Protein AF-0000000073274814 (afdb_homodimer)

Solvent-accessible surfac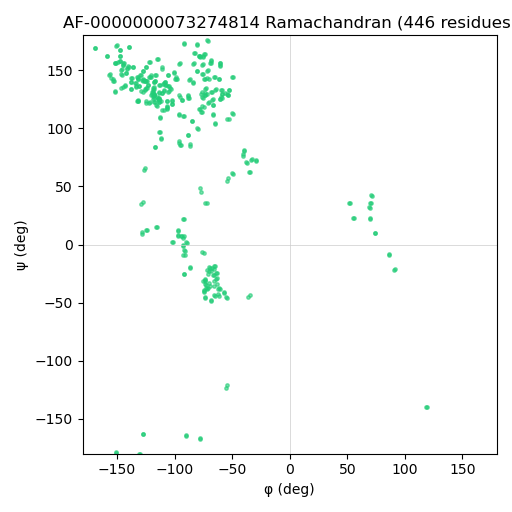e area (backbone atoms only — not comparable to full-atom values): 24687 Å² total; per-residue (Å²): 123,71,70,67,53,58,59,55,59,61,61,62,67,66,73,76,69,76,73,71,64,56,54,59,53,51,43,80,58,58,77,41,72,41,47,37,75,44,76,62,44,77,48,67,40,43,34,85,49,94,52,34,28,38,33,39,56,49,63,31,32,32,78,48,72,36,77,83,55,52,76,41,75,66,58,91,60,21,65,40,64,42,61,54,59,49,79,34,49,54,70,33,69,52,64,40,36,40,31,60,63,55,84,64,41,71,55,56,45,42,30,39,37,37,42,33,44,27,67,43,44,73,58,73,75,91,71,62,70,50,51,55,49,85,60,39,33,41,32,41,36,27,44,36,36,38,32,10,53,67,64,41,86,42,70,47,75,38,48,91,76,9,34,44,33,25,70,21,38,40,62,37,36,36,40,40,39,86,38,64,57,87,83,60,81,70,81,52,49,72,52,74,39,43,52,76,31,71,48,76,39,71,70,58,46,44,65,8,40,28,33,40,38,51,97,92,37,80,42,78,70,45,55,61,119,122,70,68,65,54,59,58,56,58,59,62,62,67,64,75,76,70,74,74,71,66,56,53,60,53,49,42,81,58,59,77,40,71,41,47,37,76,45,73,63,46,75,46,67,40,41,35,84,49,92,52,35,28,39,34,38,53,49,64,33,33,32,78,49,75,35,75,83,54,51,77,41,74,66,57,91,60,21,64,41,62,42,62,54,58,49,77,33,49,55,69,35,69,50,65,39,35,38,32,60,63,52,85,65,42,70,55,58,45,40,30,39,36,37,41,33,43,28,67,42,43,75,57,73,74,92,72,60,70,48,51,55,48,84,61,38,35,40,32,42,36,26,45,36,36,36,34,11,54,67,64,40,87,42,69,48,77,38,49,89,76,8,33,45,30,25,71,22,37,40,62,38,35,36,39,40,40,86,38,64,57,86,80,60,80,69,83,52,50,72,51,72,38,44,51,76,32,71,48,78,39,73,70,58,47,43,66,9,41,28,32,40,39,49,95,92,38,80,43,79,71,44,55,62,119

Organism: Proteus mirabilis (strain HI4320) (NCBI:txid529507)

Radius of gyration: 27.34 Å; Cα contacts (8 Å, |Δi|>4): 1037; chains: 2; bounding box: 62×84×82 Å

InterPro domains:
  IPR013783 Immunoglobulin-like fold [G3DSA:2.60.40.10] (42-146)

Secondary structure (DSSP, 8-state):
--HHHHHHHHHT----------EEEBS--SPEEEETTSS-EEEEEE--SSSEEEEEEEEEEESSSSTTPPEEE--TT-EEEE-SEEEE-TT-EEEEEEEE-S--SS--EEEEEEEEEEEE----SSS-----TT--EEEEEEEEEEE-SS----EEEETTTTEEEE-SSS-EEEEE-SSS-TT--SPPEEEEE-TT-EEE-HHHHSSS-EEEEETTEEEE-----/-HHHHHHHHHHT----------EEEBS--SPEEEETTSS-EEEEEE--SSSEEEEEEEEEEESSSSTTPPEEE--TT-EEEE-SEEEE-TT-EEEEEEEE-S--SS--EEEEEEEEEEEE----SSS-----TT--EEEEEEEEEEE-SS----EEEETTTTEEEE-SSS-EEEEE-SSS-TT--SPPEEEEE-TT-EEE-HHHHSSS-EEEEETTEEEE-----

Sequence (450 aa):
MKLISWFKILCGMLLVFFYHHAYALYISADISSMESGEPFFSKPYINDTKKTNLYTFSAYQIDRPGYQEQGTPIQNGEILFTPLKKILLPGEQEFFKIFYRGEADEKERYYKIIISETPLDIRNDEGQKKQPLFYPTVSLETYFVVRPKDPDFKYDLNINQGILKNTGNTYFRVLLHQNCDGDDDSEPYVFYLLPNQQIKDLRISQKSRKYIVIFDKYYSIGNCEMKLISWFKILCGMLLVFFYHHAYALYISADISSMESGEPFFSKPYINDTKKTNLYTFSAYQIDRPGYQEQGTPIQNGEILFTPLKKILLPGEQEFFKIFYRGEADEKERYYKIIISETPLDIRNDEGQKKQPLFYPTVSLETYFVVRPKDPDFKYDLNINQGILKNTGNTYFRVLLHQNCDGDDDSEPYVFYLLPNQQIKDLRISQKSRKYIVIFDKYYSIGNCE

Structure (mmCIF, N/CA/C/O backbone):
data_AF-0000000073274814-model_v1
#
loop_
_entity.id
_entity.type
_entity.pdbx_description
1 polymer 'Fimbrial protein'
#
loop_
_atom_site.group_PDB
_atom_site.id
_atom_site.type_symbol
_atom_site.label_atom_id
_atom_site.label_alt_id
_atom_site.label_comp_id
_atom_site.label_asym_id
_atom_site.label_entity_id
_atom_site.label_seq_id
_atom_site.pdbx_PDB_ins_code
_atom_site.Cartn_x
_atom_site.Cartn_y
_atom_site.Cartn_z
_atom_site.occupancy
_atom_site.B_iso_or_equiv
_atom_site.auth_seq_id
_atom_site.auth_comp_id
_atom_site.auth_asym_id
_atom_site.auth_atom_id
_atom_site.pdbx_PDB_model_num
ATOM 1 N N . MET A 1 1 ? -39.188 27.656 -29.047 1 32.53 1 MET A N 1
ATOM 2 C CA . MET A 1 1 ? -38.656 28.188 -27.797 1 32.53 1 MET A CA 1
ATOM 3 C C . MET A 1 1 ? -38.5 27.062 -26.766 1 32.53 1 MET A C 1
ATOM 5 O O . MET A 1 1 ? -37.719 27.203 -25.812 1 32.53 1 MET A O 1
ATOM 9 N N . LYS A 1 2 ? -39.469 26.047 -26.734 1 43.75 2 LYS A N 1
ATOM 10 C CA . LYS A 1 2 ? -39.594 25.031 -25.688 1 43.75 2 LYS A CA 1
ATOM 11 C C . LYS A 1 2 ? -38.5 23.984 -25.812 1 43.75 2 LYS A C 1
ATOM 13 O O . LYS A 1 2 ? -38.125 23.344 -24.812 1 43.75 2 LYS A O 1
ATOM 18 N N . LEU A 1 3 ? -38.188 23.609 -27.078 1 47.16 3 LEU A N 1
ATOM 19 C CA . LEU A 1 3 ? -37.312 22.453 -27.266 1 47.16 3 LEU A CA 1
ATOM 20 C C . LEU A 1 3 ? -35.875 22.812 -26.906 1 47.16 3 LEU A C 1
ATOM 22 O O . LEU A 1 3 ? -35.094 21.922 -26.578 1 47.16 3 LEU A O 1
ATOM 26 N N . ILE A 1 4 ? -35.5 24.156 -27.109 1 53.72 4 ILE A N 1
ATOM 27 C CA . ILE A 1 4 ? -34.125 24.547 -26.797 1 53.72 4 ILE A CA 1
ATOM 28 C C . ILE A 1 4 ? -33.906 24.562 -25.297 1 53.72 4 ILE A C 1
ATOM 30 O O . ILE A 1 4 ? -32.781 24.406 -24.812 1 53.72 4 ILE A O 1
ATOM 34 N N . SER A 1 5 ? -35.062 24.688 -24.5 1 52.94 5 SER A N 1
ATOM 35 C CA . SER A 1 5 ? -34.906 24.781 -23.047 1 52.94 5 SER A CA 1
ATOM 36 C C . SER A 1 5 ? -34.5 23.438 -22.453 1 52.94 5 SER A C 1
ATOM 38 O O . SER A 1 5 ? -33.719 23.375 -21.5 1 52.94 5 SER A O 1
ATOM 40 N N . TRP A 1 6 ? -35.125 22.328 -23.062 1 50.91 6 TRP A N 1
ATOM 41 C CA . TRP A 1 6 ? -34.906 21.031 -22.422 1 50.91 6 TRP A CA 1
ATOM 42 C C . TRP A 1 6 ? -33.5 20.516 -22.672 1 50.91 6 TRP A C 1
ATOM 44 O O . TRP A 1 6 ? -32.938 19.766 -21.875 1 50.91 6 TRP A O 1
ATOM 54 N N . PHE A 1 7 ? -32.906 20.828 -23.922 1 51.31 7 PHE A N 1
ATOM 55 C CA . PHE A 1 7 ? -31.547 20.391 -24.219 1 51.31 7 PHE A CA 1
ATOM 56 C C . PHE A 1 7 ? -30.531 21.078 -23.312 1 51.31 7 PHE A C 1
ATOM 58 O O . PHE A 1 7 ? -29.484 20.516 -23 1 51.31 7 PHE A O 1
ATOM 65 N N . LYS A 1 8 ? -30.797 22.406 -22.859 1 45.53 8 LYS A N 1
ATOM 66 C CA . LYS A 1 8 ? -29.859 23.094 -21.969 1 45.53 8 LYS A CA 1
ATOM 67 C C . LYS A 1 8 ? -29.844 22.453 -20.578 1 45.53 8 LYS A C 1
ATOM 69 O O . LYS A 1 8 ? -28.891 22.609 -19.812 1 45.53 8 LYS A O 1
ATOM 74 N N . ILE A 1 9 ? -31.062 21.984 -20.125 1 47.75 9 ILE A N 1
ATOM 75 C CA . ILE A 1 9 ? -31.062 21.375 -18.797 1 47.75 9 ILE A CA 1
ATOM 76 C C . ILE A 1 9 ? -30.188 20.109 -18.828 1 47.75 9 ILE A C 1
ATOM 78 O O . ILE A 1 9 ? -29.672 19.688 -17.781 1 47.75 9 ILE A O 1
ATOM 82 N N . LEU A 1 10 ? -30.109 19.438 -19.984 1 47.25 10 LEU A N 1
ATOM 83 C CA . LEU A 1 10 ? -29.266 18.25 -19.984 1 47.25 10 LEU A CA 1
ATOM 84 C C . LEU A 1 10 ? -27.812 18.609 -19.719 1 47.25 10 LEU A C 1
ATOM 86 O O . LEU A 1 10 ? -27.047 17.797 -19.188 1 47.25 10 LEU A O 1
ATOM 90 N N . CYS A 1 11 ? -27.344 19.797 -20.203 1 46.56 11 CYS A N 1
ATOM 91 C CA . CYS A 1 11 ? -25.922 20.047 -20.031 1 46.56 11 CYS A CA 1
ATOM 92 C C . CYS A 1 11 ? -25.547 20.078 -18.562 1 46.56 11 CYS A C 1
ATOM 94 O O . CYS A 1 11 ? -24.406 19.781 -18.203 1 46.56 11 CYS A O 1
ATOM 96 N N . GLY A 1 12 ? -26.422 20.812 -17.734 1 46.12 12 GLY A N 1
ATOM 97 C CA . GLY A 1 12 ? -25.859 21.172 -16.453 1 46.12 12 GLY A CA 1
ATOM 98 C C . GLY A 1 12 ? -25.672 19.984 -15.523 1 46.12 12 GLY A C 1
ATOM 99 O O . GLY A 1 12 ? -25.297 20.156 -14.367 1 46.12 12 GLY A O 1
ATOM 100 N N . MET A 1 13 ? -26.328 18.875 -15.734 1 46.44 13 MET A N 1
ATOM 101 C CA . MET A 1 13 ? -25.844 17.938 -14.734 1 46.44 13 MET A CA 1
ATOM 102 C C . MET A 1 13 ? -24.328 17.828 -14.781 1 46.44 13 MET A C 1
ATOM 104 O O . MET A 1 13 ? -23.781 17.172 -15.672 1 46.44 13 MET A O 1
ATOM 108 N N . LEU A 1 14 ? -23.547 18.859 -14.633 1 45.66 14 LEU A N 1
ATOM 109 C CA . LEU A 1 14 ? -22.156 18.812 -14.203 1 45.66 14 LEU A CA 1
ATOM 110 C C . LEU A 1 14 ? -21.938 17.672 -13.203 1 45.66 14 LEU A C 1
ATOM 112 O O . LEU A 1 14 ? -22.438 17.734 -12.078 1 45.66 14 LEU A O 1
ATOM 116 N N . LEU A 1 15 ? -21.922 16.375 -13.555 1 45.94 15 LEU A N 1
ATOM 117 C CA . LEU A 1 15 ? -21.297 15.312 -12.773 1 45.94 15 LEU A CA 1
ATOM 118 C C . LEU A 1 15 ? -20.109 15.844 -11.969 1 45.94 15 LEU A C 1
ATOM 120 O O . LEU A 1 15 ? -19.078 16.203 -12.539 1 45.94 15 LEU A O 1
ATOM 124 N N . VAL A 1 16 ? -20.281 16.609 -10.922 1 46.97 16 VAL A N 1
ATOM 125 C CA . VAL A 1 16 ? -19.234 16.75 -9.922 1 46.97 16 VAL A CA 1
ATOM 126 C C . VAL A 1 16 ? -18.5 15.422 -9.758 1 46.97 16 VAL A C 1
ATOM 128 O O . VAL A 1 16 ? -18.984 14.508 -9.086 1 46.97 16 VAL A O 1
ATOM 131 N N . PHE A 1 17 ? -17.844 14.875 -10.734 1 46.12 17 PHE A N 1
ATOM 132 C CA . PHE A 1 17 ? -16.812 13.859 -10.531 1 46.12 17 PHE A CA 1
ATOM 133 C C . PHE A 1 17 ? -15.992 14.164 -9.289 1 46.12 17 PHE A C 1
ATOM 135 O O . PHE A 1 17 ? -15.109 15.023 -9.32 1 46.12 17 PHE A O 1
ATOM 142 N N . PHE A 1 18 ? -16.609 13.992 -8.102 1 47.47 18 PHE A N 1
ATOM 143 C CA . PHE A 1 18 ? -15.719 13.883 -6.949 1 47.47 18 PHE A CA 1
ATOM 144 C C . PHE A 1 18 ? -14.5 13.031 -7.285 1 47.47 18 PHE A C 1
ATOM 146 O O . PHE A 1 18 ? -14.578 11.805 -7.309 1 47.47 18 PHE A O 1
ATOM 153 N N . TYR A 1 19 ? -13.594 13.641 -7.977 1 45.81 19 TYR A N 1
ATOM 154 C CA . TYR A 1 19 ? -12.289 13.039 -8.219 1 45.81 19 TYR A CA 1
ATOM 155 C C . TYR A 1 19 ? -11.664 12.547 -6.926 1 45.81 19 TYR A C 1
ATOM 157 O O . TYR A 1 19 ? -10.984 13.297 -6.227 1 45.81 19 TYR A O 1
ATOM 165 N N . HIS A 1 20 ? -12.391 11.562 -6.27 1 54.06 20 HIS A N 1
ATOM 166 C CA . HIS A 1 20 ? -11.594 10.906 -5.238 1 54.06 20 HIS A CA 1
ATOM 167 C C . HIS A 1 20 ? -10.273 10.391 -5.801 1 54.06 20 HIS A C 1
ATOM 169 O O . HIS A 1 20 ? -10.25 9.727 -6.836 1 54.06 20 HIS A O 1
ATOM 175 N N . HIS A 1 21 ? -9.18 11.094 -5.406 1 59 21 HIS A N 1
ATOM 176 C CA . HIS A 1 21 ? -7.852 10.703 -5.855 1 59 21 HIS A CA 1
ATOM 177 C C . HIS A 1 21 ? -7.473 9.328 -5.316 1 59 21 HIS A C 1
ATOM 179 O O . HIS A 1 21 ? -7.562 9.078 -4.113 1 59 21 HIS A O 1
ATOM 185 N N . ALA A 1 22 ? -7.523 8.344 -6.141 1 64.75 22 ALA A N 1
ATOM 186 C CA . ALA A 1 22 ? -6.977 7.031 -5.805 1 64.75 22 ALA A CA 1
ATOM 187 C C . ALA A 1 22 ? -5.449 7.07 -5.77 1 64.75 22 ALA A C 1
ATOM 189 O O . ALA A 1 22 ? -4.82 7.762 -6.57 1 64.75 22 ALA A O 1
ATOM 190 N N . TYR A 1 23 ? -4.953 6.723 -4.629 1 70.25 23 TYR A N 1
ATOM 191 C CA . TYR A 1 23 ? -3.508 6.52 -4.562 1 70.25 23 TYR A CA 1
ATOM 192 C C . TYR A 1 23 ? -3.109 5.207 -5.227 1 70.25 23 TYR A C 1
ATOM 194 O O . TYR A 1 23 ? -3.719 4.164 -4.965 1 70.25 23 TYR A O 1
ATOM 202 N N . ALA A 1 24 ? -2.264 5.348 -6.328 1 71.25 24 ALA A N 1
ATOM 203 C CA . ALA A 1 24 ? -1.956 4.152 -7.105 1 71.25 24 ALA A CA 1
ATOM 204 C C . ALA A 1 24 ? -0.449 3.977 -7.27 1 71.25 24 ALA A C 1
ATOM 206 O O . ALA A 1 24 ? 0.287 4.961 -7.387 1 71.25 24 ALA A O 1
ATOM 207 N N . LEU A 1 25 ? 0.044 2.881 -7.031 1 77.5 25 LEU A N 1
ATOM 208 C CA . LEU A 1 25 ? 1.389 2.443 -7.391 1 77.5 25 LEU A CA 1
ATOM 209 C C . LEU A 1 25 ? 1.381 1.698 -8.727 1 77.5 25 LEU A C 1
ATOM 211 O O . LEU A 1 25 ? 0.575 0.787 -8.922 1 77.5 25 LEU A O 1
ATOM 215 N N . TYR A 1 26 ? 2.211 2.195 -9.656 1 76.81 26 TYR A N 1
ATOM 216 C CA . TYR A 1 26 ? 2.225 1.602 -10.992 1 76.81 26 TYR A CA 1
ATOM 217 C C . TYR A 1 26 ? 3.342 0.571 -11.117 1 76.81 26 TYR A C 1
ATOM 219 O O . TYR A 1 26 ? 4.445 0.894 -11.555 1 76.81 26 TYR A O 1
ATOM 227 N N . ILE A 1 27 ? 3.086 -0.524 -10.82 1 79.31 27 ILE A N 1
ATOM 228 C CA . ILE A 1 27 ? 3.936 -1.706 -10.898 1 79.31 27 ILE A CA 1
ATOM 229 C C . ILE A 1 27 ? 3.07 -2.959 -11 1 79.31 27 ILE A C 1
ATOM 231 O O . ILE A 1 27 ? 2.002 -3.035 -10.383 1 79.31 27 ILE A O 1
ATOM 235 N N . SER A 1 28 ? 3.559 -3.918 -11.797 1 78.94 28 SER A N 1
ATOM 236 C CA . SER A 1 28 ? 2.809 -5.164 -11.922 1 78.94 28 SER A CA 1
ATOM 237 C C . SER A 1 28 ? 2.76 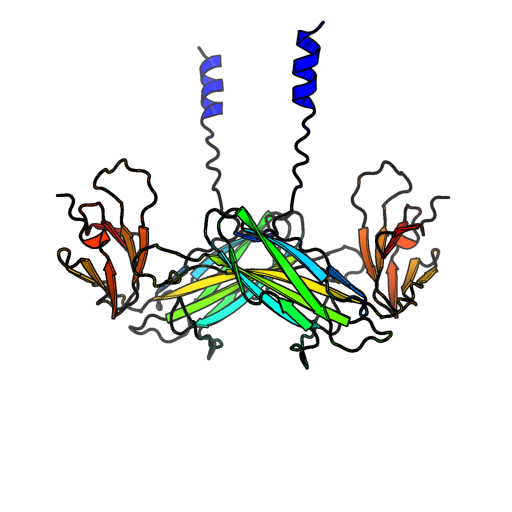-5.91 -10.586 1 78.94 28 SER A C 1
ATOM 239 O O . SER A 1 28 ? 3.783 -6.059 -9.914 1 78.94 28 SER A O 1
ATOM 241 N N . ALA A 1 29 ? 1.575 -6.363 -10.227 1 81.62 29 ALA A N 1
ATOM 242 C CA . ALA A 1 29 ? 1.382 -7.086 -8.977 1 81.62 29 ALA A CA 1
ATOM 243 C C . ALA A 1 29 ? 1.402 -8.594 -9.195 1 81.62 29 ALA A C 1
ATOM 245 O O . ALA A 1 29 ? 1.133 -9.367 -8.281 1 81.62 29 ALA A O 1
ATOM 246 N N . ASP A 1 30 ? 1.82 -8.992 -10.359 1 81.88 30 ASP A N 1
ATOM 247 C CA . ASP A 1 30 ? 1.845 -10.414 -10.695 1 81.88 30 ASP A CA 1
ATOM 248 C C . ASP A 1 30 ? 2.895 -11.156 -9.867 1 81.88 30 ASP A C 1
ATOM 250 O O . ASP A 1 30 ? 3.871 -10.562 -9.414 1 81.88 30 ASP A O 1
ATOM 254 N N . ILE A 1 31 ? 2.605 -12.414 -9.766 1 87.94 31 ILE A N 1
ATOM 255 C CA . ILE A 1 31 ? 3.611 -13.266 -9.148 1 87.94 31 ILE A CA 1
ATOM 256 C C . ILE A 1 31 ? 4.902 -13.227 -9.969 1 87.94 31 ILE A C 1
ATOM 258 O O . ILE A 1 31 ? 4.871 -13.367 -11.188 1 87.94 31 ILE A O 1
ATOM 262 N N . SER A 1 32 ? 5.941 -12.898 -9.32 1 90.81 32 SER A N 1
ATOM 263 C CA . SER A 1 32 ? 7.262 -13 -9.938 1 90.81 32 SER A CA 1
ATOM 264 C C . SER A 1 32 ? 7.969 -14.281 -9.516 1 90.81 32 SER A C 1
ATOM 266 O O . SER A 1 32 ? 7.809 -14.742 -8.383 1 90.81 32 SER A O 1
ATOM 268 N N . SER A 1 33 ? 8.711 -14.844 -10.469 1 92.44 33 SER A N 1
ATOM 269 C CA . SER A 1 33 ? 9.438 -16.062 -10.141 1 92.44 33 SER A CA 1
ATOM 270 C C . SER A 1 33 ? 10.781 -16.125 -10.867 1 92.44 33 SER A C 1
ATOM 272 O O . SER A 1 33 ? 10.953 -15.477 -11.898 1 92.44 33 SER A O 1
ATOM 274 N N . MET A 1 34 ? 11.648 -16.844 -10.273 1 92.19 34 MET A N 1
ATOM 275 C CA . MET A 1 34 ? 12.938 -17.172 -10.883 1 92.19 34 MET A CA 1
ATOM 276 C C . MET A 1 34 ? 13.375 -18.578 -10.508 1 92.19 34 MET A C 1
ATOM 278 O O . MET A 1 34 ? 12.914 -19.125 -9.508 1 92.19 34 MET A O 1
ATOM 282 N N . GLU A 1 35 ? 14.25 -19.094 -11.422 1 88.88 35 GLU A N 1
ATOM 283 C CA . GLU A 1 35 ? 14.906 -20.328 -11 1 88.88 35 GLU A CA 1
ATOM 284 C C . GLU A 1 35 ? 16.078 -20.047 -10.062 1 88.88 35 GLU A C 1
ATOM 286 O O . GLU A 1 35 ? 16.766 -19.031 -10.203 1 88.88 35 GLU A O 1
ATOM 291 N N . SER A 1 36 ? 16.281 -20.969 -9.219 1 86.31 36 SER A N 1
ATOM 292 C CA . SER A 1 36 ? 17.297 -20.734 -8.203 1 86.31 36 SER A CA 1
ATOM 293 C C . SER A 1 36 ? 18.688 -20.625 -8.828 1 86.31 36 SER A C 1
ATOM 295 O O . SER A 1 36 ? 19.594 -20.047 -8.234 1 86.31 36 SER A O 1
ATOM 297 N N . GLY A 1 37 ? 18.844 -21.094 -10.016 1 84.69 37 GLY A N 1
ATOM 298 C CA . GLY A 1 37 ? 20.141 -21 -10.664 1 84.69 37 GLY A CA 1
ATOM 299 C C . GLY A 1 37 ? 20.312 -19.734 -11.492 1 84.69 37 GLY A C 1
ATOM 300 O O . GLY A 1 37 ? 21.406 -19.469 -12 1 84.69 37 GLY A O 1
ATOM 301 N N . GLU A 1 38 ? 19.266 -19 -11.594 1 88.06 38 GLU A N 1
ATOM 302 C CA . GLU A 1 38 ? 19.312 -17.766 -12.367 1 88.06 38 GLU A CA 1
ATOM 303 C C . GLU A 1 38 ? 20.062 -16.656 -11.609 1 88.06 38 GLU A C 1
ATOM 305 O O . GLU A 1 38 ? 19.969 -16.578 -10.383 1 88.06 38 GLU A O 1
ATOM 310 N N . PRO A 1 39 ? 20.719 -15.852 -12.281 1 86.62 39 PRO A N 1
ATOM 311 C CA . PRO A 1 39 ? 21.516 -14.836 -11.594 1 86.62 39 PRO A CA 1
ATOM 312 C C . PRO A 1 39 ? 20.672 -13.797 -10.875 1 86.62 39 PRO A C 1
ATOM 314 O O . PRO A 1 39 ? 20.984 -13.414 -9.742 1 86.62 39 PRO A O 1
ATOM 317 N N . PHE A 1 40 ? 19.672 -13.281 -11.586 1 92.38 40 PHE A N 1
ATOM 318 C CA . PHE A 1 40 ? 18.812 -12.305 -10.93 1 92.38 40 PHE A CA 1
ATOM 319 C C . PHE A 1 40 ? 17.469 -12.203 -11.641 1 92.38 40 PHE A C 1
ATOM 321 O O . PHE A 1 40 ? 17.312 -12.719 -12.75 1 92.38 40 PHE A O 1
ATOM 328 N N . PHE A 1 41 ? 16.516 -11.672 -11.016 1 93.56 41 PHE A N 1
ATOM 329 C CA . PHE A 1 41 ? 15.227 -11.273 -11.562 1 93.56 41 PHE A CA 1
ATOM 330 C C . PHE A 1 41 ? 15.109 -9.758 -11.617 1 93.56 41 PHE A C 1
ATOM 332 O O . PHE A 1 41 ? 15.531 -9.062 -10.688 1 93.56 41 PHE A O 1
ATOM 339 N N . SER A 1 42 ? 14.539 -9.25 -12.703 1 92.56 42 SER A N 1
ATOM 340 C CA . SER A 1 42 ? 14.398 -7.812 -12.867 1 92.56 42 SER A CA 1
ATOM 341 C C . SER A 1 42 ? 12.953 -7.43 -13.18 1 92.56 42 SER A C 1
ATOM 343 O O . SER A 1 42 ? 12.273 -8.117 -13.953 1 92.56 42 SER A O 1
ATOM 345 N N . LYS A 1 43 ? 12.508 -6.352 -12.656 1 90.62 43 LYS A N 1
ATOM 346 C CA . LYS A 1 43 ? 11.156 -5.84 -12.867 1 90.62 43 LYS A CA 1
ATOM 347 C C . LYS A 1 43 ? 11.148 -4.316 -12.953 1 90.62 43 LYS A C 1
ATOM 349 O O . LYS A 1 43 ? 11.812 -3.643 -12.164 1 90.62 43 LYS A O 1
ATOM 354 N N . PRO A 1 44 ? 10.414 -3.83 -13.906 1 91.62 44 PRO A N 1
ATOM 355 C CA . PRO A 1 44 ? 10.352 -2.371 -14.023 1 91.62 44 PRO A CA 1
ATOM 356 C C . PRO A 1 44 ? 9.32 -1.745 -13.086 1 91.62 44 PRO A C 1
ATOM 358 O O . PRO A 1 44 ? 8.367 -2.412 -12.672 1 91.62 44 PRO A O 1
ATOM 361 N N . TYR A 1 45 ? 9.469 -0.499 -12.727 1 91.62 45 TYR A N 1
ATOM 362 C CA . TYR A 1 45 ? 8.5 0.347 -12.039 1 91.62 45 TYR A CA 1
ATOM 363 C C . TYR A 1 45 ? 8.625 1.796 -12.492 1 91.62 45 TYR A C 1
ATOM 365 O O . TYR A 1 45 ? 9.688 2.225 -12.945 1 91.62 45 TYR A O 1
ATOM 373 N N . ILE A 1 46 ? 7.516 2.533 -12.461 1 92.69 46 ILE A N 1
ATOM 374 C CA . ILE A 1 46 ? 7.469 3.885 -13 1 92.69 46 ILE A CA 1
ATOM 375 C C . ILE A 1 46 ? 6.785 4.82 -12.008 1 92.69 46 ILE A C 1
ATOM 377 O O . ILE A 1 46 ? 5.82 4.43 -11.344 1 92.69 46 ILE A O 1
ATOM 381 N N . ASN A 1 47 ? 7.297 5.98 -11.859 1 92.88 47 ASN A N 1
ATOM 382 C CA . ASN A 1 47 ? 6.551 7.043 -11.188 1 92.88 47 ASN A CA 1
ATOM 383 C C . ASN A 1 47 ? 5.531 7.684 -12.125 1 92.88 47 ASN A C 1
ATOM 385 O O . ASN A 1 47 ? 5.875 8.578 -12.898 1 92.88 47 ASN A O 1
ATOM 389 N N . ASP A 1 48 ? 4.355 7.289 -11.992 1 90.5 48 ASP A N 1
ATOM 390 C CA . ASP A 1 48 ? 3.311 7.789 -12.883 1 90.5 48 ASP A CA 1
ATOM 391 C C . ASP A 1 48 ? 2.592 8.984 -12.266 1 90.5 48 ASP A C 1
ATOM 393 O O . ASP A 1 48 ? 1.522 9.383 -12.734 1 90.5 48 ASP A O 1
ATOM 397 N N . THR A 1 49 ? 3.102 9.461 -11.141 1 87.12 49 THR A N 1
ATOM 398 C CA . THR A 1 49 ? 2.498 10.609 -10.484 1 87.12 49 THR A CA 1
ATOM 399 C C . THR A 1 49 ? 3.145 11.906 -10.961 1 87.12 49 THR A C 1
ATOM 401 O O . THR A 1 49 ? 4.09 11.883 -11.75 1 87.12 49 THR A O 1
ATOM 404 N N . LYS A 1 50 ? 2.604 13.07 -10.562 1 85.06 50 LYS A N 1
ATOM 405 C CA . LYS A 1 50 ? 3.133 14.383 -10.938 1 85.06 50 LYS A CA 1
ATOM 406 C C . LYS A 1 50 ? 4.176 14.859 -9.93 1 85.06 50 LYS A C 1
ATOM 408 O O . LYS A 1 50 ? 4.766 15.922 -10.094 1 85.06 50 LYS A O 1
ATOM 413 N N . LYS A 1 51 ? 4.473 14.039 -8.914 1 84.69 51 LYS A N 1
ATOM 414 C CA . LYS A 1 51 ? 5.414 14.414 -7.863 1 84.69 51 LYS A CA 1
ATOM 415 C C . LYS A 1 51 ? 6.656 13.523 -7.898 1 84.69 51 LYS A C 1
ATOM 417 O O . LYS A 1 51 ? 6.633 12.445 -8.492 1 84.69 51 LYS A O 1
ATOM 422 N N . THR A 1 52 ? 7.758 14.078 -7.254 1 89.62 52 THR A N 1
ATOM 423 C CA . THR A 1 52 ? 8.914 13.227 -6.992 1 89.62 52 THR A CA 1
ATOM 424 C C . THR A 1 52 ? 8.625 12.242 -5.871 1 89.62 52 THR A C 1
ATOM 426 O O . THR A 1 52 ? 8.078 12.617 -4.832 1 89.62 52 THR A O 1
ATOM 429 N N . ASN A 1 53 ? 9 11.016 -6.113 1 91.62 53 ASN A N 1
ATOM 430 C CA . ASN A 1 53 ? 8.672 9.992 -5.129 1 91.62 53 ASN A CA 1
ATOM 431 C C . ASN A 1 53 ? 9.898 9.188 -4.723 1 91.62 53 ASN A C 1
ATOM 433 O O . ASN A 1 53 ? 10.773 8.922 -5.551 1 91.62 53 ASN A O 1
ATOM 437 N N . LEU A 1 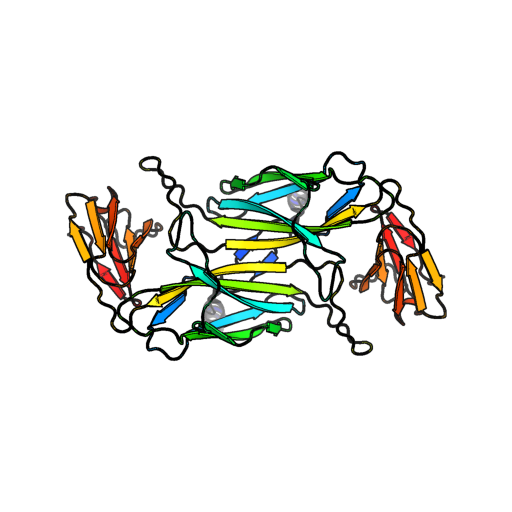54 ? 9.914 8.906 -3.482 1 92.06 54 LEU A N 1
ATOM 438 C CA . LEU A 1 54 ? 10.859 7.914 -2.969 1 92.06 54 LEU A CA 1
ATOM 439 C C . LEU A 1 54 ? 10.266 6.512 -3.041 1 92.06 54 LEU A C 1
ATOM 441 O O . LEU A 1 54 ? 9.164 6.27 -2.537 1 92.06 54 LEU A O 1
ATOM 445 N N . TYR A 1 55 ? 10.984 5.621 -3.664 1 93.56 55 TYR A N 1
ATOM 446 C CA . TYR A 1 55 ? 10.625 4.211 -3.693 1 93.56 55 TYR A CA 1
ATOM 447 C C . TYR A 1 55 ? 11.531 3.396 -2.775 1 93.56 55 TYR A C 1
ATOM 449 O O . TYR A 1 55 ? 12.75 3.545 -2.805 1 93.56 55 TYR A O 1
ATOM 457 N N . THR A 1 56 ? 10.898 2.586 -1.981 1 93.88 56 THR A N 1
ATOM 458 C CA . THR A 1 56 ? 11.656 1.687 -1.12 1 93.88 56 THR A CA 1
ATOM 459 C C . THR A 1 56 ? 11.234 0.237 -1.346 1 93.88 56 THR A C 1
ATOM 461 O O . THR A 1 56 ? 10.094 -0.033 -1.705 1 93.88 56 THR A O 1
ATOM 464 N N . PHE A 1 57 ? 12.195 -0.71 -1.069 1 94.06 57 PHE A N 1
ATOM 465 C CA . PHE A 1 57 ? 11.984 -2.129 -1.332 1 94.06 57 PHE A CA 1
ATOM 466 C C . PHE A 1 57 ? 12.359 -2.967 -0.119 1 94.06 57 PHE A C 1
ATOM 468 O O . PHE A 1 57 ? 13.359 -2.689 0.545 1 94.06 57 PHE A O 1
ATOM 475 N N . SER A 1 58 ? 11.547 -3.881 0.15 1 93.75 58 SER A N 1
ATOM 476 C CA . SER A 1 58 ? 11.852 -4.859 1.188 1 93.75 58 SER A CA 1
ATOM 477 C C . SER A 1 58 ? 11.25 -6.223 0.859 1 93.75 58 SER A C 1
ATOM 479 O O . SER A 1 58 ? 10.492 -6.355 -0.105 1 93.75 58 SER A O 1
ATOM 481 N N . ALA A 1 59 ? 11.719 -7.25 1.64 1 95 59 ALA A N 1
ATOM 482 C CA . ALA A 1 59 ? 11.219 -8.602 1.419 1 95 59 ALA A CA 1
ATOM 483 C C . ALA A 1 59 ? 11.281 -9.422 2.703 1 95 59 ALA A C 1
ATOM 485 O O . ALA A 1 59 ? 12.016 -9.086 3.633 1 95 59 ALA A O 1
ATOM 486 N N . TYR A 1 60 ? 10.469 -10.375 2.73 1 96.12 60 TYR A N 1
ATOM 487 C CA . TYR A 1 60 ? 10.562 -11.383 3.779 1 96.12 60 TYR A CA 1
ATOM 488 C C . TYR A 1 60 ? 10.125 -12.75 3.266 1 96.12 60 TYR A C 1
ATOM 490 O O . TYR A 1 60 ? 9.477 -12.852 2.221 1 96.12 60 TYR A O 1
ATOM 498 N N . GLN A 1 61 ? 10.594 -13.75 3.955 1 96.56 61 GLN A N 1
ATOM 499 C CA . GLN A 1 61 ? 10.258 -15.117 3.557 1 96.56 61 GLN A CA 1
ATOM 500 C C . GLN A 1 61 ? 8.938 -15.562 4.18 1 96.56 61 GLN A C 1
ATOM 502 O O . GLN A 1 61 ? 8.633 -15.195 5.32 1 96.56 61 GLN A O 1
ATOM 507 N N . ILE A 1 62 ? 8.172 -16.312 3.406 1 95.38 62 ILE A N 1
ATOM 508 C CA . ILE A 1 62 ? 6.977 -16.922 3.965 1 95.38 62 ILE A CA 1
ATOM 509 C C . ILE A 1 62 ? 7.043 -18.438 3.793 1 95.38 62 ILE A C 1
ATOM 511 O O . ILE A 1 62 ? 7.777 -18.938 2.939 1 95.38 62 ILE A O 1
ATOM 515 N N . ASP A 1 63 ? 6.328 -19.172 4.598 1 93.38 63 ASP A N 1
ATOM 516 C CA . ASP A 1 63 ? 6.312 -20.625 4.508 1 93.38 63 ASP A CA 1
ATOM 517 C C . ASP A 1 63 ? 5.516 -21.094 3.293 1 93.38 63 ASP A C 1
ATOM 519 O O . ASP A 1 63 ? 5.961 -21.969 2.553 1 93.38 63 ASP A O 1
ATOM 523 N N . ARG A 1 64 ? 4.363 -20.547 3.055 1 89.88 64 ARG A N 1
ATOM 524 C CA . ARG A 1 64 ? 3.5 -20.828 1.911 1 89.88 64 ARG A CA 1
ATOM 525 C C . ARG A 1 64 ? 2.561 -19.656 1.639 1 89.88 64 ARG A C 1
ATOM 527 O O . ARG A 1 64 ? 2.1 -18.984 2.57 1 89.88 64 ARG A O 1
ATOM 534 N N . PRO A 1 65 ? 2.293 -19.484 0.355 1 89.31 65 PRO A N 1
ATOM 535 C CA . PRO A 1 65 ? 1.342 -18.406 0.05 1 89.31 65 PRO A CA 1
ATOM 536 C C . PRO A 1 65 ? -0.088 -18.75 0.458 1 89.31 65 PRO A C 1
ATOM 538 O O . PRO A 1 65 ? -0.478 -19.922 0.424 1 89.31 65 PRO A O 1
ATOM 541 N N . GLY A 1 66 ? -0.911 -17.672 0.834 1 77.38 66 GLY A N 1
ATOM 542 C CA . GLY A 1 66 ? -2.326 -17.891 1.097 1 77.38 66 GLY A CA 1
ATOM 543 C C . GLY A 1 66 ? -2.729 -17.531 2.516 1 77.38 66 GLY A C 1
ATOM 544 O O . GLY A 1 66 ? -2.244 -16.531 3.072 1 77.38 66 GLY A O 1
ATOM 545 N N . TYR A 1 67 ? -3.652 -18.516 2.986 1 69.44 67 TYR A N 1
ATOM 546 C CA . TYR A 1 67 ? -4.273 -18.188 4.266 1 69.44 67 TYR A CA 1
ATOM 547 C C . TYR A 1 67 ? -3.314 -18.438 5.418 1 69.44 67 TYR A C 1
ATOM 549 O O . TYR A 1 67 ? -2.619 -19.453 5.441 1 69.44 67 TYR A O 1
ATOM 557 N N . GLN A 1 68 ? -3.086 -17.609 6.293 1 77.81 68 GLN A N 1
ATOM 558 C CA . GLN A 1 68 ? -2.314 -17.688 7.527 1 77.81 68 GLN A CA 1
ATOM 559 C C . GLN A 1 68 ? -0.818 -17.75 7.234 1 77.81 68 GLN A C 1
ATOM 561 O O . GLN A 1 68 ? -0.122 -18.641 7.734 1 77.81 68 GLN A O 1
ATOM 566 N N . GLU A 1 69 ? -0.353 -17.016 6.336 1 86.06 69 GLU A N 1
ATOM 567 C CA . GLU A 1 69 ? 1.066 -16.922 6.008 1 86.06 69 GLU A CA 1
ATOM 568 C C . GLU A 1 69 ? 1.899 -16.578 7.238 1 86.06 69 GLU A C 1
ATOM 570 O O . GLU A 1 69 ? 1.488 -15.773 8.07 1 86.06 69 GLU A O 1
ATOM 575 N N . GLN A 1 70 ? 2.963 -17.422 7.414 1 90.81 70 GLN A N 1
ATOM 576 C CA . GLN A 1 70 ? 3.932 -17.094 8.453 1 90.81 70 GLN A CA 1
ATOM 577 C C . GLN A 1 70 ? 5.195 -16.484 7.844 1 90.81 70 GLN A C 1
ATOM 579 O O . GLN A 1 70 ? 5.883 -17.141 7.055 1 90.81 70 GLN A O 1
ATOM 584 N N . GLY A 1 71 ? 5.484 -15.289 8.273 1 93.31 71 GLY A N 1
ATOM 585 C CA . GLY A 1 71 ? 6.621 -14.57 7.715 1 93.31 71 GLY A CA 1
ATOM 586 C C . GLY A 1 71 ? 7.859 -14.656 8.586 1 93.31 71 GLY A C 1
ATOM 587 O O . GLY A 1 71 ? 7.758 -14.695 9.812 1 93.31 71 GLY A O 1
ATOM 588 N N . THR A 1 72 ? 8.992 -14.75 7.953 1 95.31 72 THR A N 1
ATOM 589 C CA . THR A 1 72 ? 10.297 -14.672 8.609 1 95.31 72 THR A CA 1
ATOM 590 C C . THR A 1 72 ? 11.219 -13.711 7.867 1 95.31 72 THR A C 1
ATOM 592 O O . THR A 1 72 ? 11.234 -13.68 6.637 1 95.31 72 THR A O 1
ATOM 595 N N . PRO A 1 73 ? 11.992 -13 8.68 1 94.38 73 PRO A N 1
ATOM 596 C CA . PRO A 1 73 ? 12.945 -12.117 8.008 1 94.38 73 PRO A CA 1
ATOM 597 C C . PRO A 1 73 ? 13.922 -12.875 7.113 1 94.38 73 PRO A C 1
ATOM 599 O O . PRO A 1 73 ? 14.195 -14.055 7.352 1 94.38 73 PRO A O 1
ATOM 602 N N . ILE A 1 74 ? 14.406 -12.172 6.121 1 95.25 74 ILE A N 1
ATOM 603 C CA . ILE A 1 74 ? 15.422 -12.742 5.242 1 95.25 74 ILE A CA 1
ATOM 604 C C . ILE A 1 74 ? 16.656 -13.133 6.062 1 95.25 74 ILE A C 1
ATOM 606 O O . ILE A 1 74 ? 17.141 -12.344 6.871 1 95.25 74 ILE A O 1
ATOM 610 N N . GLN A 1 75 ? 17.094 -14.312 5.777 1 91.69 75 GLN A N 1
ATOM 611 C CA . GLN A 1 75 ? 18.25 -14.812 6.516 1 91.69 75 GLN A CA 1
ATOM 612 C C . GLN A 1 75 ? 19.5 -14.859 5.625 1 91.69 75 GLN A C 1
ATOM 614 O O . GLN A 1 75 ? 19.406 -15.195 4.445 1 91.69 75 GLN A O 1
ATOM 619 N N . ASN A 1 76 ? 20.609 -14.5 6.164 1 91.56 76 ASN A N 1
ATOM 620 C CA . ASN A 1 76 ? 21.922 -14.648 5.539 1 91.56 76 ASN A CA 1
ATOM 621 C C . ASN A 1 76 ? 21.969 -13.984 4.168 1 91.56 76 ASN A C 1
ATOM 623 O O . ASN A 1 76 ? 22.609 -14.5 3.246 1 91.56 76 ASN A O 1
ATOM 627 N N . GLY A 1 77 ? 21.188 -13.156 3.998 1 90.75 77 GLY A N 1
ATOM 628 C CA . GLY A 1 77 ? 21.234 -12.422 2.746 1 90.75 77 GLY A CA 1
ATOM 629 C C . GLY A 1 77 ? 20.828 -13.258 1.547 1 90.75 77 GLY A C 1
ATOM 630 O O . GLY A 1 77 ? 21.344 -13.055 0.445 1 90.75 77 GLY A O 1
ATOM 631 N N . GLU A 1 78 ? 19.969 -14.156 1.758 1 94.06 78 GLU A N 1
ATOM 632 C CA . GLU A 1 78 ? 19.594 -15.055 0.669 1 94.06 78 GLU A CA 1
ATOM 633 C C . GLU A 1 78 ? 18.875 -14.305 -0.448 1 94.06 78 GLU A C 1
ATOM 635 O O . GLU A 1 78 ? 18.844 -14.758 -1.593 1 94.06 78 GLU A O 1
ATOM 640 N N . ILE A 1 79 ? 18.266 -13.258 -0.09 1 93.81 79 ILE A N 1
ATOM 641 C CA . ILE A 1 79 ? 17.656 -12.367 -1.069 1 93.81 79 ILE A CA 1
ATOM 642 C C . ILE A 1 79 ? 18.297 -10.984 -0.98 1 93.81 79 ILE A C 1
ATOM 644 O O . ILE A 1 79 ? 18.391 -10.398 0.102 1 93.81 79 ILE A O 1
ATOM 648 N N . LEU A 1 80 ? 18.75 -10.594 -2.117 1 91.62 80 LEU A N 1
ATOM 649 C CA . LEU A 1 80 ? 19.266 -9.234 -2.225 1 91.62 80 LEU A CA 1
ATOM 650 C C . LEU A 1 80 ? 18.5 -8.438 -3.275 1 91.62 80 LEU A C 1
ATOM 652 O O . LEU A 1 80 ? 18.016 -9.008 -4.262 1 91.62 80 LEU A O 1
ATOM 656 N N . PHE A 1 81 ? 18.328 -7.215 -2.986 1 90.12 81 PHE A N 1
ATOM 657 C CA . PHE A 1 81 ? 17.672 -6.34 -3.939 1 90.12 81 PHE A CA 1
ATOM 658 C C . PHE A 1 81 ? 18.484 -5.078 -4.188 1 90.12 81 PHE A C 1
ATOM 660 O O . PHE A 1 81 ? 19.203 -4.613 -3.299 1 90.12 81 PHE A O 1
ATOM 667 N N . THR A 1 82 ? 18.438 -4.594 -5.375 1 92.12 82 THR A N 1
ATOM 668 C CA . THR A 1 82 ? 18.984 -3.289 -5.734 1 92.12 82 THR A CA 1
ATOM 669 C C . THR A 1 82 ? 18.031 -2.543 -6.668 1 92.12 82 THR A C 1
ATOM 671 O O . THR A 1 82 ? 17.469 -3.133 -7.598 1 92.12 82 THR A O 1
ATOM 674 N N . PRO A 1 83 ? 17.766 -1.248 -6.391 1 94.31 83 PRO A N 1
ATOM 675 C CA . PRO A 1 83 ? 18.203 -0.481 -5.223 1 94.31 83 PRO A CA 1
ATOM 676 C C . PRO A 1 83 ? 17.359 -0.767 -3.979 1 94.31 83 PRO A C 1
ATOM 678 O O . PRO A 1 83 ? 16.297 -1.388 -4.078 1 94.31 83 PRO A O 1
ATOM 681 N N . LEU A 1 84 ? 17.891 -0.416 -2.832 1 93.5 84 LEU A N 1
ATOM 682 C CA . LEU A 1 84 ? 17.094 -0.465 -1.614 1 93.5 84 LEU A CA 1
ATOM 683 C C . LEU A 1 84 ? 16.094 0.688 -1.573 1 93.5 84 LEU A C 1
ATOM 685 O O . LEU A 1 84 ? 14.984 0.539 -1.052 1 93.5 84 LEU A O 1
ATOM 689 N N . LYS A 1 85 ? 16.531 1.789 -1.973 1 94.75 85 LYS A N 1
ATOM 690 C CA . LYS A 1 85 ? 15.695 2.98 -2.123 1 94.75 85 LYS A CA 1
ATOM 691 C C . LYS A 1 85 ? 16.094 3.775 -3.363 1 94.75 85 LYS A C 1
ATOM 693 O O . LYS A 1 85 ? 17.266 3.781 -3.754 1 94.75 85 LYS A O 1
ATOM 698 N N . LYS A 1 86 ? 15.18 4.422 -4.012 1 95.62 86 LYS A N 1
ATOM 699 C CA . LYS A 1 86 ? 15.445 5.211 -5.211 1 95.62 86 LYS A CA 1
ATOM 700 C C . LYS A 1 86 ? 14.445 6.352 -5.352 1 95.62 86 LYS A C 1
ATOM 702 O O . LYS A 1 86 ? 13.234 6.148 -5.18 1 95.62 86 LYS A O 1
ATOM 707 N N . ILE A 1 87 ? 14.938 7.516 -5.602 1 94.12 87 ILE A N 1
ATOM 708 C CA . ILE A 1 87 ? 14.086 8.664 -5.887 1 94.12 87 ILE A CA 1
ATOM 709 C C . ILE A 1 87 ? 13.797 8.734 -7.383 1 94.12 87 ILE A C 1
ATOM 711 O O . ILE A 1 87 ? 14.711 8.672 -8.203 1 94.12 87 ILE A O 1
ATOM 715 N N . LEU A 1 88 ? 12.539 8.82 -7.719 1 94.81 88 LEU A N 1
ATOM 716 C CA . LEU A 1 88 ? 12.148 8.961 -9.117 1 94.81 88 LEU A CA 1
ATOM 717 C C . LEU A 1 88 ? 11.398 10.266 -9.344 1 94.81 88 LEU A C 1
ATOM 719 O O . LEU A 1 88 ? 10.484 10.609 -8.586 1 94.81 88 LEU A O 1
ATOM 723 N N . LEU A 1 89 ? 11.852 10.969 -10.391 1 94.38 89 LEU A N 1
ATOM 724 C CA . LEU A 1 89 ? 11.086 12.125 -10.852 1 94.38 89 LEU A CA 1
ATOM 725 C C . LEU A 1 89 ? 9.836 11.68 -11.602 1 94.38 89 LEU A C 1
ATOM 727 O O . LEU A 1 89 ? 9.703 10.508 -11.961 1 94.38 89 LEU A O 1
ATOM 731 N N . PRO A 1 90 ? 8.914 12.656 -11.758 1 91.06 90 PRO A N 1
ATOM 732 C CA . PRO A 1 90 ? 7.723 12.297 -12.531 1 91.06 90 PRO A CA 1
ATOM 733 C C . PRO A 1 90 ? 8.062 11.711 -13.898 1 91.06 90 PRO A C 1
ATOM 735 O O . PRO A 1 90 ? 8.883 12.266 -14.625 1 91.06 90 PRO A O 1
ATOM 738 N N . GLY A 1 91 ? 7.438 10.484 -14.18 1 93.69 91 GLY A N 1
ATOM 739 C CA . GLY A 1 91 ? 7.598 9.867 -15.484 1 93.69 91 GLY A CA 1
ATOM 740 C C . GLY A 1 91 ? 8.836 9 -15.586 1 93.69 91 GLY A C 1
ATOM 741 O O . GLY A 1 91 ? 9.016 8.273 -16.562 1 93.69 91 GLY A O 1
ATOM 742 N N . GLU A 1 92 ? 9.633 9.055 -14.609 1 95.62 92 GLU A N 1
ATOM 743 C CA . GLU A 1 92 ? 10.852 8.258 -14.648 1 95.62 92 GLU A CA 1
ATOM 744 C C . GLU A 1 92 ? 10.562 6.785 -14.406 1 95.62 92 GLU A C 1
ATOM 746 O O . GLU A 1 92 ? 9.711 6.441 -13.586 1 95.62 92 GLU A O 1
ATOM 751 N N . GLN A 1 93 ? 11.289 6 -15.125 1 94.31 93 GLN A N 1
ATOM 752 C CA . GLN A 1 93 ? 11.203 4.547 -15 1 94.31 93 GLN A CA 1
ATOM 753 C C . GLN A 1 93 ? 12.531 3.953 -14.547 1 94.31 93 GLN A C 1
ATOM 755 O O . GLN A 1 93 ? 13.594 4.418 -14.961 1 94.31 93 GLN A O 1
ATOM 760 N N . GLU A 1 94 ? 12.5 3.039 -13.727 1 94.56 94 GLU A N 1
ATOM 761 C CA . GLU A 1 94 ? 13.664 2.311 -13.234 1 94.56 94 GLU A CA 1
ATOM 762 C C . GLU A 1 94 ? 13.375 0.818 -13.109 1 94.56 94 GLU A C 1
ATOM 764 O O . GLU A 1 94 ? 12.227 0.388 -13.289 1 94.56 94 GLU A O 1
ATOM 769 N N . PHE A 1 95 ? 14.422 0.037 -12.875 1 93.5 95 PHE A N 1
ATOM 770 C CA . PHE A 1 95 ? 14.289 -1.396 -12.641 1 93.5 95 PHE A CA 1
ATOM 771 C C . PHE A 1 95 ? 14.766 -1.764 -11.242 1 93.5 95 PHE A C 1
ATOM 773 O O . PHE A 1 95 ? 15.719 -1.167 -10.727 1 93.5 95 PHE A O 1
ATOM 780 N N . PHE A 1 96 ? 14.07 -2.609 -10.719 1 92.94 96 PHE A N 1
ATOM 781 C CA . PHE A 1 96 ? 14.656 -3.219 -9.531 1 92.94 96 PHE A CA 1
ATOM 782 C C . PHE A 1 96 ? 15.031 -4.672 -9.797 1 92.94 96 PHE A C 1
ATOM 784 O O . PHE A 1 96 ? 14.391 -5.348 -10.602 1 92.94 96 PHE A O 1
ATOM 791 N N . LYS A 1 97 ? 16.062 -5.121 -9.062 1 94.5 97 LYS A N 1
ATOM 792 C CA . LYS A 1 97 ? 16.625 -6.453 -9.273 1 94.5 97 LYS A CA 1
ATOM 793 C C . LYS A 1 97 ? 16.656 -7.254 -7.977 1 94.5 97 LYS A C 1
ATOM 795 O O . LYS A 1 97 ? 16.938 -6.711 -6.91 1 94.5 97 LYS A O 1
ATOM 800 N N . ILE A 1 98 ? 16.344 -8.484 -8.188 1 95.06 98 ILE A N 1
ATOM 801 C CA . ILE A 1 98 ? 16.391 -9.414 -7.062 1 95.06 98 ILE A CA 1
ATOM 802 C C . ILE A 1 98 ? 17.438 -10.5 -7.348 1 95.06 98 ILE A C 1
ATOM 804 O O . ILE A 1 98 ? 17.422 -11.109 -8.414 1 95.06 98 ILE A O 1
ATOM 808 N N . PHE A 1 99 ? 18.328 -10.688 -6.367 1 95.19 99 PHE A N 1
ATOM 809 C CA . PHE A 1 99 ? 19.344 -11.742 -6.418 1 95.19 99 PHE A CA 1
ATOM 810 C C . PHE A 1 99 ? 19.047 -12.82 -5.387 1 95.19 99 PHE A C 1
ATOM 812 O O . PHE A 1 99 ? 18.797 -12.523 -4.219 1 95.19 99 PHE A O 1
ATOM 819 N N . TYR A 1 100 ? 19.078 -14.008 -5.84 1 95.75 100 TYR A N 1
ATOM 820 C CA . TYR A 1 100 ? 18.938 -15.125 -4.914 1 95.75 100 TYR A CA 1
ATOM 821 C C . TYR A 1 100 ? 20.281 -15.773 -4.633 1 95.75 100 TYR A C 1
ATOM 823 O O . TYR A 1 100 ? 20.969 -16.219 -5.555 1 95.75 100 TYR A O 1
ATOM 831 N N . ARG A 1 101 ? 20.594 -15.82 -3.338 1 94.06 101 ARG A N 1
ATOM 832 C CA . ARG A 1 101 ? 21.875 -16.375 -2.916 1 94.06 101 ARG A CA 1
ATOM 833 C C . ARG A 1 101 ? 21.672 -17.516 -1.917 1 94.06 101 ARG A C 1
ATOM 835 O O . ARG A 1 101 ? 22.578 -17.844 -1.148 1 94.06 101 ARG A O 1
ATOM 842 N N . GLY A 1 102 ? 20.531 -17.906 -1.849 1 93.69 102 GLY A N 1
ATOM 843 C CA . GLY A 1 102 ? 20.25 -19.047 -0.99 1 93.69 102 GLY A CA 1
ATOM 844 C C . GLY A 1 102 ? 20.641 -20.375 -1.618 1 93.69 102 GLY A C 1
ATOM 845 O O . GLY A 1 102 ? 21.359 -20.406 -2.617 1 93.69 102 GLY A O 1
ATOM 846 N N . GLU A 1 103 ? 20.172 -21.406 -1.022 1 93 103 GLU A N 1
ATOM 847 C CA . GLU A 1 103 ? 20.484 -22.75 -1.506 1 93 103 GLU A CA 1
ATOM 848 C C . GLU A 1 103 ? 19.828 -23.016 -2.855 1 93 103 GLU A C 1
ATOM 850 O O . GLU A 1 103 ? 18.656 -22.703 -3.055 1 93 103 GLU A O 1
ATOM 855 N N . ALA A 1 104 ? 20.594 -23.5 -3.729 1 92.81 104 ALA A N 1
ATOM 856 C CA . ALA A 1 104 ? 20.062 -23.953 -5.012 1 92.81 104 ALA A CA 1
ATOM 857 C C . ALA A 1 104 ? 19.781 -25.453 -4.992 1 92.81 104 ALA A C 1
ATOM 859 O O . ALA A 1 104 ? 20.594 -26.25 -5.441 1 92.81 104 ALA A O 1
ATOM 860 N N . ASP A 1 105 ? 18.625 -25.812 -4.523 1 95.06 105 ASP A N 1
ATOM 861 C CA . ASP A 1 105 ? 18.25 -27.219 -4.383 1 95.06 105 ASP A CA 1
ATOM 862 C C . ASP A 1 105 ? 16.906 -27.5 -5.066 1 95.06 105 ASP A C 1
ATOM 864 O O . ASP A 1 105 ? 16.531 -26.812 -6.004 1 95.06 105 ASP A O 1
ATOM 868 N N . GLU A 1 106 ? 16.312 -28.672 -4.688 1 96 106 GLU A N 1
ATOM 869 C CA . GLU A 1 106 ? 15.109 -29.125 -5.363 1 96 106 GLU A CA 1
ATOM 870 C C . GLU A 1 106 ? 13.852 -28.625 -4.652 1 96 106 GLU A C 1
ATOM 872 O O . GLU A 1 106 ? 12.766 -29.172 -4.844 1 96 106 GLU A O 1
ATOM 877 N N . LYS A 1 107 ? 14.039 -27.547 -3.885 1 95.81 107 LYS A N 1
ATOM 878 C CA . LYS A 1 107 ? 12.922 -27.031 -3.105 1 95.81 107 LYS A CA 1
ATOM 879 C C . LYS A 1 107 ? 12.477 -25.656 -3.615 1 95.81 107 LYS A C 1
ATOM 881 O O . LYS A 1 107 ? 13.312 -24.812 -3.945 1 95.81 107 LYS A O 1
ATOM 886 N N . GLU A 1 108 ? 11.195 -25.531 -3.676 1 96.88 108 GLU A N 1
ATOM 887 C CA . GLU A 1 108 ? 10.609 -24.234 -4.008 1 96.88 108 GLU A CA 1
ATOM 888 C C . GLU A 1 108 ? 10.477 -23.344 -2.768 1 96.88 108 GLU A C 1
ATOM 890 O O . GLU A 1 108 ? 10.125 -23.828 -1.692 1 96.88 108 GLU A O 1
ATOM 895 N N . ARG A 1 109 ? 10.781 -22.016 -2.904 1 96.12 109 ARG A N 1
ATOM 896 C CA . ARG A 1 109 ? 10.742 -21.094 -1.78 1 96.12 109 ARG A CA 1
ATOM 897 C C . ARG A 1 109 ? 9.883 -19.875 -2.111 1 96.12 109 ARG A C 1
ATOM 899 O O . ARG A 1 109 ? 9.797 -19.469 -3.271 1 96.12 109 ARG A O 1
ATOM 906 N N . TYR A 1 110 ? 9.258 -19.344 -1.044 1 95.62 110 TYR A N 1
ATOM 907 C CA . TYR A 1 110 ? 8.281 -18.281 -1.24 1 95.62 110 TYR A CA 1
ATOM 908 C C . TYR A 1 110 ? 8.664 -17.031 -0.446 1 95.62 110 TYR A C 1
ATOM 910 O O . TYR A 1 110 ? 9.078 -17.125 0.713 1 95.62 110 TYR A O 1
ATOM 918 N N . TYR A 1 111 ? 8.516 -15.906 -1.082 1 95.62 111 TYR A N 1
ATOM 919 C CA . TYR A 1 111 ? 8.828 -14.609 -0.481 1 95.62 111 TYR A CA 1
ATOM 920 C C . TYR A 1 111 ? 7.738 -13.594 -0.783 1 95.62 111 TYR A C 1
ATOM 922 O O . TYR A 1 111 ? 7.004 -13.727 -1.764 1 95.62 111 TYR A O 1
ATOM 930 N N . LYS A 1 112 ? 7.633 -12.656 0.108 1 95.25 112 LYS A N 1
ATOM 931 C CA . LYS A 1 112 ? 6.879 -11.438 -0.163 1 95.25 112 LYS A CA 1
ATOM 932 C C . LYS A 1 112 ? 7.816 -10.266 -0.448 1 95.25 112 LYS A C 1
ATOM 934 O O . LYS A 1 112 ? 8.836 -10.102 0.221 1 95.25 112 LYS A O 1
ATOM 939 N N . ILE A 1 113 ? 7.473 -9.547 -1.485 1 94.25 113 ILE A N 1
ATOM 940 C CA . ILE A 1 113 ? 8.18 -8.312 -1.815 1 94.25 113 ILE A CA 1
ATOM 941 C C . ILE A 1 113 ? 7.285 -7.113 -1.53 1 94.25 113 ILE A C 1
ATOM 943 O O . ILE A 1 113 ? 6.109 -7.105 -1.896 1 94.25 113 ILE A O 1
ATOM 947 N N . ILE A 1 114 ? 7.824 -6.141 -0.866 1 94.81 114 ILE A N 1
ATOM 948 C CA . ILE A 1 114 ? 7.082 -4.922 -0.568 1 94.81 114 ILE A CA 1
ATOM 949 C C . ILE A 1 114 ? 7.719 -3.738 -1.297 1 94.81 114 ILE A C 1
ATOM 951 O O . ILE A 1 114 ? 8.914 -3.479 -1.145 1 94.81 114 ILE A O 1
ATOM 955 N N . ILE A 1 115 ? 6.984 -3.066 -2.037 1 94.44 115 ILE A N 1
ATOM 956 C CA . ILE A 1 115 ? 7.398 -1.85 -2.727 1 94.44 115 ILE A CA 1
ATOM 957 C C . ILE A 1 115 ? 6.562 -0.67 -2.238 1 94.44 115 ILE A C 1
ATOM 959 O O . ILE A 1 115 ? 5.328 -0.719 -2.273 1 94.44 115 ILE A O 1
ATOM 963 N N . SER A 1 116 ? 7.242 0.397 -1.835 1 94.25 116 SER A N 1
ATOM 964 C CA . SER A 1 116 ? 6.539 1.54 -1.265 1 94.25 116 SER A CA 1
ATOM 965 C C . SER A 1 116 ? 6.867 2.824 -2.018 1 94.25 116 SER A C 1
ATOM 967 O O . SER A 1 116 ? 8.016 3.041 -2.418 1 94.25 116 SER A O 1
ATOM 969 N N . GLU A 1 117 ? 5.891 3.621 -2.191 1 93.38 117 GLU A N 1
ATOM 970 C CA . GLU A 1 117 ? 5.988 4.926 -2.838 1 93.38 117 GLU A CA 1
ATOM 971 C C . GLU A 1 117 ? 5.605 6.047 -1.876 1 93.38 117 GLU A C 1
ATOM 973 O O . GLU A 1 117 ? 4.5 6.059 -1.331 1 93.38 117 GLU A O 1
ATOM 978 N N . THR A 1 118 ? 6.52 6.969 -1.689 1 90.44 118 THR A N 1
ATOM 979 C CA . THR A 1 118 ? 6.285 8.109 -0.808 1 90.44 118 THR A CA 1
ATOM 980 C C . THR A 1 118 ? 6.672 9.414 -1.498 1 90.44 118 THR A C 1
ATOM 982 O O . THR A 1 118 ? 7.812 9.578 -1.932 1 90.44 118 THR A O 1
ATOM 985 N N . PRO A 1 119 ? 5.777 10.328 -1.594 1 87.5 119 PRO A N 1
ATOM 986 C CA . PRO A 1 119 ? 6.137 11.617 -2.186 1 87.5 119 PRO A CA 1
ATOM 987 C C . PRO A 1 119 ? 7.219 12.344 -1.394 1 87.5 119 PRO A C 1
ATOM 989 O O . PRO A 1 119 ? 7.246 12.273 -0.162 1 87.5 119 PRO A O 1
ATOM 992 N N . LEU A 1 120 ? 8.117 13.008 -2.24 1 82.81 120 LEU A N 1
ATOM 993 C CA . LEU A 1 120 ? 9.18 13.812 -1.646 1 82.81 120 LEU A CA 1
ATOM 994 C C . LEU A 1 120 ? 9.047 15.273 -2.061 1 82.81 120 LEU A C 1
ATOM 996 O O . LEU A 1 120 ? 8.641 15.57 -3.186 1 82.81 120 LEU A O 1
ATOM 1000 N N . ASP A 1 121 ? 9.148 16.219 -1.141 1 69.75 121 ASP A N 1
ATOM 1001 C CA . ASP A 1 121 ? 9.234 17.641 -1.492 1 69.75 121 ASP A CA 1
ATOM 1002 C C . ASP A 1 121 ? 10.688 18.047 -1.757 1 69.75 121 ASP A C 1
ATOM 1004 O O . ASP A 1 121 ? 11.523 18 -0.852 1 69.75 121 ASP A O 1
ATOM 1008 N N . ILE A 1 122 ? 11.164 17.812 -3.02 1 57.09 122 ILE A N 1
ATOM 1009 C CA . ILE A 1 122 ? 12.539 18.188 -3.332 1 57.09 122 ILE A CA 1
ATOM 1010 C C . ILE A 1 122 ? 12.633 19.688 -3.549 1 57.09 122 ILE A C 1
ATOM 1012 O O . ILE A 1 122 ? 12.172 20.219 -4.57 1 57.09 122 ILE A O 1
ATOM 1016 N N . ARG A 1 123 ? 12.07 20.516 -2.768 1 52.66 123 ARG A N 1
ATOM 1017 C CA . ARG A 1 123 ? 12.18 21.938 -3.039 1 52.66 123 ARG A CA 1
ATOM 1018 C C . ARG A 1 123 ? 13.641 22.391 -3.043 1 52.66 123 ARG A C 1
ATOM 1020 O O . ARG A 1 123 ? 14.492 21.75 -2.41 1 52.66 123 ARG A O 1
ATOM 1027 N N . ASN A 1 124 ? 13.969 23.016 -4.082 1 45.03 124 ASN A N 1
ATOM 1028 C CA . ASN A 1 124 ? 15.203 23.656 -4.535 1 45.03 124 ASN A CA 1
ATOM 1029 C C . ASN A 1 124 ? 15.961 24.281 -3.377 1 45.03 124 ASN A C 1
ATOM 1031 O O . ASN A 1 124 ? 17.094 24.75 -3.551 1 45.03 124 ASN A O 1
ATOM 1035 N N . ASP A 1 125 ? 15.258 25 -2.426 1 43.53 125 ASP A N 1
ATOM 1036 C CA . ASP A 1 125 ? 16.172 26.016 -1.917 1 43.53 125 ASP A CA 1
ATOM 1037 C C . ASP A 1 125 ? 17.469 25.406 -1.403 1 43.53 125 ASP A C 1
ATOM 1039 O O . ASP A 1 125 ? 18.5 25.484 -2.061 1 43.53 125 ASP A O 1
ATOM 1043 N N . GLU A 1 126 ? 17.828 25.641 0.007 1 44.03 126 GLU A N 1
ATOM 1044 C CA . GLU A 1 126 ? 19.188 25.547 0.525 1 44.03 126 GLU A CA 1
ATOM 1045 C C . GLU A 1 126 ? 19.641 24.094 0.631 1 44.03 126 GLU A C 1
ATOM 1047 O O . GLU A 1 126 ? 20.594 23.797 1.366 1 44.03 126 GLU A O 1
ATOM 1052 N N . GLY A 1 127 ? 19.297 23.234 -0.198 1 42.34 127 GLY A N 1
ATOM 1053 C CA . GLY A 1 127 ? 19.953 21.938 -0.223 1 42.34 127 GLY A CA 1
ATOM 1054 C C . GLY A 1 127 ? 19.281 20.906 0.663 1 42.34 127 GLY A C 1
ATOM 1055 O O . GLY A 1 127 ? 19.734 19.75 0.735 1 42.34 127 GLY A O 1
ATOM 1056 N N . GLN A 1 128 ? 18.531 21.438 1.642 1 45.94 128 GLN A N 1
ATOM 1057 C CA . GLN A 1 128 ? 18.125 20.359 2.545 1 45.94 128 GLN A CA 1
ATOM 1058 C C . GLN A 1 128 ? 16.828 19.703 2.084 1 45.94 128 GLN A C 1
ATOM 1060 O O . GLN A 1 128 ? 15.844 20.391 1.816 1 45.94 128 GLN A O 1
ATOM 1065 N N . LYS A 1 129 ? 16.938 18.656 1.354 1 47.66 129 LYS A N 1
ATOM 1066 C CA . LYS A 1 129 ? 15.836 17.75 1.04 1 47.66 129 LYS A CA 1
ATOM 1067 C C . LYS A 1 129 ? 14.945 17.531 2.256 1 47.66 129 LYS A C 1
ATOM 1069 O O . LYS A 1 129 ? 15.398 17.031 3.283 1 47.66 129 LYS A O 1
ATOM 1074 N N . LYS A 1 130 ? 13.992 18.516 2.543 1 52.78 130 LYS A N 1
ATOM 1075 C CA . LYS A 1 130 ? 13.188 18.234 3.727 1 52.78 130 LYS A CA 1
ATOM 1076 C C . LYS A 1 130 ? 11.906 17.484 3.354 1 52.78 130 LYS A C 1
ATOM 1078 O O . LYS A 1 130 ? 11.258 17.828 2.363 1 52.78 130 LYS A O 1
ATOM 1083 N N . GLN A 1 131 ? 11.75 16.203 3.699 1 53.66 131 GLN A N 1
ATOM 1084 C CA . GLN A 1 131 ? 10.484 15.492 3.586 1 53.66 131 GLN A CA 1
ATOM 1085 C C . GLN A 1 131 ? 9.352 16.281 4.238 1 53.66 131 GLN A C 1
ATOM 1087 O O . GLN A 1 131 ? 9.484 16.75 5.371 1 53.66 131 GLN A O 1
ATOM 1092 N N . PRO A 1 132 ? 8.422 16.719 3.229 1 56.94 132 PRO A N 1
ATOM 1093 C CA . PRO A 1 132 ? 7.285 17.297 3.939 1 56.94 132 PRO A CA 1
ATOM 1094 C C . PRO 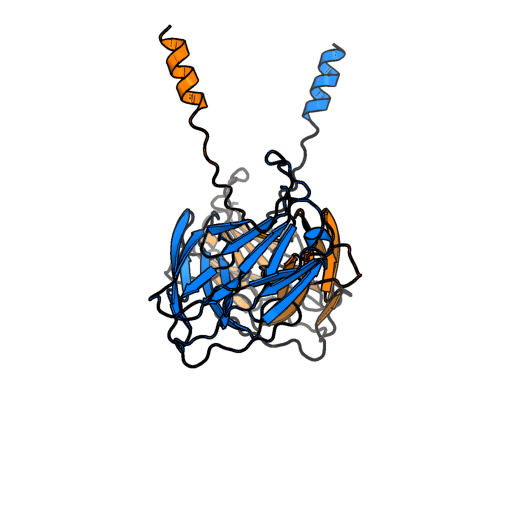A 1 132 ? 6.746 16.391 5.039 1 56.94 132 PRO A C 1
ATOM 1096 O O . PRO A 1 132 ? 6.871 15.164 4.949 1 56.94 132 PRO A O 1
ATOM 1099 N N . LEU A 1 133 ? 6.281 16.969 6.176 1 66.88 133 LEU A N 1
ATOM 1100 C CA . LEU A 1 133 ? 5.902 16.344 7.445 1 66.88 133 LEU A CA 1
ATOM 1101 C C . LEU A 1 133 ? 4.82 15.297 7.238 1 66.88 133 LEU A C 1
ATOM 1103 O O . LEU A 1 133 ? 4.926 14.188 7.754 1 66.88 133 LEU A O 1
ATOM 1107 N N . PHE A 1 134 ? 3.75 15.5 6.371 1 81.19 134 PHE A N 1
ATOM 1108 C CA . PHE A 1 134 ? 2.566 14.648 6.414 1 81.19 134 PHE A CA 1
ATOM 1109 C C . PHE A 1 134 ? 2.275 14.062 5.039 1 81.19 134 PHE A C 1
ATOM 1111 O O . PHE A 1 134 ? 1.23 14.336 4.445 1 81.19 134 PHE A O 1
ATOM 1118 N N . TYR A 1 135 ? 3.244 13.172 4.547 1 83.44 135 TYR A N 1
ATOM 1119 C CA . TYR A 1 135 ? 2.928 12.531 3.275 1 83.44 135 TYR A CA 1
ATOM 1120 C C . TYR A 1 135 ? 2.596 11.062 3.471 1 83.44 135 TYR A C 1
ATOM 1122 O O . TYR A 1 135 ? 3.264 10.367 4.242 1 83.44 135 TYR A O 1
ATOM 1130 N N . PRO A 1 136 ? 1.554 10.656 2.76 1 90 136 PRO A N 1
ATOM 1131 C CA . PRO A 1 136 ? 1.178 9.25 2.855 1 90 136 PRO A CA 1
ATOM 1132 C C . PRO A 1 136 ? 2.113 8.336 2.064 1 90 136 PRO A C 1
ATOM 1134 O O . PRO A 1 136 ? 2.812 8.797 1.159 1 90 136 PRO A O 1
ATOM 1137 N N . THR A 1 137 ? 2.191 7.117 2.461 1 91.75 137 THR A N 1
ATOM 1138 C CA . THR A 1 137 ? 2.932 6.078 1.75 1 91.75 137 THR A CA 1
ATOM 1139 C C . THR A 1 137 ? 1.983 5.02 1.198 1 91.75 137 THR A C 1
ATOM 1141 O O . THR A 1 137 ? 1.111 4.527 1.916 1 91.75 137 THR A O 1
ATOM 1144 N N . VAL A 1 138 ? 2.145 4.691 -0.075 1 93.12 138 VAL A N 1
ATOM 1145 C CA . VAL A 1 138 ? 1.429 3.578 -0.687 1 93.12 138 VAL A CA 1
ATOM 1146 C C . VAL A 1 138 ? 2.379 2.398 -0.886 1 93.12 138 VAL A C 1
ATOM 1148 O O . VAL A 1 138 ? 3.49 2.568 -1.395 1 93.12 138 VAL A O 1
ATOM 1151 N N . SER A 1 139 ? 1.877 1.212 -0.559 1 94.56 139 SER A N 1
ATOM 1152 C CA . SER A 1 139 ? 2.734 0.038 -0.691 1 94.56 139 SER A CA 1
ATOM 1153 C C . SER A 1 139 ? 2.016 -1.094 -1.415 1 94.56 139 SER A C 1
ATOM 1155 O O . SER A 1 139 ? 0.814 -1.297 -1.223 1 94.56 139 SER A O 1
ATOM 1157 N N . LEU A 1 140 ? 2.748 -1.774 -2.168 1 93.88 140 LEU A N 1
ATOM 1158 C CA . LEU A 1 140 ? 2.32 -3.016 -2.803 1 93.88 140 LEU A CA 1
ATOM 1159 C C . LEU A 1 140 ? 3.102 -4.203 -2.256 1 93.88 140 LEU A C 1
ATOM 1161 O O . LEU A 1 140 ? 4.336 -4.195 -2.254 1 93.88 140 LEU A O 1
ATOM 1165 N N . GLU A 1 141 ? 2.4 -5.117 -1.748 1 93.62 141 GLU A N 1
ATOM 1166 C CA . GLU A 1 141 ? 2.982 -6.383 -1.311 1 93.62 141 GLU A CA 1
ATOM 1167 C C . GLU A 1 141 ? 2.623 -7.516 -2.268 1 93.62 141 GLU A C 1
ATOM 1169 O O . GLU A 1 141 ? 1.448 -7.859 -2.418 1 93.62 141 GLU A O 1
ATOM 1174 N N . THR A 1 142 ? 3.656 -8.078 -2.877 1 93.12 142 THR A N 1
ATOM 1175 C CA . THR A 1 142 ? 3.432 -9.125 -3.873 1 93.12 142 THR A CA 1
ATOM 1176 C C . THR A 1 142 ? 4.312 -10.336 -3.594 1 93.12 142 THR A C 1
ATOM 1178 O O . THR A 1 142 ? 5.078 -10.344 -2.627 1 93.12 142 THR A O 1
ATOM 1181 N N . TYR A 1 143 ? 4.18 -11.352 -4.457 1 94.06 143 TYR A N 1
ATOM 1182 C CA . TYR A 1 143 ? 4.844 -12.625 -4.215 1 94.06 143 TYR A CA 1
ATOM 1183 C C . TYR A 1 143 ? 6.047 -12.797 -5.141 1 94.06 143 TYR A C 1
ATOM 1185 O O . TYR A 1 143 ? 6.023 -12.344 -6.285 1 94.06 143 TYR A O 1
ATOM 1193 N N . PHE A 1 144 ? 7.008 -13.422 -4.609 1 95 144 PHE A N 1
ATOM 1194 C CA . PHE A 1 144 ? 8.195 -13.852 -5.344 1 95 144 PHE A CA 1
ATOM 1195 C C . PHE A 1 144 ? 8.516 -15.305 -5.043 1 95 144 PHE A C 1
ATOM 1197 O O . PHE A 1 144 ? 8.703 -15.68 -3.881 1 95 144 PHE A O 1
ATOM 1204 N N . VAL A 1 145 ? 8.594 -16.078 -6.082 1 96 145 VAL A N 1
ATOM 1205 C CA . VAL A 1 145 ? 8.828 -17.5 -5.914 1 96 145 VAL A CA 1
ATOM 1206 C C . VAL A 1 145 ? 10.195 -17.875 -6.484 1 96 145 VAL A C 1
ATOM 1208 O O . VAL A 1 145 ? 10.516 -17.531 -7.629 1 96 145 VAL A O 1
ATOM 1211 N N . VAL A 1 146 ? 10.992 -18.5 -5.656 1 96.62 146 VAL A N 1
ATOM 1212 C CA . VAL A 1 146 ? 12.227 -19.109 -6.152 1 96.62 146 VAL A CA 1
ATOM 1213 C C . VAL A 1 146 ? 11.984 -20.594 -6.434 1 96.62 146 VAL A C 1
ATOM 1215 O O . VAL A 1 146 ? 11.812 -21.391 -5.508 1 96.62 146 VAL A O 1
ATOM 1218 N N . ARG A 1 147 ? 12.031 -20.891 -7.684 1 97.12 147 ARG A N 1
ATOM 1219 C CA . ARG A 1 147 ? 11.789 -22.266 -8.102 1 97.12 147 ARG A CA 1
ATOM 1220 C C . ARG A 1 147 ? 13.023 -23.125 -7.863 1 97.12 147 ARG A C 1
ATOM 1222 O O . ARG A 1 147 ? 14.133 -22.609 -7.719 1 97.12 147 ARG A O 1
ATOM 1229 N N . PRO A 1 148 ? 12.781 -24.484 -7.844 1 97.44 148 PRO A N 1
ATOM 1230 C CA . PRO A 1 148 ? 13.922 -25.391 -7.688 1 97.44 148 PRO A CA 1
ATOM 1231 C C . PRO A 1 148 ? 14.945 -25.25 -8.812 1 97.44 148 PRO A C 1
ATOM 1233 O O . PRO A 1 148 ? 14.609 -24.766 -9.898 1 97.44 148 PRO A O 1
ATOM 1236 N N . LYS A 1 149 ? 16.125 -25.641 -8.492 1 95.31 149 LYS A N 1
ATOM 1237 C CA . LYS A 1 149 ? 17.188 -25.609 -9.492 1 95.31 149 LYS A CA 1
ATOM 1238 C C . LYS A 1 149 ? 16.797 -26.406 -10.742 1 95.31 149 LYS A C 1
ATOM 1240 O O . LYS A 1 149 ? 17.016 -25.953 -11.867 1 95.31 149 LYS A O 1
ATOM 1245 N N . ASP A 1 150 ? 16.234 -27.641 -10.445 1 95.5 150 ASP A N 1
ATOM 1246 C CA . ASP A 1 150 ? 15.695 -28.484 -11.508 1 95.5 150 ASP A CA 1
ATOM 1247 C C . ASP A 1 150 ? 14.195 -28.703 -11.344 1 95.5 150 ASP A C 1
ATOM 1249 O O . ASP A 1 150 ? 13.766 -29.719 -10.797 1 95.5 150 ASP A O 1
ATOM 1253 N N . PRO A 1 151 ? 13.453 -27.75 -11.844 1 96.5 151 PRO A N 1
ATOM 1254 C CA . PRO A 1 151 ? 12.008 -27.906 -11.68 1 96.5 151 PRO A CA 1
ATOM 1255 C C . PRO A 1 151 ? 11.477 -29.188 -12.312 1 96.5 151 PRO A C 1
ATOM 1257 O O . PRO A 1 151 ? 11.82 -29.516 -13.453 1 96.5 151 PRO A O 1
ATOM 1260 N N . ASP A 1 152 ? 10.742 -29.938 -11.594 1 97.44 152 ASP A N 1
ATOM 1261 C CA . ASP A 1 152 ? 10.109 -31.188 -12.031 1 97.44 152 ASP A CA 1
ATOM 1262 C C . ASP A 1 152 ? 8.594 -31.031 -12.102 1 97.44 152 ASP A C 1
ATOM 1264 O O . ASP A 1 152 ? 7.887 -31.328 -11.141 1 97.44 152 ASP A O 1
ATOM 1268 N N . PHE A 1 153 ? 8.18 -30.641 -13.305 1 97.38 153 PHE A N 1
ATOM 1269 C CA . PHE A 1 153 ? 6.75 -30.469 -13.523 1 97.38 153 PHE A CA 1
ATOM 1270 C C . PHE A 1 153 ? 6.055 -31.812 -13.68 1 97.38 153 PHE A C 1
ATOM 1272 O O . PHE A 1 153 ? 6.312 -32.531 -14.641 1 97.38 153 PHE A O 1
ATOM 1279 N N . LYS A 1 154 ? 5.211 -32.125 -12.75 1 97.88 154 LYS A N 1
ATOM 1280 C CA . LYS A 1 154 ? 4.438 -33.375 -12.75 1 97.88 154 LYS A CA 1
ATOM 1281 C C . LYS A 1 154 ? 3.061 -33.156 -12.117 1 97.88 154 LYS A C 1
ATOM 1283 O O . LYS A 1 154 ? 2.904 -32.344 -11.219 1 97.88 154 LYS A O 1
ATOM 1288 N N . TYR A 1 155 ? 2.123 -33.875 -12.617 1 98.06 155 TYR A N 1
ATOM 1289 C CA . TYR A 1 155 ? 0.79 -33.812 -12.031 1 98.06 155 TYR A CA 1
ATOM 1290 C C . TYR A 1 155 ? 0.049 -35.125 -12.203 1 98.06 155 TYR A C 1
ATOM 1292 O O . TYR A 1 155 ? 0.41 -35.938 -13.055 1 98.06 155 TYR A O 1
ATOM 1300 N N . ASP A 1 156 ? -0.902 -35.344 -11.328 1 98.19 156 ASP A N 1
ATOM 1301 C CA . ASP A 1 156 ? -1.856 -36.438 -11.445 1 98.19 156 ASP A CA 1
ATOM 1302 C C . ASP A 1 156 ? -3.285 -35.906 -11.57 1 98.19 156 ASP A C 1
ATOM 1304 O O . ASP A 1 156 ? -3.711 -35.062 -10.789 1 98.19 156 ASP A O 1
ATOM 1308 N N . LEU A 1 157 ? -4.008 -36.375 -12.555 1 97.62 157 LEU A N 1
ATOM 1309 C CA . LEU A 1 157 ? -5.359 -35.906 -12.828 1 97.62 157 LEU A CA 1
ATOM 1310 C C . LEU A 1 157 ? -6.348 -37.062 -12.859 1 97.62 157 LEU A C 1
ATOM 1312 O O . LEU A 1 157 ? -6.133 -38.062 -13.57 1 97.62 157 LEU A O 1
ATOM 1316 N N . ASN A 1 158 ? -7.277 -36.969 -12.047 1 96.5 158 ASN A N 1
ATOM 1317 C CA . ASN A 1 158 ? -8.438 -37.844 -12.109 1 96.5 158 ASN A CA 1
ATOM 1318 C C . ASN A 1 158 ? -9.703 -37.094 -12.469 1 96.5 158 ASN A C 1
ATOM 1320 O O . ASN A 1 158 ? -10.391 -36.562 -11.594 1 96.5 158 ASN A O 1
ATOM 1324 N N . ILE A 1 159 ? -10.062 -37.094 -13.664 1 93 159 ILE A N 1
ATOM 1325 C CA . ILE A 1 159 ? -11.156 -36.281 -14.195 1 93 159 ILE A CA 1
ATOM 1326 C C . ILE A 1 159 ? -12.477 -36.719 -13.586 1 93 159 ILE A C 1
ATOM 1328 O O . ILE A 1 159 ? -13.32 -35.906 -13.227 1 93 159 ILE A O 1
ATOM 1332 N N . ASN A 1 160 ? -12.68 -38 -13.516 1 93.75 160 ASN A N 1
ATOM 1333 C CA . ASN A 1 160 ? -13.945 -38.531 -13.023 1 93.75 160 ASN A CA 1
ATOM 1334 C C . ASN A 1 160 ? -14.227 -38.094 -11.586 1 93.75 160 ASN A C 1
ATOM 1336 O O . ASN A 1 160 ? -15.367 -37.781 -11.234 1 93.75 160 ASN A O 1
ATOM 1340 N N . GLN A 1 161 ? -13.164 -38.062 -10.836 1 94.88 161 GLN A N 1
ATOM 1341 C CA . GLN A 1 161 ? -13.32 -37.656 -9.438 1 94.88 161 GLN A CA 1
ATOM 1342 C C . GLN A 1 161 ? -13.133 -36.156 -9.25 1 94.88 161 GLN A C 1
ATOM 1344 O O . GLN A 1 161 ? -13.375 -35.625 -8.164 1 94.88 161 GLN A O 1
ATOM 1349 N N . GLY A 1 162 ? -12.695 -35.531 -10.273 1 95 162 GLY A N 1
ATOM 1350 C CA . GLY A 1 162 ? -12.469 -34.094 -10.211 1 95 162 GLY A CA 1
ATOM 1351 C C . GLY A 1 162 ? -11.281 -33.719 -9.344 1 95 162 GLY A C 1
ATOM 1352 O O . GLY A 1 162 ? -11.336 -32.719 -8.602 1 95 162 GLY A O 1
ATOM 1353 N N . ILE A 1 163 ? -10.266 -34.562 -9.391 1 96.06 163 ILE A N 1
ATOM 1354 C CA . ILE A 1 163 ? -9.125 -34.344 -8.508 1 96.06 163 ILE A CA 1
ATOM 1355 C C . ILE A 1 163 ? -7.875 -34.031 -9.336 1 96.06 163 ILE A C 1
ATOM 1357 O O . ILE A 1 163 ? -7.59 -34.719 -10.312 1 96.06 163 ILE A O 1
ATOM 1361 N N . LEU A 1 164 ? -7.215 -32.969 -9.062 1 96.31 164 LEU A N 1
ATOM 1362 C CA . LEU A 1 164 ? -5.922 -32.594 -9.633 1 96.31 164 LEU A CA 1
ATOM 1363 C C . LEU A 1 164 ? -4.867 -32.438 -8.539 1 96.31 164 LEU A C 1
ATOM 1365 O O . LEU A 1 164 ? -5.102 -31.766 -7.539 1 96.31 164 LEU A O 1
ATOM 1369 N N . LYS A 1 165 ? -3.717 -33.125 -8.742 1 97.38 165 LYS A N 1
ATOM 1370 C CA . LYS A 1 165 ? -2.641 -33.094 -7.758 1 97.38 165 LYS A CA 1
ATOM 1371 C C . LYS A 1 165 ? -1.327 -32.625 -8.391 1 97.38 165 LYS A C 1
ATOM 1373 O O . LYS A 1 165 ? -0.995 -33.031 -9.508 1 97.38 165 LYS A O 1
ATOM 1378 N N . ASN A 1 166 ? -0.645 -31.75 -7.727 1 97.25 166 ASN A N 1
ATOM 1379 C CA . ASN A 1 166 ? 0.728 -31.422 -8.102 1 97.25 166 ASN A CA 1
ATOM 1380 C C . ASN A 1 166 ? 1.724 -32.406 -7.488 1 97.25 166 ASN A C 1
ATOM 1382 O O . ASN A 1 166 ? 2.023 -32.312 -6.297 1 97.25 166 ASN A O 1
ATOM 1386 N N . THR A 1 167 ? 2.262 -33.281 -8.273 1 98.5 167 THR A N 1
ATOM 1387 C CA . THR A 1 167 ? 3.186 -34.281 -7.785 1 98.5 167 THR A CA 1
ATOM 1388 C C . THR A 1 167 ? 4.629 -33.906 -8.102 1 98.5 167 THR A C 1
ATOM 1390 O O . THR A 1 167 ? 5.547 -34.719 -7.918 1 98.5 167 THR A O 1
ATOM 1393 N N . GLY A 1 168 ? 4.793 -32.75 -8.703 1 98.38 168 GLY A N 1
ATOM 1394 C CA . GLY A 1 168 ? 6.121 -32.25 -8.984 1 98.38 168 GLY A CA 1
ATOM 1395 C C . GLY A 1 168 ? 6.691 -31.406 -7.852 1 98.38 168 GLY A C 1
ATOM 1396 O O . GLY A 1 168 ? 6.199 -31.469 -6.723 1 98.38 168 GLY A O 1
ATOM 1397 N N . ASN A 1 169 ? 7.773 -30.625 -8.156 1 97.88 169 ASN A N 1
ATOM 1398 C CA . ASN A 1 169 ? 8.438 -29.859 -7.109 1 97.88 169 ASN A CA 1
ATOM 1399 C C . ASN A 1 169 ? 8.32 -28.359 -7.363 1 97.88 169 ASN A C 1
ATOM 1401 O O . ASN A 1 169 ? 9.055 -27.562 -6.762 1 97.88 169 ASN A O 1
ATOM 1405 N N . THR A 1 170 ? 7.465 -27.938 -8.219 1 97.44 170 THR A N 1
ATOM 1406 C CA . THR A 1 170 ? 7.234 -26.531 -8.492 1 97.44 170 THR A CA 1
ATOM 1407 C C . THR A 1 170 ? 5.746 -26.25 -8.711 1 97.44 170 THR A C 1
ATOM 1409 O O . THR A 1 170 ? 5.012 -27.125 -9.172 1 97.44 170 THR A O 1
ATOM 1412 N N . TYR A 1 171 ? 5.32 -25.016 -8.391 1 95.69 171 TYR A N 1
ATOM 1413 C CA . TYR A 1 171 ? 3.9 -24.703 -8.492 1 95.69 171 TYR A CA 1
ATOM 1414 C C . TYR A 1 171 ? 3.488 -24.516 -9.945 1 95.69 171 TYR A C 1
ATOM 1416 O O . TYR A 1 171 ? 4.336 -24.312 -10.82 1 95.69 171 TYR A O 1
ATOM 1424 N N . PHE A 1 172 ? 2.23 -24.594 -10.188 1 95.5 172 PHE A N 1
ATOM 1425 C CA . PHE A 1 172 ? 1.671 -24.234 -11.484 1 95.5 172 PHE A CA 1
ATOM 1426 C C . PHE A 1 172 ? 0.274 -23.656 -11.328 1 95.5 172 PHE A C 1
ATOM 1428 O O . PHE A 1 172 ? -0.348 -23.781 -10.273 1 95.5 172 PHE A O 1
ATOM 1435 N N . ARG A 1 173 ? -0.151 -22.969 -12.391 1 93.38 173 ARG A N 1
ATOM 1436 C CA . ARG A 1 173 ? -1.455 -22.312 -12.445 1 93.38 173 ARG A CA 1
ATOM 1437 C C . ARG A 1 173 ? -2.453 -23.156 -13.234 1 93.38 173 ARG A C 1
ATOM 1439 O O . ARG A 1 173 ? -2.074 -23.859 -14.18 1 93.38 173 ARG A O 1
ATOM 1446 N N . VAL A 1 174 ? -3.723 -23.062 -12.836 1 93.69 174 VAL A N 1
ATOM 1447 C CA . VAL A 1 174 ? -4.766 -23.828 -13.5 1 93.69 174 VAL A CA 1
ATOM 1448 C C . VAL A 1 174 ? -5.883 -22.891 -13.961 1 93.69 174 VAL A C 1
ATOM 1450 O O . VAL A 1 174 ? -6.316 -22.016 -13.211 1 93.69 174 VAL A O 1
ATOM 1453 N N . LEU A 1 175 ? -6.27 -23.078 -15.141 1 92.88 175 LEU A N 1
ATOM 1454 C CA . LEU A 1 175 ? -7.375 -22.344 -15.734 1 92.88 175 LEU A CA 1
ATOM 1455 C C . LEU A 1 175 ? -8.539 -23.266 -16.078 1 92.88 175 LEU A C 1
ATOM 1457 O O . LEU A 1 175 ? -8.375 -24.188 -16.875 1 92.88 175 LEU A O 1
ATOM 1461 N N . LEU A 1 176 ? -9.656 -23.031 -15.508 1 92.62 176 LEU A N 1
ATOM 1462 C CA . LEU A 1 176 ? -10.852 -23.812 -15.805 1 92.62 176 LEU A CA 1
ATOM 1463 C C . LEU A 1 176 ? -11.898 -22.953 -16.516 1 92.62 176 LEU A C 1
ATOM 1465 O O . LEU A 1 176 ? -12.531 -22.094 -15.898 1 92.62 176 LEU A O 1
ATOM 1469 N N . HIS A 1 177 ? -12.07 -23.234 -17.734 1 92.5 177 HIS A N 1
ATOM 1470 C CA . HIS A 1 177 ? -13.125 -22.547 -18.469 1 92.5 177 HIS A CA 1
ATOM 1471 C C . HIS A 1 177 ? -14.484 -23.172 -18.203 1 92.5 177 HIS A C 1
ATOM 1473 O O . HIS A 1 177 ? -14.57 -24.234 -17.578 1 92.5 177 HIS A O 1
ATOM 1479 N N . GLN A 1 178 ? -15.516 -22.562 -18.672 1 89.75 178 GLN A N 1
ATOM 1480 C CA . GLN A 1 178 ? -16.875 -23 -18.328 1 89.75 178 GLN A CA 1
ATOM 1481 C C . GLN A 1 178 ? -17.391 -24 -19.359 1 89.75 178 GLN A C 1
ATOM 1483 O O . GLN A 1 178 ? -18.281 -24.797 -19.062 1 89.75 178 GLN A O 1
ATOM 1488 N N . ASN A 1 179 ? -16.859 -23.906 -20.5 1 92.19 179 ASN A N 1
ATOM 1489 C CA . ASN A 1 179 ? -17.359 -24.75 -21.578 1 92.19 179 ASN A CA 1
ATOM 1490 C C . ASN A 1 179 ? -16.266 -25.062 -22.594 1 92.19 179 ASN A C 1
ATOM 1492 O O . ASN A 1 179 ? -15.109 -24.672 -22.422 1 92.19 179 ASN A O 1
ATOM 1496 N N . CYS A 1 180 ? -16.672 -25.797 -23.594 1 93.81 180 CYS A N 1
ATOM 1497 C CA . CYS A 1 180 ? -15.719 -26.234 -24.609 1 93.81 180 CYS A CA 1
ATOM 1498 C C . CYS A 1 180 ? -15.672 -25.25 -25.781 1 93.81 180 CYS A C 1
ATOM 1500 O O . CYS A 1 180 ? -14.961 -25.484 -26.766 1 93.81 180 CYS A O 1
ATOM 1502 N N . ASP A 1 181 ? -16.359 -24.156 -25.656 1 90.62 181 ASP A N 1
ATOM 1503 C CA . ASP A 1 181 ? -16.391 -23.172 -26.734 1 90.62 181 ASP A CA 1
ATOM 1504 C C . ASP A 1 181 ? -15.117 -22.312 -26.734 1 90.62 181 ASP A C 1
ATOM 1506 O O . ASP A 1 181 ? -14.898 -21.516 -25.828 1 90.62 181 ASP A O 1
ATOM 1510 N N . GLY A 1 182 ? -14.367 -22.391 -27.75 1 82.44 182 GLY A N 1
ATOM 1511 C CA . GLY A 1 182 ? -13.117 -21.656 -27.859 1 82.44 182 GLY A CA 1
ATOM 1512 C C . GLY A 1 182 ? -13.312 -20.156 -27.922 1 82.44 182 GLY A C 1
ATOM 1513 O O . GLY A 1 182 ? -12.398 -19.391 -27.609 1 82.44 182 GLY A O 1
ATOM 1514 N N . ASP A 1 183 ? -14.578 -19.766 -28.328 1 83.62 183 ASP A N 1
ATOM 1515 C CA . ASP A 1 183 ? -14.836 -18.344 -28.5 1 83.62 183 ASP A CA 1
ATOM 1516 C C . ASP A 1 183 ? -15.414 -17.734 -27.219 1 83.62 183 ASP A C 1
ATOM 1518 O O . ASP A 1 183 ? -15.68 -16.531 -27.172 1 83.62 183 ASP A O 1
ATOM 1522 N N . ASP A 1 184 ? -15.562 -18.625 -26.297 1 82.31 184 ASP A N 1
ATOM 1523 C CA . ASP A 1 184 ? -16.078 -18.109 -25.031 1 82.31 184 ASP A CA 1
ATOM 1524 C C . ASP A 1 184 ? -15.062 -17.172 -24.375 1 82.31 184 ASP A C 1
ATOM 1526 O O . ASP A 1 184 ? -13.945 -17.562 -24.047 1 82.31 184 ASP A O 1
ATOM 1530 N N . ASP A 1 185 ? -15.406 -15.867 -24.125 1 82.25 185 ASP A N 1
ATOM 1531 C CA . ASP A 1 185 ? -14.523 -14.844 -23.578 1 82.25 185 ASP A CA 1
ATOM 1532 C C . ASP A 1 185 ? -14.703 -14.695 -22.078 1 82.25 185 ASP A C 1
ATOM 1534 O O . ASP A 1 185 ? -14.172 -13.758 -21.469 1 82.25 185 ASP A O 1
ATOM 1538 N N . SER A 1 186 ? -15.484 -15.617 -21.547 1 83.12 186 SER A N 1
ATOM 1539 C CA . SER A 1 186 ? -15.648 -15.539 -20.094 1 83.12 186 SER A CA 1
ATOM 1540 C C . SER A 1 186 ? -14.336 -15.805 -19.375 1 83.12 186 SER A C 1
ATOM 1542 O O . SER A 1 186 ? -13.508 -16.594 -19.844 1 83.12 186 SER A O 1
ATOM 1544 N N . GLU A 1 187 ? -14.156 -15.094 -18.281 1 84.19 187 GLU A N 1
ATOM 1545 C CA . GLU A 1 187 ? -12.945 -15.289 -17.484 1 84.19 187 GLU A CA 1
ATOM 1546 C C . GLU A 1 187 ? -12.922 -16.672 -16.844 1 84.19 187 GLU A C 1
ATOM 1548 O O . GLU A 1 187 ? -13.883 -17.078 -16.188 1 84.19 187 GLU A O 1
ATOM 1553 N N . PRO A 1 188 ? -11.883 -17.375 -17.094 1 88.56 188 PRO A N 1
ATOM 1554 C CA . PRO A 1 188 ? -11.789 -18.688 -16.453 1 88.56 188 PRO A CA 1
ATOM 1555 C C . PRO A 1 188 ? -11.586 -18.594 -14.945 1 88.56 188 PRO A C 1
ATOM 1557 O O . PRO A 1 188 ? -11.172 -17.562 -14.438 1 88.56 188 PRO A O 1
ATOM 1560 N N . TYR A 1 189 ? -11.977 -19.75 -14.352 1 85.88 189 TYR A N 1
ATOM 1561 C CA . TYR A 1 189 ? -11.578 -19.906 -12.953 1 85.88 189 TYR A CA 1
ATOM 1562 C C . TYR A 1 189 ? -10.102 -20.25 -12.844 1 85.88 189 TYR A C 1
ATOM 1564 O O . TYR A 1 189 ? -9.617 -21.172 -13.508 1 85.88 189 TYR A O 1
ATOM 1572 N N . VAL A 1 190 ? -9.422 -19.391 -12.016 1 87.25 190 VAL A N 1
ATOM 1573 C CA . VAL A 1 190 ? -7.973 -19.547 -11.945 1 87.25 190 VAL A CA 1
ATOM 1574 C C . VAL A 1 190 ? -7.559 -19.922 -10.523 1 87.25 190 VAL A C 1
ATOM 1576 O O . VAL A 1 190 ? -8.07 -19.359 -9.555 1 87.25 190 VAL A O 1
ATOM 1579 N N . PHE A 1 191 ? -6.668 -20.891 -10.406 1 87.62 191 PHE A N 1
ATOM 1580 C CA . PHE A 1 191 ? -6.047 -21.188 -9.117 1 87.62 191 PHE A CA 1
ATOM 1581 C C . PHE A 1 191 ? -4.648 -21.766 -9.32 1 87.62 191 PHE A C 1
ATOM 1583 O O . PHE A 1 191 ? -4.219 -21.984 -10.453 1 87.62 191 PHE A O 1
ATOM 1590 N N . TYR A 1 192 ? -3.971 -21.875 -8.164 1 91.19 192 TYR A N 1
ATOM 1591 C CA . TYR A 1 192 ? -2.596 -22.359 -8.18 1 91.19 192 TYR A CA 1
ATOM 1592 C C . TYR A 1 192 ? -2.455 -23.625 -7.324 1 91.19 192 TYR A C 1
ATOM 1594 O O . TYR A 1 192 ? -3.123 -23.766 -6.297 1 91.19 192 TYR A O 1
ATOM 1602 N N . LEU A 1 193 ? -1.617 -24.5 -7.73 1 93.56 193 LEU A N 1
ATOM 1603 C CA . LEU A 1 193 ? -1.289 -25.672 -6.938 1 93.56 193 LEU A CA 1
ATOM 1604 C C . LEU A 1 193 ? 0.206 -25.734 -6.641 1 93.56 193 LEU A C 1
ATOM 1606 O O . LEU A 1 193 ? 1.025 -25.719 -7.562 1 93.56 193 LEU A O 1
ATOM 1610 N N . LEU A 1 194 ? 0.467 -25.75 -5.379 1 94.88 194 LEU A N 1
ATOM 1611 C CA . LEU A 1 194 ? 1.848 -25.922 -4.938 1 94.88 194 LEU A CA 1
ATOM 1612 C C . LEU A 1 194 ? 2.248 -27.391 -4.941 1 94.88 194 LEU A C 1
ATOM 1614 O O . LEU A 1 194 ? 1.394 -28.281 -5.055 1 94.88 194 LEU A O 1
ATOM 1618 N N . PRO A 1 195 ? 3.574 -27.609 -4.855 1 96.44 195 PRO A N 1
ATOM 1619 C CA . PRO A 1 195 ? 4 -29 -4.754 1 96.44 195 PRO A CA 1
ATOM 1620 C C . PRO A 1 195 ? 3.295 -29.75 -3.627 1 96.44 195 PRO A C 1
ATOM 1622 O O . PRO A 1 195 ? 3.117 -29.219 -2.533 1 96.44 195 PRO A O 1
ATOM 1625 N N . ASN A 1 196 ? 2.793 -31 -3.957 1 95.25 196 ASN A N 1
ATOM 1626 C CA . ASN A 1 196 ? 2.164 -31.922 -3.02 1 95.25 196 ASN A CA 1
ATOM 1627 C C . ASN A 1 196 ? 0.758 -31.453 -2.639 1 95.25 196 ASN A C 1
ATOM 1629 O O . ASN A 1 196 ? 0.166 -31.984 -1.693 1 95.25 196 ASN A O 1
ATOM 1633 N N . GLN A 1 197 ? 0.282 -30.5 -3.309 1 92.94 197 GLN A N 1
ATOM 1634 C CA . GLN A 1 197 ? -1.093 -30.078 -3.066 1 92.94 197 GLN A CA 1
ATOM 1635 C C . GLN A 1 197 ? -2.055 -30.75 -4.047 1 92.94 197 GLN A C 1
ATOM 1637 O O . GLN A 1 197 ? -1.655 -31.141 -5.145 1 92.94 197 GLN A O 1
ATOM 1642 N N . GLN A 1 198 ? -3.285 -30.812 -3.586 1 94.19 198 GLN A N 1
ATOM 1643 C CA . GLN A 1 198 ? -4.348 -31.344 -4.426 1 94.19 198 GLN A CA 1
ATOM 1644 C C . GLN A 1 198 ? -5.637 -30.547 -4.266 1 94.19 198 GLN A C 1
ATOM 1646 O O . GLN A 1 198 ? -5.828 -29.859 -3.26 1 94.19 198 GLN A O 1
ATOM 1651 N N . ILE A 1 199 ? -6.406 -30.609 -5.32 1 91.44 199 ILE A N 1
ATOM 1652 C CA . ILE A 1 199 ? -7.703 -29.938 -5.254 1 91.44 199 ILE A CA 1
ATOM 1653 C C . ILE A 1 199 ? -8.789 -30.875 -5.801 1 91.44 199 ILE A C 1
ATOM 1655 O O . ILE A 1 199 ? -8.539 -31.641 -6.73 1 91.44 199 ILE A O 1
ATOM 1659 N N . LYS A 1 200 ? -9.867 -30.891 -5.078 1 92.19 200 LYS A N 1
ATOM 1660 C CA . LYS A 1 200 ? -11.086 -31.5 -5.59 1 92.19 200 LYS A CA 1
ATOM 1661 C C . LYS A 1 200 ? -12.125 -30.453 -5.969 1 92.19 200 LYS A C 1
ATOM 1663 O O . LYS A 1 200 ? -12.531 -29.641 -5.129 1 92.19 200 LYS A O 1
ATOM 1668 N N . ASP A 1 201 ? -12.461 -30.469 -7.168 1 89.5 201 ASP A N 1
ATOM 1669 C CA . ASP A 1 201 ? -13.391 -29.453 -7.664 1 89.5 201 ASP A CA 1
ATOM 1670 C C . ASP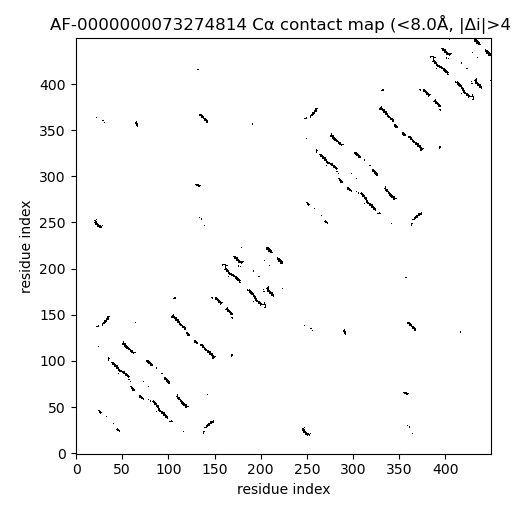 A 1 201 ? -14.289 -30.016 -8.758 1 89.5 201 ASP A C 1
ATOM 1672 O O . ASP A 1 201 ? -13.812 -30.672 -9.68 1 89.5 201 ASP A O 1
ATOM 1676 N N . LEU A 1 202 ? -15.555 -29.688 -8.609 1 89.94 202 LEU A N 1
ATOM 1677 C CA . LEU A 1 202 ? -16.516 -30.188 -9.578 1 89.94 202 LEU A CA 1
ATOM 1678 C C . LEU A 1 202 ? -16.234 -29.656 -10.977 1 89.94 202 LEU A C 1
ATOM 1680 O O . LEU A 1 202 ? -16.516 -30.328 -11.969 1 89.94 202 LEU A O 1
ATOM 1684 N N . ARG A 1 203 ? -15.609 -28.578 -11.102 1 91 203 ARG A N 1
ATOM 1685 C CA . ARG A 1 203 ? -15.328 -27.969 -12.391 1 91 203 ARG A CA 1
ATOM 1686 C C . ARG A 1 203 ? -14.305 -28.781 -13.172 1 91 203 ARG A C 1
ATOM 1688 O O . ARG A 1 203 ? -14.211 -28.672 -14.398 1 91 203 ARG A O 1
ATOM 1695 N N . ILE A 1 204 ? -13.57 -29.531 -12.414 1 93.62 204 ILE A N 1
ATOM 1696 C CA . ILE A 1 204 ? -12.539 -30.344 -13.055 1 93.62 204 ILE A CA 1
ATOM 1697 C C . ILE A 1 204 ? -13.195 -31.516 -13.789 1 93.62 204 ILE A C 1
ATOM 1699 O O . ILE A 1 204 ? -12.727 -31.938 -14.844 1 93.62 204 ILE A O 1
ATOM 1703 N N . SER A 1 205 ? -14.297 -32 -13.312 1 94.38 205 SER A N 1
ATOM 1704 C CA . SER A 1 205 ? -14.984 -33.125 -13.93 1 94.38 205 SER A CA 1
ATOM 1705 C C . SER A 1 205 ? -15.93 -32.656 -15.031 1 94.38 205 SER A C 1
ATOM 1707 O O . SER A 1 205 ? -16.344 -33.469 -15.883 1 94.38 205 SER A O 1
ATOM 1709 N N . GLN A 1 206 ? -16.281 -31.469 -14.984 1 94.25 206 GLN A N 1
ATOM 1710 C CA . GLN A 1 206 ? -17.219 -30.922 -15.977 1 94.25 206 GLN A CA 1
ATOM 1711 C C . GLN A 1 206 ? -16.547 -30.812 -17.344 1 94.25 206 GLN A C 1
ATOM 1713 O O . GLN A 1 206 ? -15.367 -30.484 -17.453 1 94.25 206 GLN A O 1
ATOM 1718 N N . LYS A 1 207 ? -17.359 -31.109 -18.375 1 94.75 207 LYS A N 1
ATOM 1719 C CA . LYS A 1 207 ? -16.844 -31 -19.734 1 94.75 207 LYS A CA 1
ATOM 1720 C C . LYS A 1 207 ? -16.547 -29.547 -20.094 1 94.75 207 LYS A C 1
ATOM 1722 O O . LYS A 1 207 ? -17.453 -28.734 -20.266 1 94.75 207 LYS A O 1
ATOM 1727 N N . SER A 1 208 ? -15.258 -29.25 -20.25 1 95.25 208 SER A N 1
ATOM 1728 C CA . SER A 1 208 ? -14.828 -27.891 -20.562 1 95.25 208 SER A CA 1
ATOM 1729 C C . SER A 1 208 ? -13.359 -27.844 -20.953 1 95.25 208 SER A C 1
ATOM 1731 O O . SER A 1 208 ? -12.648 -28.844 -20.844 1 95.25 208 SER A O 1
ATOM 1733 N N . ARG A 1 209 ? -12.977 -26.625 -21.484 1 95.19 209 ARG A N 1
ATOM 1734 C CA . ARG A 1 209 ? -11.555 -26.375 -21.703 1 95.19 209 ARG A CA 1
ATOM 1735 C C . ARG A 1 209 ? -10.836 -26.125 -20.375 1 95.19 209 ARG A C 1
ATOM 1737 O O . ARG A 1 209 ? -11.328 -25.375 -19.531 1 95.19 209 ARG A O 1
ATOM 1744 N N . LYS A 1 210 ? -9.719 -26.875 -20.172 1 95.62 210 LYS A N 1
ATOM 1745 C CA . LYS A 1 210 ? -8.906 -26.734 -18.969 1 95.62 210 LYS A CA 1
ATOM 1746 C C . LYS A 1 210 ? -7.418 -26.766 -19.312 1 95.62 210 LYS A C 1
ATOM 1748 O O . LYS A 1 210 ? -6.988 -27.531 -20.172 1 95.62 210 LYS A O 1
ATOM 1753 N N . TYR A 1 211 ? -6.727 -25.891 -18.609 1 96.06 211 TYR A N 1
ATOM 1754 C CA . TYR A 1 211 ? -5.297 -25.844 -18.906 1 96.06 211 TYR A CA 1
ATOM 1755 C C . TYR A 1 211 ? -4.48 -25.734 -17.625 1 96.06 211 TYR A C 1
ATOM 1757 O O . TYR A 1 211 ? -4.91 -25.125 -16.656 1 96.06 211 TYR A O 1
ATOM 1765 N N . ILE A 1 212 ? -3.334 -26.391 -17.625 1 97.19 212 ILE A N 1
ATOM 1766 C CA . ILE A 1 212 ? -2.258 -26.078 -16.703 1 97.19 212 ILE A CA 1
ATOM 1767 C C . ILE A 1 212 ? -1.262 -25.125 -17.359 1 97.19 212 ILE A C 1
ATOM 1769 O O . ILE A 1 212 ? -0.868 -25.344 -18.516 1 97.19 212 ILE A O 1
ATOM 1773 N N . VAL A 1 213 ? -0.991 -24.047 -16.703 1 95.31 213 VAL A N 1
ATOM 1774 C CA . VAL A 1 213 ? -0.047 -23.078 -17.25 1 95.31 213 VAL A CA 1
ATOM 1775 C C . VAL A 1 213 ? 1.217 -23.047 -16.406 1 95.31 213 VAL A C 1
ATOM 1777 O O . VAL A 1 213 ? 1.146 -22.844 -15.188 1 95.31 213 VAL A O 1
ATOM 1780 N N . ILE A 1 214 ? 2.346 -23.266 -16.984 1 95.12 214 ILE A N 1
ATOM 1781 C CA . ILE A 1 214 ? 3.633 -23.188 -16.297 1 95.12 214 ILE A CA 1
ATOM 1782 C C . ILE A 1 214 ? 4.73 -22.828 -17.297 1 95.12 214 ILE A C 1
ATOM 1784 O O . ILE A 1 214 ? 4.707 -23.281 -18.453 1 95.12 214 ILE A O 1
ATOM 1788 N N . PHE A 1 215 ? 5.688 -21.969 -16.906 1 91.75 215 PHE A N 1
ATOM 1789 C CA . PHE A 1 215 ? 6.785 -21.5 -17.75 1 91.75 215 PHE A CA 1
ATOM 1790 C C . PHE A 1 215 ? 6.258 -20.953 -19.062 1 91.75 215 PHE A C 1
ATOM 1792 O O . PHE A 1 215 ? 6.77 -21.297 -20.141 1 91.75 215 PHE A O 1
ATOM 1799 N N . ASP A 1 216 ? 5.152 -20.344 -19.016 1 88 216 ASP A N 1
ATOM 1800 C CA . ASP A 1 216 ? 4.527 -19.656 -20.141 1 88 216 ASP A CA 1
ATOM 1801 C C . ASP A 1 216 ? 4.039 -20.641 -21.203 1 88 216 ASP A C 1
ATOM 1803 O O . ASP A 1 216 ? 3.951 -20.297 -22.375 1 88 216 ASP A O 1
ATOM 1807 N N . LYS A 1 217 ? 3.826 -21.844 -20.781 1 94.44 217 LYS A N 1
ATOM 1808 C CA . LYS A 1 217 ? 3.266 -22.875 -21.656 1 94.44 217 LYS A CA 1
ATOM 1809 C C . LYS A 1 217 ? 1.91 -23.344 -21.141 1 94.44 217 LYS A C 1
ATOM 1811 O O . LYS A 1 217 ? 1.701 -23.453 -19.922 1 94.44 217 LYS A O 1
ATOM 1816 N N . TYR A 1 218 ? 1.064 -23.672 -22.109 1 95.38 218 TYR A N 1
ATOM 1817 C CA . TYR A 1 218 ? -0.275 -24.156 -21.797 1 95.38 218 TYR A CA 1
ATOM 1818 C C . TYR A 1 218 ? -0.394 -25.656 -22.062 1 95.38 218 TYR A C 1
ATOM 1820 O O . TYR A 1 218 ? -0.14 -26.109 -23.188 1 95.38 218 TYR A O 1
ATOM 1828 N N . TYR A 1 219 ? -0.768 -26.422 -21.094 1 96.69 219 TYR A N 1
ATOM 1829 C CA . TYR A 1 219 ? -1.028 -27.859 -21.219 1 96.69 219 TYR A CA 1
ATOM 1830 C C . TYR A 1 219 ? -2.516 -28.156 -21.062 1 96.69 219 TYR A C 1
ATOM 1832 O O . TYR A 1 219 ? -3.086 -27.969 -19.984 1 96.69 219 TYR A O 1
ATOM 1840 N N . SER A 1 220 ? -3.094 -28.625 -22.062 1 95.06 220 SER A N 1
ATOM 1841 C CA . SER A 1 220 ? -4.52 -28.938 -22.031 1 95.06 220 SER A CA 1
ATOM 1842 C C . SER A 1 220 ? -4.785 -30.172 -21.172 1 95.06 220 SER A C 1
ATOM 1844 O O . SER A 1 220 ? -4.148 -31.219 -21.375 1 95.06 220 SER A O 1
ATOM 1846 N N . ILE A 1 221 ? -5.691 -30.016 -20.297 1 95.31 221 ILE A N 1
ATOM 1847 C CA . ILE A 1 221 ? -6.078 -31.156 -19.484 1 95.31 221 ILE A CA 1
ATOM 1848 C C . ILE A 1 221 ? -7.594 -31.328 -19.531 1 95.31 221 ILE A C 1
ATOM 1850 O O . ILE A 1 221 ? -8.172 -32 -18.672 1 95.31 221 ILE A O 1
ATOM 1854 N N . GLY A 1 222 ? -8.18 -30.594 -20.422 1 91.25 222 GLY A N 1
ATOM 1855 C CA . GLY A 1 222 ? -9.633 -30.625 -20.547 1 91.25 222 GLY A CA 1
ATOM 1856 C C . GLY A 1 222 ? -10.141 -31.922 -21.156 1 91.25 222 GLY A C 1
ATOM 1857 O O . GLY A 1 222 ? -9.344 -32.781 -21.531 1 91.25 222 GLY A O 1
ATOM 1858 N N . ASN A 1 223 ? -11.484 -32 -21.203 1 91.25 223 ASN A N 1
ATOM 1859 C CA . ASN A 1 223 ? -12.133 -33.219 -21.719 1 91.25 223 ASN A CA 1
ATOM 1860 C C . ASN A 1 223 ? -13.164 -32.875 -22.781 1 91.25 223 ASN A C 1
ATOM 1862 O O . ASN A 1 223 ? -14.258 -33.438 -22.797 1 91.25 223 ASN A O 1
ATOM 1866 N N . CYS A 1 224 ? -12.898 -31.906 -23.516 1 91.19 224 CYS A N 1
ATOM 1867 C CA . CYS A 1 224 ? -13.828 -31.484 -24.562 1 91.19 224 CYS A CA 1
ATOM 1868 C C . CYS A 1 224 ? -13.789 -32.469 -25.734 1 91.19 224 CYS A C 1
ATOM 1870 O O . CYS A 1 224 ? -14.664 -32.406 -26.609 1 91.19 224 CYS A O 1
ATOM 1872 N N . GLU A 1 225 ? -13.062 -33.312 -25.844 1 78.56 225 GLU A N 1
ATOM 1873 C CA . GLU A 1 225 ? -13.188 -34.281 -26.938 1 78.56 225 GLU A CA 1
ATOM 1874 C C . GLU A 1 225 ? -14.359 -35.25 -26.703 1 78.56 225 GLU A C 1
ATOM 1876 O O . GLU A 1 225 ? -14.758 -35.469 -25.562 1 78.56 225 GLU A O 1
ATOM 1881 N N . MET B 1 1 ? -8.953 9.867 -54.469 1 33.03 1 MET B N 1
ATOM 1882 C CA . MET B 1 1 ? -8.508 8.57 -53.969 1 33.03 1 MET B CA 1
ATOM 1883 C C . MET B 1 1 ? -7.441 8.727 -52.906 1 33.03 1 MET B C 1
ATOM 1885 O O . MET B 1 1 ? -7.125 7.766 -52.188 1 33.03 1 MET B O 1
ATOM 1889 N N . LYS B 1 2 ? -6.586 9.812 -53 1 44.88 2 LYS B N 1
ATOM 1890 C CA . LYS B 1 2 ? -5.41 10.047 -52.156 1 44.88 2 LYS B CA 1
ATOM 1891 C C . LYS B 1 2 ? -5.812 10.461 -50.75 1 44.88 2 LYS B C 1
ATOM 1893 O O . LYS B 1 2 ? -5.031 10.312 -49.812 1 44.88 2 LYS B O 1
ATOM 1898 N N . LEU B 1 3 ? -6.883 11.266 -50.656 1 47.31 3 LEU B N 1
ATOM 1899 C CA . LEU B 1 3 ? -7.23 11.867 -49.375 1 47.31 3 LEU B CA 1
ATOM 1900 C C . LEU B 1 3 ? -7.77 10.812 -48.406 1 47.31 3 LEU B C 1
ATOM 1902 O O . LEU B 1 3 ? -7.59 10.93 -47.188 1 47.31 3 LEU B O 1
ATOM 1906 N N . ILE B 1 4 ? -8.562 9.836 -49 1 54.03 4 ILE B N 1
ATOM 1907 C CA . ILE B 1 4 ? -9.227 8.859 -48.156 1 54.03 4 ILE B CA 1
ATOM 1908 C C . ILE B 1 4 ? -8.203 7.883 -47.562 1 54.03 4 ILE B C 1
ATOM 1910 O O . ILE B 1 4 ? -8.406 7.312 -46.5 1 54.03 4 ILE B O 1
ATOM 1914 N N . SER B 1 5 ? -7.023 7.719 -48.281 1 53.72 5 SER B N 1
ATOM 1915 C CA . SER B 1 5 ? -6.039 6.754 -47.812 1 53.72 5 SER B CA 1
ATOM 1916 C C . SER B 1 5 ? -5.328 7.258 -46.562 1 53.72 5 SER B C 1
ATOM 1918 O O . SER B 1 5 ? -5.027 6.477 -45.656 1 53.72 5 SER B O 1
ATOM 1920 N N . TRP B 1 6 ? -5.113 8.633 -46.531 1 51.03 6 TRP B N 1
ATOM 1921 C CA . TRP B 1 6 ? -4.332 9.141 -45.406 1 51.03 6 TRP B CA 1
ATOM 1922 C C . TRP B 1 6 ? -5.164 9.172 -44.125 1 51.03 6 TRP B C 1
ATOM 1924 O O . TRP B 1 6 ? -4.625 9.078 -43.031 1 51.03 6 TRP B O 1
ATOM 1934 N N . PHE B 1 7 ? -6.551 9.406 -44.219 1 51.28 7 PHE B N 1
ATOM 1935 C CA . PHE B 1 7 ? -7.406 9.406 -43.031 1 51.28 7 PHE B CA 1
ATOM 1936 C C . PHE B 1 7 ? -7.453 8.023 -42.406 1 51.28 7 PHE B C 1
ATOM 1938 O O . PHE B 1 7 ? -7.566 7.898 -41.188 1 51.28 7 PHE B O 1
ATOM 1945 N N . LYS B 1 8 ? -7.438 6.863 -43.25 1 45.22 8 LYS B N 1
ATOM 1946 C CA . LYS B 1 8 ? -7.535 5.535 -42.656 1 45.22 8 LYS B CA 1
ATOM 1947 C C . LYS B 1 8 ? -6.258 5.18 -41.906 1 45.22 8 LYS B C 1
ATOM 1949 O O . LYS B 1 8 ? -6.246 4.242 -41.094 1 45.22 8 LYS B O 1
ATOM 1954 N N . ILE B 1 9 ? -5.086 5.676 -42.406 1 48.06 9 ILE B N 1
ATOM 1955 C CA . ILE B 1 9 ? -3.895 5.367 -41.625 1 48.06 9 ILE B CA 1
ATOM 1956 C C . ILE B 1 9 ? -4.004 6.012 -40.219 1 48.06 9 ILE B C 1
ATOM 1958 O O . ILE B 1 9 ? -3.375 5.551 -39.281 1 48.06 9 ILE B O 1
ATOM 1962 N N . LEU B 1 10 ? -4.742 7.141 -40.125 1 47.28 10 LEU B N 1
ATOM 1963 C CA . LEU B 1 10 ? -4.879 7.727 -38.781 1 47.28 10 LEU B CA 1
ATOM 1964 C C . LEU B 1 10 ? -5.582 6.762 -37.844 1 47.28 10 LEU B C 1
ATOM 1966 O O . LEU B 1 10 ? -5.34 6.781 -36.656 1 47.28 10 LEU B O 1
ATOM 1970 N N . CYS B 1 11 ? -6.609 6.008 -38.344 1 47 11 CYS B N 1
ATOM 1971 C CA . CYS B 1 11 ? -7.355 5.199 -37.375 1 47 11 CYS B CA 1
ATOM 1972 C C . CYS B 1 11 ? -6.445 4.18 -36.719 1 47 11 CYS B C 1
ATOM 1974 O O . CYS B 1 11 ? -6.719 3.738 -35.594 1 47 11 CYS B O 1
ATOM 1976 N N . GLY B 1 12 ? -5.551 3.504 -37.562 1 46.72 12 GLY B N 1
ATOM 1977 C CA . GLY B 1 12 ? -4.941 2.32 -36.969 1 46.72 12 GLY B CA 1
ATOM 1978 C C . GLY B 1 12 ? -3.967 2.641 -35.875 1 46.72 12 GLY B C 1
ATOM 1979 O O . GLY B 1 12 ? -3.32 1.742 -35.312 1 46.72 12 GLY B O 1
ATOM 1980 N N . MET B 1 13 ? -3.432 3.842 -35.781 1 46.53 13 MET B N 1
ATOM 1981 C CA . MET B 1 13 ? -2.635 3.838 -34.562 1 46.53 13 MET B CA 1
ATOM 1982 C C . MET B 1 13 ? -3.48 3.414 -33.375 1 46.53 13 MET B C 1
ATOM 1984 O O . MET B 1 13 ? -4.262 4.207 -32.844 1 46.53 13 MET B O 1
ATOM 1988 N N . LEU B 1 14 ? -4.16 2.287 -33.344 1 46.03 14 LEU B N 1
ATOM 1989 C CA . LEU B 1 14 ? -4.582 1.596 -32.156 1 46.03 14 LEU B CA 1
ATOM 1990 C C . LEU B 1 14 ? -3.562 1.791 -31.016 1 46.03 14 LEU B C 1
ATOM 1992 O O . LEU B 1 14 ? -2.449 1.268 -31.094 1 46.03 14 LEU B O 1
ATOM 1996 N N . LEU B 1 15 ? -3.43 2.93 -30.359 1 46.09 15 LEU B N 1
ATOM 1997 C CA . LEU B 1 15 ? -2.834 3.068 -29.031 1 46.09 15 LEU B CA 1
ATOM 1998 C C . LEU B 1 15 ? -3.041 1.802 -28.203 1 46.09 15 LEU B C 1
ATOM 2000 O O . LEU B 1 15 ? -4.164 1.489 -27.812 1 46.09 15 LEU B O 1
ATOM 2004 N N . VAL B 1 16 ? -2.395 0.692 -28.469 1 47.09 16 VAL B N 1
ATOM 2005 C CA . VAL B 1 16 ? -2.244 -0.335 -27.438 1 47.09 16 VAL B CA 1
ATOM 2006 C C . VAL B 1 16 ? -2.102 0.322 -26.062 1 47.09 16 VAL B C 1
ATOM 2008 O O . VAL B 1 16 ? -1.021 0.799 -25.703 1 47.09 16 VAL B O 1
ATOM 2011 N N . PHE B 1 17 ? -3.037 1.045 -25.547 1 46.75 17 PHE B N 1
ATOM 2012 C CA . PHE B 1 17 ? -3.131 1.343 -24.125 1 46.75 17 PHE B CA 1
ATOM 2013 C C . PHE B 1 17 ? -2.705 0.14 -23.297 1 46.75 17 PHE B C 1
ATOM 2015 O O . PHE B 1 17 ? -3.479 -0.804 -23.109 1 46.75 17 PHE B O 1
ATOM 2022 N N . PHE B 1 18 ? -1.395 -0.172 -23.312 1 47.84 18 PHE B N 1
ATOM 2023 C CA . PHE B 1 18 ? -0.944 -1.033 -22.234 1 47.84 18 PHE B CA 1
ATOM 2024 C C . PHE B 1 18 ? -1.6 -0.633 -20.906 1 47.84 18 PHE B C 1
ATOM 2026 O O . PHE B 1 18 ? -1.176 0.329 -20.266 1 47.84 18 PHE B O 1
ATOM 2033 N N . TYR B 1 19 ? -2.84 -1.018 -20.797 1 46.22 19 TYR B N 1
ATOM 2034 C CA . TYR B 1 19 ? -3.555 -0.896 -19.531 1 46.22 19 TYR B CA 1
ATOM 2035 C C . TYR B 1 19 ? -2.73 -1.464 -18.375 1 46.22 19 TYR B C 1
ATOM 2037 O O . TYR B 1 19 ? -2.816 -2.656 -18.078 1 46.22 19 TYR B O 1
ATOM 2045 N N . HIS B 1 20 ? -1.51 -0.843 -18.172 1 54.56 20 HIS B N 1
ATOM 2046 C CA . HIS B 1 20 ? -0.927 -1.206 -16.891 1 54.56 20 HIS B CA 1
ATOM 2047 C C . HIS B 1 20 ? -1.899 -0.931 -15.75 1 54.56 20 HIS B C 1
ATOM 2049 O O . HIS B 1 20 ? -2.473 0.157 -15.664 1 54.56 20 HIS B O 1
ATOM 2055 N N . HIS B 1 21 ? -2.439 -2.033 -15.172 1 59.34 21 HIS B N 1
ATOM 2056 C CA . HIS B 1 21 ? -3.379 -1.919 -14.062 1 59.34 21 HIS B CA 1
ATOM 2057 C C . HIS B 1 21 ? -2.705 -1.328 -12.828 1 59.34 21 HIS B C 1
ATOM 2059 O O . HIS B 1 21 ? -1.658 -1.813 -12.398 1 59.34 21 HIS B O 1
ATOM 2065 N N . ALA B 1 22 ? -2.971 -0.096 -12.562 1 65.06 22 ALA B N 1
ATOM 2066 C CA . ALA B 1 22 ? -2.57 0.507 -11.297 1 65.06 22 ALA B CA 1
ATOM 2067 C C . ALA B 1 22 ? -3.395 -0.049 -10.141 1 65.06 22 ALA B C 1
ATOM 2069 O O . ALA B 1 22 ? -4.586 -0.322 -10.297 1 65.06 22 ALA B O 1
ATOM 2070 N N . TYR B 1 23 ? -2.684 -0.594 -9.219 1 70.06 23 TYR B N 1
ATOM 2071 C CA . TYR B 1 23 ? -3.357 -0.974 -7.984 1 70.06 23 TYR B CA 1
ATOM 2072 C C . TYR B 1 23 ? -3.639 0.248 -7.117 1 70.06 23 TYR B C 1
ATOM 2074 O O . TYR B 1 23 ? -2.756 1.083 -6.906 1 70.06 23 TYR B O 1
ATOM 2082 N N . ALA B 1 24 ? -4.996 0.474 -6.867 1 71.12 24 ALA B N 1
ATOM 2083 C CA . ALA B 1 24 ? -5.352 1.705 -6.168 1 71.12 24 ALA B CA 1
ATOM 2084 C C . ALA B 1 24 ? -6.258 1.414 -4.973 1 71.12 24 ALA B C 1
ATOM 2086 O O . ALA B 1 24 ? -7.086 0.502 -5.02 1 71.12 24 ALA B O 1
ATOM 2087 N N . LEU B 1 25 ? -5.977 1.933 -3.9 1 77.5 25 LEU B N 1
ATOM 2088 C CA . LEU B 1 25 ? -6.844 2.008 -2.732 1 77.5 25 LEU B CA 1
ATOM 2089 C C . LEU B 1 25 ? -7.613 3.324 -2.711 1 77.5 25 LEU B C 1
ATOM 2091 O O . LEU B 1 25 ? -7.023 4.395 -2.863 1 77.5 25 LEU B O 1
ATOM 2095 N N . TYR B 1 26 ? -8.945 3.199 -2.639 1 76.81 26 TYR B N 1
ATOM 2096 C CA . TYR B 1 26 ? -9.781 4.398 -2.686 1 76.81 26 TYR B CA 1
ATOM 2097 C C . TYR B 1 26 ? -10.148 4.863 -1.281 1 76.81 26 TYR B C 1
ATOM 2099 O O . TYR B 1 26 ? -11.211 4.512 -0.764 1 76.81 26 TYR B O 1
ATOM 2107 N N . ILE B 1 27 ? -9.398 5.574 -0.749 1 79.62 27 ILE B N 1
ATOM 2108 C CA . ILE B 1 27 ? -9.523 6.211 0.558 1 79.62 27 ILE B CA 1
ATOM 2109 C C . ILE B 1 27 ? -8.695 7.496 0.586 1 79.62 27 ILE B C 1
ATOM 2111 O O . ILE B 1 27 ? -7.613 7.559 -0 1 79.62 27 ILE B O 1
ATOM 2115 N N . SER B 1 28 ? -9.25 8.516 1.271 1 78.81 28 SER B N 1
ATOM 2116 C CA . SER B 1 28 ? -8.516 9.766 1.373 1 78.81 28 SER B CA 1
ATOM 2117 C C . SER B 1 28 ? -7.215 9.578 2.156 1 78.81 28 SER B C 1
ATOM 2119 O O . SER B 1 28 ? -7.215 8.953 3.221 1 78.81 28 SER B O 1
ATOM 2121 N N . ALA B 1 29 ? -6.141 10.117 1.618 1 81.5 29 ALA B N 1
ATOM 2122 C CA . ALA B 1 29 ? -4.832 10.008 2.254 1 81.5 29 ALA B CA 1
ATOM 2123 C C . ALA B 1 29 ? -4.512 11.258 3.068 1 81.5 29 ALA B C 1
ATOM 2125 O O . ALA B 1 29 ? -3.398 11.406 3.58 1 81.5 29 ALA B O 1
ATOM 2126 N N . ASP B 1 30 ? -5.5 12.07 3.275 1 81.81 30 ASP B N 1
ATOM 2127 C CA . ASP B 1 30 ? -5.293 13.32 4.008 1 81.81 30 ASP B CA 1
ATOM 2128 C C . ASP B 1 30 ? -4.992 13.047 5.48 1 81.81 30 ASP B C 1
ATOM 2130 O O . ASP B 1 30 ? -5.383 12.016 6.02 1 81.81 30 ASP B O 1
ATOM 2134 N N . ILE B 1 31 ? -4.332 14.031 6.008 1 87.88 31 ILE B N 1
ATOM 2135 C CA . ILE B 1 31 ? -4.121 13.977 7.453 1 87.88 31 ILE B CA 1
ATOM 2136 C C . ILE B 1 31 ? -5.469 13.969 8.164 1 87.88 31 ILE B C 1
ATOM 2138 O O . ILE B 1 31 ? -6.344 14.789 7.867 1 87.88 31 ILE B O 1
ATOM 2142 N N . SER B 1 32 ? -5.645 13.008 8.969 1 90.75 32 SER B N 1
ATOM 2143 C CA . SER B 1 32 ? -6.805 12.984 9.859 1 90.75 32 SER B CA 1
ATOM 2144 C C . SER B 1 32 ? -6.438 13.453 11.258 1 90.75 32 SER B C 1
ATOM 2146 O O . SER B 1 32 ? -5.332 13.195 11.734 1 90.75 32 SER B O 1
ATOM 2148 N N . SER B 1 33 ? -7.383 14.188 11.867 1 92.44 33 SER B N 1
ATOM 2149 C CA . SER B 1 33 ? -7.125 14.664 13.219 1 92.44 33 SER B CA 1
ATOM 2150 C C . SER B 1 33 ? -8.398 14.672 14.055 1 92.44 33 SER B C 1
ATOM 2152 O O . SER B 1 33 ? -9.508 14.719 13.516 1 92.44 33 SER B O 1
ATOM 2154 N N . MET B 1 34 ? -8.18 14.562 15.312 1 92.19 34 MET B N 1
ATOM 2155 C CA . MET B 1 34 ? -9.242 14.719 16.297 1 92.19 34 MET B CA 1
ATOM 2156 C C . MET B 1 34 ? -8.727 15.406 17.562 1 92.19 34 MET B C 1
ATOM 2158 O O . MET B 1 34 ? -7.52 15.398 17.828 1 92.19 34 MET B O 1
ATOM 2162 N N . GLU B 1 35 ? -9.734 16.016 18.25 1 88.88 35 GLU B N 1
ATOM 2163 C CA . GLU B 1 35 ? -9.359 16.484 19.578 1 88.88 35 GLU B CA 1
ATOM 2164 C C . GLU B 1 35 ? -9.383 15.336 20.594 1 88.88 35 GLU B C 1
ATOM 2166 O O . GLU B 1 35 ? -10.211 14.43 20.484 1 88.88 35 GLU B O 1
ATOM 2171 N N . SER B 1 36 ? -8.531 15.469 21.531 1 86.38 36 SER B N 1
ATOM 2172 C CA . SER B 1 36 ? -8.398 14.367 22.469 1 86.38 36 SER B CA 1
ATOM 2173 C C . SER B 1 36 ? -9.688 14.18 23.281 1 86.38 36 SER B C 1
ATOM 2175 O O . SER B 1 36 ? -9.93 13.094 23.812 1 86.38 36 SER B O 1
ATOM 2177 N N . GLY B 1 37 ? -10.508 15.148 23.312 1 84.44 37 GLY B N 1
ATOM 2178 C CA . GLY B 1 37 ? -11.75 15.016 24.062 1 84.44 37 GLY B CA 1
ATOM 2179 C C . GLY B 1 37 ? -12.898 14.5 23.219 1 84.44 37 GLY B C 1
ATOM 2180 O O . GLY B 1 37 ? -13.984 14.211 23.734 1 84.44 37 GLY B O 1
ATOM 2181 N N . GLU B 1 38 ? -12.656 14.344 21.969 1 87.88 38 GLU B N 1
ATOM 2182 C CA . GLU B 1 38 ? -13.695 13.852 21.062 1 87.88 38 GLU B CA 1
ATOM 2183 C C . GLU B 1 38 ? -13.891 12.352 21.219 1 87.88 38 GLU B C 1
ATOM 2185 O O . GLU B 1 38 ? -12.938 11.617 21.469 1 87.88 38 GLU B O 1
ATOM 2190 N N . PRO B 1 39 ? -15.047 11.906 21.047 1 86.44 39 PRO B N 1
ATOM 2191 C CA . PRO B 1 39 ? -15.312 10.484 21.281 1 86.44 39 PRO B CA 1
ATOM 2192 C C . PRO B 1 39 ? -14.641 9.586 20.25 1 86.44 39 PRO B C 1
ATOM 2194 O O . PRO B 1 39 ? -14.086 8.539 20.609 1 86.44 39 PRO B O 1
ATOM 2197 N N . PHE B 1 40 ? -14.812 9.938 19 1 92.25 40 PHE B N 1
ATOM 2198 C CA . PHE B 1 40 ? -14.172 9.117 17.969 1 92.25 40 PHE B CA 1
ATOM 2199 C C . PHE B 1 40 ? -14.008 9.906 16.688 1 92.25 40 PHE B C 1
ATOM 2201 O O . PHE B 1 40 ? -14.578 10.984 16.531 1 92.25 40 PHE B O 1
ATOM 2208 N N . PHE B 1 41 ? -13.18 9.469 15.828 1 93.5 41 PHE B N 1
ATOM 2209 C CA . PHE B 1 41 ? -13.016 9.922 14.453 1 93.5 41 PHE B CA 1
ATOM 2210 C C . PHE B 1 41 ? -13.5 8.859 13.469 1 93.5 41 PHE B C 1
ATOM 2212 O O . PHE B 1 41 ? -13.25 7.668 13.664 1 93.5 41 PHE B O 1
ATOM 2219 N N . SER B 1 42 ? -14.188 9.305 12.438 1 92.5 42 SER B N 1
ATOM 2220 C CA . SER B 1 42 ? -14.727 8.375 11.453 1 92.5 42 SER B CA 1
ATOM 2221 C C . SER B 1 42 ? -14.305 8.758 10.039 1 92.5 42 SER B C 1
ATOM 2223 O O . SER B 1 42 ? -14.289 9.938 9.688 1 92.5 42 SER B O 1
ATOM 2225 N N . LYS B 1 43 ? -14.023 7.812 9.234 1 90.5 43 LYS B N 1
ATOM 2226 C CA . LYS B 1 43 ? -13.625 8.008 7.844 1 90.5 43 LYS B CA 1
ATOM 2227 C C . LYS B 1 43 ? -14.203 6.922 6.941 1 90.5 43 LYS B C 1
ATOM 2229 O O . LYS B 1 43 ? -14.195 5.742 7.301 1 90.5 43 LYS B O 1
ATOM 2234 N N . PRO B 1 44 ? -14.672 7.348 5.816 1 91.75 44 PRO B N 1
ATOM 2235 C CA . PRO B 1 44 ? -15.227 6.352 4.895 1 91.75 44 PRO B CA 1
ATOM 2236 C C . PRO B 1 44 ? -14.156 5.691 4.031 1 91.75 44 PRO B C 1
ATOM 2238 O O . PRO B 1 44 ? -13.086 6.273 3.811 1 91.75 44 PRO B O 1
ATOM 2241 N N . TYR B 1 45 ? -14.375 4.5 3.531 1 91.69 45 TYR B N 1
ATOM 2242 C CA . TYR B 1 45 ? -13.602 3.805 2.508 1 91.69 45 TYR B CA 1
ATOM 2243 C C . TYR B 1 45 ? -14.508 2.947 1.631 1 91.69 45 TYR B C 1
ATOM 2245 O O . TYR B 1 45 ? -15.586 2.533 2.061 1 91.69 45 TYR B O 1
ATOM 2253 N N . ILE B 1 46 ? -14.117 2.748 0.385 1 92.75 46 ILE B N 1
ATOM 2254 C CA . ILE B 1 46 ? -14.961 2.066 -0.589 1 92.75 46 ILE B CA 1
ATOM 2255 C C . ILE B 1 46 ? -14.141 1.033 -1.354 1 92.75 46 ILE B C 1
ATOM 2257 O O . ILE B 1 46 ? -12.969 1.273 -1.675 1 92.75 46 ILE B O 1
ATOM 2261 N N . ASN B 1 47 ? -14.703 -0.106 -1.595 1 92.88 47 ASN B N 1
ATOM 2262 C CA . ASN B 1 47 ? -14.133 -1.027 -2.574 1 92.88 47 ASN B CA 1
ATOM 2263 C C . ASN B 1 47 ? -14.508 -0.627 -4 1 92.88 47 ASN B C 1
ATOM 2265 O O . ASN B 1 47 ? -15.586 -0.964 -4.48 1 92.88 47 ASN B O 1
ATOM 2269 N N . ASP B 1 48 ? -13.617 -0.002 -4.633 1 90.5 48 ASP B N 1
ATOM 2270 C CA . ASP B 1 48 ? -13.891 0.489 -5.98 1 90.5 48 ASP B CA 1
ATOM 2271 C C . ASP B 1 48 ? -13.438 -0.517 -7.035 1 90.5 48 ASP B C 1
ATOM 2273 O O . ASP B 1 48 ? -13.352 -0.187 -8.219 1 90.5 48 ASP B O 1
ATOM 2277 N N . THR B 1 49 ? -13.031 -1.696 -6.582 1 87.06 49 THR B N 1
ATOM 2278 C CA . THR B 1 49 ? -12.578 -2.729 -7.512 1 87.06 49 THR B CA 1
ATOM 2279 C C . THR B 1 49 ? -13.742 -3.641 -7.906 1 87.06 49 THR B C 1
ATOM 2281 O O . THR B 1 49 ? -14.859 -3.48 -7.414 1 87.06 49 THR B O 1
ATOM 2284 N N . LYS B 1 50 ? -13.516 -4.555 -8.859 1 84.88 50 LYS B N 1
ATOM 2285 C CA . LYS B 1 50 ? -14.531 -5.496 -9.32 1 84.88 50 LYS B CA 1
ATOM 2286 C C . LYS B 1 50 ? -14.5 -6.785 -8.5 1 84.88 50 LYS B C 1
ATOM 2288 O O . LYS B 1 50 ? -15.312 -7.684 -8.711 1 84.88 50 LYS B O 1
ATOM 2293 N N . LYS B 1 51 ? -13.617 -6.855 -7.496 1 84.62 51 LYS B N 1
ATOM 2294 C CA . LYS B 1 51 ? -13.461 -8.055 -6.68 1 84.62 51 LYS B CA 1
ATOM 2295 C C . LYS B 1 51 ? -13.867 -7.789 -5.23 1 84.62 51 LYS B C 1
ATOM 2297 O O . LYS B 1 51 ? -13.945 -6.637 -4.805 1 84.62 51 LYS B O 1
ATOM 2302 N N . THR B 1 52 ? -14.164 -8.945 -4.516 1 89.5 52 THR B N 1
ATOM 2303 C CA . THR B 1 52 ? -14.32 -8.852 -3.066 1 89.5 52 THR B CA 1
ATOM 2304 C C . THR B 1 52 ? -12.961 -8.664 -2.391 1 89.5 52 THR B C 1
ATOM 2306 O O . THR B 1 52 ? -12 -9.359 -2.713 1 89.5 52 THR B O 1
ATOM 2309 N N . ASN B 1 53 ? -12.945 -7.723 -1.472 1 91.56 53 ASN B N 1
ATOM 2310 C CA . ASN B 1 53 ? -11.664 -7.414 -0.845 1 91.56 53 ASN B CA 1
ATOM 2311 C C . ASN B 1 53 ? -11.758 -7.461 0.678 1 91.56 53 ASN B C 1
ATOM 2313 O O . ASN B 1 53 ? -12.781 -7.086 1.252 1 91.56 53 ASN B O 1
ATOM 2317 N N . LEU B 1 54 ? -10.734 -7.969 1.223 1 92.12 54 LEU B N 1
ATOM 2318 C CA . LEU B 1 54 ? -10.523 -7.844 2.662 1 92.12 54 LEU B CA 1
ATOM 2319 C C . LEU B 1 54 ? -9.781 -6.555 2.992 1 92.12 54 LEU B C 1
ATOM 2321 O O . LEU B 1 54 ? -8.703 -6.297 2.449 1 92.12 54 LEU B O 1
ATOM 2325 N N . TYR B 1 55 ? -10.352 -5.773 3.863 1 93.56 55 TYR B N 1
ATOM 2326 C CA . TYR B 1 55 ? -9.703 -4.582 4.391 1 93.56 55 TYR B CA 1
ATOM 2327 C C . TYR B 1 55 ? -9.219 -4.809 5.816 1 93.56 55 TYR B C 1
ATOM 2329 O O . TYR B 1 55 ? -9.969 -5.32 6.656 1 93.56 55 TYR B O 1
ATOM 2337 N N . THR B 1 56 ? -8 -4.441 6.039 1 93.94 56 THR B N 1
ATOM 2338 C CA . THR B 1 56 ? -7.457 -4.523 7.391 1 93.94 56 THR B CA 1
ATOM 2339 C C . THR B 1 56 ? -6.906 -3.172 7.836 1 93.94 56 THR B C 1
ATOM 2341 O O . THR B 1 56 ? -6.453 -2.377 7.012 1 93.94 56 THR B O 1
ATOM 2344 N N . PHE B 1 57 ? -6.914 -2.943 9.195 1 94.19 57 PHE B N 1
ATOM 2345 C CA . PHE B 1 57 ? -6.52 -1.663 9.766 1 94.19 57 PHE B CA 1
ATOM 2346 C C . PHE B 1 57 ? -5.523 -1.862 10.898 1 94.19 57 PHE B C 1
ATOM 2348 O O . PHE B 1 57 ? -5.66 -2.789 11.703 1 94.19 57 PHE B O 1
ATOM 2355 N N . SER B 1 58 ? -4.555 -1.061 10.875 1 93.88 58 SER B N 1
ATOM 2356 C CA . SER B 1 58 ? -3.6 -1.029 11.977 1 93.88 58 SER B CA 1
ATOM 2357 C C . SER B 1 58 ? -3.059 0.378 12.203 1 93.88 58 SER B C 1
ATOM 2359 O O . SER B 1 58 ? -3.34 1.289 11.422 1 93.88 58 SER B O 1
ATOM 2361 N N . ALA B 1 59 ? -2.369 0.54 13.383 1 95.06 59 ALA B N 1
ATOM 2362 C CA . ALA B 1 59 ? -1.804 1.846 13.711 1 95.06 59 ALA B CA 1
ATOM 2363 C C . ALA B 1 59 ? -0.576 1.701 14.609 1 95.06 59 ALA B C 1
ATOM 2365 O O . ALA B 1 59 ? -0.384 0.664 15.25 1 95.06 59 ALA B O 1
ATOM 2366 N N . TYR B 1 60 ? 0.215 2.678 14.547 1 96.19 60 TYR B N 1
ATOM 2367 C CA . TYR B 1 60 ? 1.307 2.793 15.5 1 96.19 60 TYR B CA 1
ATOM 2368 C C . TYR B 1 60 ? 1.617 4.254 15.805 1 96.19 60 TYR B C 1
ATOM 2370 O O . TYR B 1 60 ? 1.211 5.148 15.055 1 96.19 60 TYR B O 1
ATOM 2378 N N . GLN B 1 61 ? 2.225 4.445 16.938 1 96.62 61 GLN B N 1
ATOM 2379 C CA . GLN B 1 61 ? 2.562 5.805 17.359 1 96.62 61 GLN B CA 1
ATOM 2380 C C . GLN B 1 61 ? 3.918 6.227 16.797 1 96.62 61 GLN B C 1
ATOM 2382 O O . GLN B 1 61 ? 4.836 5.41 16.688 1 96.62 61 GLN B O 1
ATOM 2387 N N . ILE B 1 62 ? 3.994 7.492 16.406 1 95.44 62 ILE B N 1
ATOM 2388 C CA . ILE B 1 62 ? 5.289 8.039 16 1 95.44 62 ILE B CA 1
ATOM 2389 C C . ILE B 1 62 ? 5.629 9.242 16.875 1 95.44 62 ILE B C 1
ATOM 2391 O O . ILE B 1 62 ? 4.738 9.852 17.469 1 95.44 62 ILE B O 1
ATOM 2395 N N . ASP B 1 63 ? 6.887 9.578 16.984 1 93.44 63 ASP B N 1
ATOM 2396 C CA . ASP B 1 63 ? 7.316 10.727 17.781 1 93.44 63 ASP B CA 1
ATOM 2397 C C . ASP B 1 63 ? 6.977 12.039 17.078 1 93.44 63 ASP B C 1
ATOM 2399 O O . ASP B 1 63 ? 6.453 12.961 17.703 1 93.44 63 ASP B O 1
ATOM 2403 N N . ARG B 1 64 ? 7.254 12.148 15.812 1 90.06 64 ARG B N 1
ATOM 2404 C CA . ARG B 1 64 ? 6.945 13.305 14.977 1 90.06 64 ARG B CA 1
ATOM 2405 C C . ARG B 1 64 ? 6.867 12.906 13.508 1 90.06 64 ARG B C 1
ATOM 2407 O O . ARG B 1 64 ? 7.613 12.039 13.055 1 90.06 64 ARG B O 1
ATOM 2414 N N . PRO B 1 65 ? 5.965 13.602 12.82 1 89.44 65 PRO B N 1
ATOM 2415 C CA . PRO B 1 65 ? 5.898 13.297 11.391 1 89.44 65 PRO B CA 1
ATOM 2416 C C . PRO B 1 65 ? 7.113 13.805 10.617 1 89.44 65 PRO B C 1
ATOM 2418 O O . PRO B 1 65 ? 7.691 14.828 10.977 1 89.44 65 PRO B O 1
ATOM 2421 N N . GLY B 1 66 ? 7.492 13.062 9.469 1 77.38 66 GLY B N 1
ATOM 2422 C CA . GLY B 1 66 ? 8.539 13.539 8.578 1 77.38 66 GLY B CA 1
ATOM 2423 C C . GLY B 1 66 ? 9.727 12.594 8.492 1 77.38 66 GLY B C 1
ATOM 2424 O O . GLY B 1 66 ? 9.555 11.375 8.469 1 77.38 66 GLY B O 1
ATOM 2425 N N . TYR B 1 67 ? 10.914 13.367 8.477 1 69.12 67 TYR B N 1
ATOM 2426 C CA . TYR B 1 67 ? 12.117 12.602 8.203 1 69.12 67 TYR B CA 1
ATOM 2427 C C . TYR B 1 67 ? 12.555 11.812 9.43 1 69.12 67 TYR B C 1
ATOM 2429 O O . TYR B 1 67 ? 12.531 12.328 10.547 1 69.12 67 TYR B O 1
ATOM 2437 N N . GLN B 1 68 ? 12.836 10.617 9.391 1 77.75 68 GLN B N 1
ATOM 2438 C CA . GLN B 1 68 ? 13.375 9.711 10.398 1 77.75 68 GLN B CA 1
ATOM 2439 C C . GLN B 1 68 ? 12.352 9.422 11.492 1 77.75 68 GLN B C 1
ATOM 2441 O O . GLN B 1 68 ? 12.648 9.562 12.68 1 77.75 68 GLN B O 1
ATOM 2446 N N . GLU B 1 69 ? 11.164 9.203 11.148 1 86.25 69 GLU B N 1
ATOM 2447 C CA . GLU B 1 69 ? 10.102 8.852 12.086 1 86.25 69 GLU B CA 1
ATOM 2448 C C . GLU B 1 69 ? 10.477 7.609 12.898 1 86.25 69 GLU B C 1
ATOM 2450 O O . GLU B 1 69 ? 11.062 6.664 12.359 1 86.25 69 GLU B O 1
ATOM 2455 N N . GLN B 1 70 ? 10.305 7.781 14.242 1 90.94 70 GLN B N 1
ATOM 2456 C CA . GLN B 1 70 ? 10.445 6.609 15.102 1 90.94 70 GLN B CA 1
ATOM 2457 C C . GLN B 1 70 ? 9.086 6.074 15.539 1 90.94 70 GLN B C 1
ATOM 2459 O O . GLN B 1 70 ? 8.328 6.773 16.203 1 90.94 70 GLN B O 1
ATOM 2464 N N . GLY B 1 71 ? 8.859 4.84 15.188 1 93.38 71 GLY B N 1
ATOM 2465 C CA . GLY B 1 71 ? 7.566 4.234 15.477 1 93.38 71 GLY B CA 1
ATOM 2466 C C . GLY B 1 71 ? 7.578 3.377 16.734 1 93.38 71 GLY B C 1
ATOM 2467 O O . GLY B 1 71 ? 8.586 2.742 17.047 1 93.38 71 GLY B O 1
ATOM 2468 N N . THR B 1 72 ? 6.492 3.447 17.469 1 95.31 72 THR B N 1
ATOM 2469 C CA . THR B 1 72 ? 6.254 2.57 18.609 1 95.31 72 THR B CA 1
ATOM 2470 C C . THR B 1 72 ? 4.855 1.966 18.547 1 95.31 72 THR B C 1
ATOM 2472 O O . THR B 1 72 ? 3.896 2.643 18.156 1 95.31 72 THR B O 1
ATOM 2475 N N . PRO B 1 73 ? 4.801 0.702 18.969 1 94.44 73 PRO B N 1
ATOM 2476 C CA . PRO B 1 73 ? 3.463 0.108 18.984 1 94.44 73 PRO B CA 1
ATOM 2477 C C . PRO B 1 73 ? 2.498 0.854 19.906 1 94.44 73 PRO B C 1
ATOM 2479 O O . PRO B 1 73 ? 2.928 1.509 20.859 1 94.44 73 PRO B O 1
ATOM 2482 N N . ILE B 1 74 ? 1.248 0.728 19.594 1 95.31 74 ILE B N 1
ATOM 2483 C CA . ILE B 1 74 ? 0.208 1.312 20.422 1 95.31 74 ILE B CA 1
ATOM 2484 C C . ILE B 1 74 ? 0.287 0.72 21.828 1 95.31 74 ILE B C 1
ATOM 2486 O O . ILE B 1 74 ? 0.358 -0.5 22 1 95.31 74 ILE B O 1
ATOM 2490 N N . GLN B 1 75 ? 0.231 1.634 22.766 1 91.75 75 GLN B N 1
ATOM 2491 C CA . GLN B 1 75 ? 0.325 1.191 24.156 1 91.75 75 GLN B CA 1
ATOM 2492 C C . GLN B 1 75 ? -1.021 1.31 24.859 1 91.75 75 GLN B C 1
ATOM 2494 O O . GLN B 1 75 ? -1.765 2.268 24.641 1 91.75 75 GLN B O 1
ATOM 2499 N N . ASN B 1 76 ? -1.334 0.356 25.656 1 91.5 76 ASN B N 1
ATOM 2500 C CA . ASN B 1 76 ? -2.479 0.386 26.562 1 91.5 76 ASN B CA 1
ATOM 2501 C C . ASN B 1 76 ? -3.779 0.657 25.812 1 91.5 76 ASN B C 1
ATOM 2503 O O . ASN B 1 76 ? -4.656 1.363 26.312 1 91.5 76 ASN B O 1
ATOM 2507 N N . GLY B 1 77 ? -3.771 0.397 24.688 1 90.81 77 GLY B N 1
ATOM 2508 C CA . GLY B 1 77 ? -5 0.552 23.922 1 90.81 77 GLY B CA 1
ATOM 2509 C C . GLY B 1 77 ? -5.414 2 23.75 1 90.81 77 GLY B C 1
ATOM 2510 O O . GLY B 1 77 ? -6.605 2.312 23.703 1 90.81 77 GLY B O 1
ATOM 2511 N N . GLU B 1 78 ? -4.469 2.848 23.672 1 94.06 78 GLU B N 1
ATOM 2512 C CA . GLU B 1 78 ? -4.793 4.27 23.594 1 94.06 78 GLU B CA 1
ATOM 2513 C C . GLU B 1 78 ? -5.508 4.594 22.281 1 94.06 78 GLU B C 1
ATOM 2515 O O . GLU B 1 78 ? -6.215 5.598 22.188 1 94.06 78 GLU B O 1
ATOM 2520 N N . ILE B 1 79 ? -5.25 3.814 21.312 1 93.94 79 ILE B N 1
ATOM 2521 C CA . ILE B 1 79 ? -5.969 3.918 20.047 1 93.94 79 ILE B CA 1
ATOM 2522 C C . ILE B 1 79 ? -6.723 2.621 19.781 1 93.94 79 ILE B C 1
ATOM 2524 O O . ILE B 1 79 ? -6.141 1.534 19.828 1 93.94 79 ILE B O 1
ATOM 2528 N N . LEU B 1 80 ? -7.973 2.822 19.562 1 91.75 80 LEU B N 1
ATOM 2529 C CA . LEU B 1 80 ? -8.797 1.694 19.141 1 91.75 80 LEU B CA 1
ATOM 2530 C C . LEU B 1 80 ? -9.445 1.97 17.797 1 91.75 80 LEU B C 1
ATOM 2532 O O . LEU B 1 80 ? -9.742 3.121 17.469 1 91.75 80 LEU B O 1
ATOM 2536 N N . PHE B 1 81 ? -9.547 0.96 17.062 1 90.56 81 PHE B N 1
ATOM 2537 C CA . PHE B 1 81 ? -10.211 1.088 15.758 1 90.56 81 PHE B CA 1
ATOM 2538 C C . PHE B 1 81 ? -11.266 0.001 15.578 1 90.56 81 PHE B C 1
ATOM 2540 O O . PHE B 1 81 ? -11.125 -1.102 16.109 1 90.56 81 PHE B O 1
ATOM 2547 N N . THR B 1 82 ? -12.312 0.326 14.906 1 92.25 82 THR B N 1
ATOM 2548 C CA . THR B 1 82 ? -13.32 -0.627 14.469 1 92.25 82 THR B CA 1
ATOM 2549 C C . THR B 1 82 ? -13.766 -0.326 13.039 1 92.25 82 THR B C 1
ATOM 2551 O O . THR B 1 82 ? -13.969 0.835 12.672 1 92.25 82 THR B O 1
ATOM 2554 N N . PRO B 1 83 ? -13.844 -1.368 12.18 1 94.44 83 PRO B N 1
ATOM 2555 C CA . PRO B 1 83 ? -13.453 -2.758 12.414 1 94.44 83 PRO B CA 1
ATOM 2556 C C . PRO B 1 83 ? -11.945 -2.975 12.312 1 94.44 83 PRO B C 1
ATOM 2558 O O . PRO B 1 83 ? -11.227 -2.094 11.836 1 94.44 83 PRO B O 1
ATOM 2561 N N . LEU B 1 84 ? -11.477 -4.082 12.852 1 93.56 84 LEU B N 1
ATOM 2562 C CA . LEU B 1 84 ? -10.094 -4.473 12.633 1 93.56 84 LEU B CA 1
ATOM 2563 C C . LEU B 1 84 ? -9.898 -5.023 11.219 1 93.56 84 LEU B C 1
ATOM 2565 O O . LEU B 1 84 ? -8.844 -4.84 10.617 1 93.56 84 LEU B O 1
ATOM 2569 N N . LYS B 1 85 ? -10.812 -5.75 10.797 1 94.88 85 LYS B N 1
ATOM 2570 C CA . LYS B 1 85 ? -10.875 -6.273 9.438 1 94.88 85 LYS B CA 1
ATOM 2571 C C . LYS B 1 85 ? -12.305 -6.293 8.914 1 94.88 85 LYS B C 1
ATOM 2573 O O . LYS B 1 85 ? -13.25 -6.469 9.688 1 94.88 85 LYS B O 1
ATOM 2578 N N . LYS B 1 86 ? -12.516 -6.098 7.656 1 95.62 86 LYS B N 1
ATOM 2579 C CA . LYS B 1 86 ? -13.844 -6.086 7.051 1 95.62 86 LYS B CA 1
ATOM 2580 C C . LYS B 1 86 ? -13.789 -6.516 5.586 1 95.62 86 LYS B C 1
ATOM 2582 O O . LYS B 1 86 ? -12.93 -6.055 4.832 1 95.62 86 LYS B O 1
ATOM 2587 N N . ILE B 1 87 ? -14.641 -7.41 5.215 1 94.06 87 ILE B N 1
ATOM 2588 C CA . ILE B 1 87 ? -14.781 -7.816 3.82 1 94.06 87 ILE B CA 1
ATOM 2589 C C . ILE B 1 87 ? -15.781 -6.91 3.113 1 94.06 87 ILE B C 1
ATOM 2591 O O . ILE B 1 87 ? -16.891 -6.699 3.605 1 94.06 87 ILE B O 1
ATOM 2595 N N . LEU B 1 88 ? -15.383 -6.371 2.004 1 94.81 88 LEU B N 1
ATOM 2596 C CA . LEU B 1 88 ? -16.281 -5.539 1.213 1 94.81 88 LEU B CA 1
ATOM 2597 C C . LEU B 1 88 ? -16.484 -6.129 -0.181 1 94.81 88 LEU B C 1
ATOM 2599 O O . LEU B 1 88 ? -15.516 -6.512 -0.84 1 94.81 88 LEU B O 1
ATOM 2603 N N . LEU B 1 89 ? -17.766 -6.211 -0.547 1 94.44 89 LEU B N 1
ATOM 2604 C CA . LEU B 1 89 ? -18.094 -6.547 -1.93 1 94.44 89 LEU B CA 1
ATOM 2605 C C . LEU B 1 89 ? -17.812 -5.363 -2.854 1 94.44 89 LEU B C 1
ATOM 2607 O O . LEU B 1 89 ? -17.625 -4.238 -2.389 1 94.44 89 LEU B O 1
ATOM 2611 N N . PRO B 1 90 ? -17.766 -5.688 -4.16 1 91.19 90 PRO B N 1
ATOM 2612 C CA . PRO B 1 90 ? -17.578 -4.57 -5.094 1 91.19 90 PRO B CA 1
ATOM 2613 C C . PRO B 1 90 ? -18.609 -3.463 -4.902 1 91.19 90 PRO B C 1
ATOM 2615 O O . PRO B 1 90 ? -19.812 -3.74 -4.809 1 91.19 90 PRO B O 1
ATOM 2618 N N . GLY B 1 91 ? -18.062 -2.174 -4.758 1 93.75 91 GLY B N 1
ATOM 2619 C CA . GLY B 1 91 ? -18.938 -1.018 -4.668 1 93.75 91 GLY B CA 1
ATOM 2620 C C . GLY B 1 91 ? -19.406 -0.73 -3.254 1 93.75 91 GLY B C 1
ATOM 2621 O O . GLY B 1 91 ? -20.016 0.313 -2.994 1 93.75 91 GLY B O 1
ATOM 2622 N N . GLU B 1 92 ? -19.125 -1.606 -2.391 1 95.62 92 GLU B N 1
ATOM 2623 C CA . GLU B 1 92 ? -19.562 -1.403 -1.012 1 95.62 92 GLU B CA 1
ATOM 2624 C C . GLU B 1 92 ? -18.719 -0.337 -0.317 1 95.62 92 GLU B C 1
ATOM 2626 O O . GLU B 1 92 ? -17.5 -0.26 -0.53 1 95.62 92 GLU B O 1
ATOM 2631 N N . GLN B 1 93 ? -19.406 0.414 0.471 1 94.38 93 GLN B N 1
ATOM 2632 C CA . GLN B 1 93 ? -18.766 1.457 1.271 1 94.38 93 GLN B CA 1
ATOM 2633 C C . GLN B 1 93 ? -18.953 1.195 2.762 1 94.38 93 GLN B C 1
ATOM 2635 O O . GLN B 1 93 ? -20.016 0.724 3.189 1 94.38 93 GLN B O 1
ATOM 2640 N N . GLU B 1 94 ? -18 1.422 3.498 1 94.56 94 GLU B N 1
ATOM 2641 C CA . GLU B 1 94 ? -18.031 1.29 4.953 1 94.56 94 GLU B CA 1
ATOM 2642 C C . GLU B 1 94 ? -17.266 2.43 5.621 1 94.56 94 GLU B C 1
ATOM 2644 O O . GLU B 1 94 ? -16.625 3.234 4.945 1 94.56 94 GLU B O 1
ATOM 2649 N N . PHE B 1 95 ? -17.406 2.527 6.941 1 93.56 95 PHE B N 1
ATOM 2650 C CA . PHE B 1 95 ? -16.672 3.504 7.738 1 93.56 95 PHE B CA 1
ATOM 2651 C C . PHE B 1 95 ? -15.742 2.809 8.727 1 93.56 95 PHE B C 1
ATOM 2653 O O . PHE B 1 95 ? -16.062 1.742 9.25 1 93.56 95 PHE B O 1
ATOM 2660 N N . PHE B 1 96 ? -14.664 3.371 8.844 1 93 96 PHE B N 1
ATOM 2661 C CA . PHE B 1 96 ? -13.883 2.945 10 1 93 96 PHE B CA 1
ATOM 2662 C C . PHE B 1 96 ? -13.805 4.055 11.039 1 93 96 PHE B C 1
ATOM 2664 O O . PHE B 1 96 ? -13.859 5.238 10.695 1 93 96 PHE B O 1
ATOM 2671 N N . LYS B 1 97 ? -13.648 3.625 12.312 1 94.56 97 LYS B N 1
ATOM 2672 C CA . LYS B 1 97 ? -13.664 4.551 13.438 1 94.56 97 LYS B CA 1
ATOM 2673 C C . LYS B 1 97 ? -12.414 4.398 14.297 1 94.56 97 LYS B C 1
ATOM 2675 O O . LYS B 1 97 ? -11.938 3.281 14.516 1 94.56 97 LYS B O 1
ATOM 2680 N N . ILE B 1 98 ? -11.992 5.535 14.703 1 95.06 98 ILE B N 1
ATOM 2681 C CA . ILE B 1 98 ? -10.859 5.566 15.617 1 95.06 98 ILE B CA 1
ATOM 2682 C C . ILE B 1 98 ? -11.281 6.184 16.953 1 95.06 98 ILE B C 1
ATOM 2684 O O . ILE B 1 98 ? -11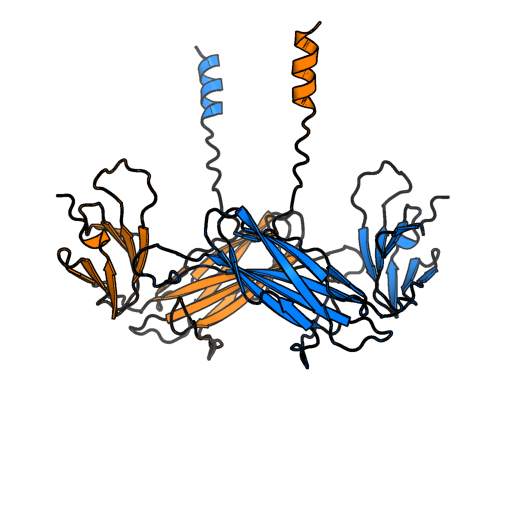.891 7.258 16.969 1 95.06 98 ILE B O 1
ATOM 2688 N N . PHE B 1 99 ? -10.953 5.461 18.031 1 95.19 99 PHE B N 1
ATOM 2689 C CA . PHE B 1 99 ? -11.195 5.93 19.391 1 95.19 99 PHE B CA 1
ATOM 2690 C C . PHE B 1 99 ? -9.883 6.25 20.094 1 95.19 99 PHE B C 1
ATOM 2692 O O . PHE B 1 99 ? -8.953 5.434 20.094 1 95.19 99 PHE B O 1
ATOM 2699 N N . TYR B 1 100 ? -9.844 7.383 20.656 1 95.75 100 TYR B N 1
ATOM 2700 C CA . TYR B 1 100 ? -8.68 7.734 21.469 1 95.75 100 TYR B CA 1
ATOM 2701 C C . TYR B 1 100 ? -8.992 7.594 22.953 1 95.75 100 TYR B C 1
ATOM 2703 O O . TYR B 1 100 ? -9.922 8.234 23.453 1 95.75 100 TYR B O 1
ATOM 2711 N N . ARG B 1 101 ? -8.172 6.793 23.609 1 94 101 ARG B N 1
ATOM 2712 C CA . ARG B 1 101 ? -8.375 6.531 25.031 1 94 101 ARG B CA 1
ATOM 2713 C C . ARG B 1 101 ? -7.121 6.867 25.828 1 94 101 ARG B C 1
ATOM 2715 O O . ARG B 1 101 ? -6.93 6.363 26.938 1 94 101 ARG B O 1
ATOM 2722 N N . GLY B 1 102 ? -6.293 7.504 25.188 1 93.75 102 GLY B N 1
ATOM 2723 C CA . GLY B 1 102 ? -5.102 7.953 25.891 1 93.75 102 GLY B CA 1
ATOM 2724 C C . GLY B 1 102 ? -5.344 9.172 26.75 1 93.75 102 GLY B C 1
ATOM 2725 O O . GLY B 1 102 ? -6.492 9.523 27.031 1 93.75 102 GLY B O 1
ATOM 2726 N N . GLU B 1 103 ? -4.277 9.766 27.188 1 92.94 103 GLU B N 1
ATOM 2727 C CA . GLU B 1 103 ? -4.363 10.938 28.047 1 92.94 103 GLU B CA 1
ATOM 2728 C C . GLU B 1 103 ? -4.941 12.133 27.297 1 92.94 103 GLU B C 1
ATOM 2730 O O . GLU B 1 103 ? -4.559 12.406 26.156 1 92.94 103 GLU B O 1
ATOM 2735 N N . ALA B 1 104 ? -5.871 12.734 27.906 1 92.75 104 ALA B N 1
ATOM 2736 C CA . ALA B 1 104 ? -6.402 13.992 27.375 1 92.75 104 ALA B CA 1
ATOM 2737 C C . ALA B 1 104 ? -5.723 15.195 28.016 1 92.75 104 ALA B C 1
ATOM 2739 O O . ALA B 1 104 ? -6.238 15.766 28.984 1 92.75 104 ALA B O 1
ATOM 2740 N N . ASP B 1 105 ? -4.605 15.602 27.484 1 95 105 ASP B N 1
ATOM 2741 C CA . ASP B 1 105 ? -3.812 16.688 28.047 1 95 105 ASP B CA 1
ATOM 2742 C C . ASP B 1 105 ? -3.506 17.75 26.984 1 95 105 ASP B C 1
ATOM 2744 O O . ASP B 1 105 ? -4.25 17.906 26.016 1 95 105 ASP B O 1
ATOM 2748 N N . GLU B 1 106 ? -2.5 18.594 27.297 1 96 106 GLU B N 1
ATOM 2749 C CA . GLU B 1 106 ? -2.195 19.734 26.438 1 96 106 GLU B CA 1
ATOM 2750 C C . GLU B 1 106 ? -1.13 19.375 25.406 1 96 106 GLU B C 1
ATOM 2752 O O . GLU B 1 106 ? -0.489 20.266 24.844 1 96 106 GLU B O 1
ATOM 2757 N N . LYS B 1 107 ? -1.022 18.062 25.156 1 95.81 107 LYS B N 1
ATOM 2758 C CA . LYS B 1 107 ? 0.018 17.609 24.234 1 95.81 107 LYS B CA 1
ATOM 2759 C C . LYS B 1 107 ? -0.589 17.031 22.969 1 95.81 107 LYS B C 1
ATOM 2761 O O . LYS B 1 107 ? -1.591 16.328 23.016 1 95.81 107 LYS B O 1
ATOM 2766 N N . GLU B 1 108 ? 0.022 17.406 21.906 1 96.94 108 GLU B N 1
ATOM 2767 C CA . GLU B 1 108 ? -0.346 16.828 20.609 1 96.94 108 GLU B CA 1
ATOM 2768 C C . GLU B 1 108 ? 0.378 15.508 20.375 1 96.94 108 GLU B C 1
ATOM 2770 O O . GLU B 1 108 ? 1.559 15.367 20.703 1 96.94 108 GLU B O 1
ATOM 2775 N N . ARG B 1 109 ? -0.341 14.492 19.797 1 96.19 109 ARG B N 1
ATOM 2776 C CA . ARG B 1 109 ? 0.228 13.164 19.562 1 96.19 109 ARG B CA 1
ATOM 2777 C C . ARG B 1 109 ? 0.037 12.734 18.109 1 96.19 109 ARG B C 1
ATOM 2779 O O . ARG B 1 109 ? -0.94 13.125 17.469 1 96.19 109 ARG B O 1
ATOM 2786 N N . TYR B 1 110 ? 1.013 11.93 17.656 1 95.62 110 TYR B N 1
ATOM 2787 C CA . TYR B 1 110 ? 1.045 11.578 16.25 1 95.62 110 TYR B CA 1
ATOM 2788 C C . TYR B 1 110 ? 1.021 10.07 16.062 1 95.62 110 TYR B C 1
ATOM 2790 O O . TYR B 1 110 ? 1.715 9.336 16.766 1 95.62 110 TYR B O 1
ATOM 2798 N N . TYR B 1 111 ? 0.234 9.656 15.102 1 95.69 111 TYR B N 1
ATOM 2799 C CA . TYR B 1 111 ? 0.083 8.242 14.781 1 95.69 111 TYR B CA 1
ATOM 2800 C C . TYR B 1 111 ? 0.11 8.023 13.273 1 95.69 111 TYR B C 1
ATOM 2802 O O . TYR B 1 111 ? -0.188 8.938 12.5 1 95.69 111 TYR B O 1
ATOM 2810 N N . LYS B 1 112 ? 0.537 6.844 12.914 1 95.31 112 LYS B N 1
ATOM 2811 C CA . LYS B 1 112 ? 0.334 6.34 11.555 1 95.31 112 LYS B CA 1
ATOM 2812 C C . LYS B 1 112 ? -0.796 5.316 11.516 1 95.31 112 LYS B C 1
ATOM 2814 O O . LYS B 1 112 ? -0.902 4.465 12.398 1 95.31 112 LYS B O 1
ATOM 2819 N N . ILE B 1 113 ? -1.642 5.488 10.539 1 94.25 113 ILE B N 1
ATOM 2820 C CA . ILE B 1 113 ? -2.699 4.52 10.281 1 94.25 113 ILE B CA 1
ATOM 2821 C C . ILE B 1 113 ? -2.396 3.76 8.984 1 94.25 113 ILE B C 1
ATOM 2823 O O . ILE B 1 113 ? -2.033 4.363 7.977 1 94.25 113 ILE B O 1
ATOM 2827 N N . ILE B 1 114 ? -2.504 2.471 9.039 1 94.94 114 ILE B N 1
ATOM 2828 C CA . ILE B 1 114 ? -2.281 1.641 7.863 1 94.94 114 ILE B CA 1
ATOM 2829 C C . ILE B 1 114 ? -3.586 0.962 7.453 1 94.94 114 ILE B C 1
ATOM 2831 O O . ILE B 1 114 ? -4.219 0.28 8.266 1 94.94 114 ILE B O 1
ATOM 2835 N N . ILE B 1 115 ? -3.982 1.128 6.289 1 94.5 115 ILE B N 1
ATOM 2836 C CA . ILE B 1 115 ? -5.145 0.474 5.703 1 94.5 115 ILE B CA 1
ATOM 2837 C C . ILE B 1 115 ? -4.707 -0.402 4.531 1 94.5 115 ILE B C 1
ATOM 2839 O O . ILE B 1 115 ? -4.039 0.071 3.609 1 94.5 115 ILE B O 1
ATOM 2843 N N . SER B 1 116 ? -5.129 -1.664 4.551 1 94.31 116 SER B N 1
ATOM 2844 C CA . SER B 1 116 ? -4.688 -2.605 3.525 1 94.31 116 SER B CA 1
ATOM 2845 C C . SER B 1 116 ? -5.875 -3.244 2.816 1 94.31 116 SER B C 1
ATOM 2847 O O . SER B 1 116 ? -6.883 -3.568 3.449 1 94.31 116 SER B O 1
ATOM 2849 N N . GLU B 1 117 ? -5.746 -3.402 1.563 1 93.38 117 GLU B N 1
ATOM 2850 C CA . GLU B 1 117 ? -6.73 -4.039 0.697 1 93.38 117 GLU B CA 1
ATOM 2851 C C . GLU B 1 117 ? -6.164 -5.301 0.049 1 93.38 117 GLU B C 1
ATOM 2853 O O . GLU B 1 117 ? -5.141 -5.246 -0.638 1 93.38 117 GLU B O 1
ATOM 2858 N N . THR B 1 118 ? -6.832 -6.406 0.267 1 90.44 118 THR B N 1
ATOM 2859 C CA . THR B 1 118 ? -6.414 -7.684 -0.303 1 90.44 118 THR B CA 1
ATOM 2860 C C . THR B 1 118 ? -7.594 -8.391 -0.963 1 90.44 118 THR B C 1
ATOM 2862 O O . THR B 1 118 ? -8.609 -8.656 -0.314 1 90.44 118 THR B O 1
ATOM 2865 N N . PRO B 1 119 ? -7.488 -8.711 -2.197 1 87.56 119 PRO B N 1
ATOM 2866 C CA . PRO B 1 119 ? -8.57 -9.453 -2.84 1 87.56 119 PRO B CA 1
ATOM 2867 C C . PRO B 1 119 ? -8.812 -10.82 -2.201 1 87.56 119 PRO B C 1
ATOM 2869 O O . PRO B 1 119 ? -7.859 -11.477 -1.778 1 87.56 119 PRO B O 1
ATOM 2872 N N . LEU B 1 120 ? -10.172 -11.133 -2.154 1 82.75 120 LEU B N 1
ATOM 2873 C CA . LEU B 1 120 ? -10.578 -12.438 -1.644 1 82.75 120 LEU B CA 1
ATOM 2874 C C . LEU B 1 120 ? -11.305 -13.242 -2.717 1 82.75 120 LEU B C 1
ATOM 2876 O O . LEU B 1 120 ? -12.031 -12.672 -3.537 1 82.75 120 LEU B O 1
ATOM 2880 N N . ASP B 1 121 ? -10.977 -14.516 -2.9 1 69.94 121 ASP B N 1
ATOM 2881 C CA . ASP B 1 121 ? -11.773 -15.391 -3.75 1 69.94 121 ASP B CA 1
ATOM 2882 C C . ASP B 1 121 ? -12.922 -16.031 -2.967 1 69.94 121 ASP B C 1
ATOM 2884 O O . ASP B 1 121 ? -12.688 -16.797 -2.027 1 69.94 121 ASP B O 1
ATOM 2888 N N . ILE B 1 122 ? -14.062 -15.312 -2.885 1 57.38 122 ILE B N 1
ATOM 2889 C CA . ILE B 1 122 ? -15.195 -15.867 -2.152 1 57.38 122 ILE B CA 1
ATOM 2890 C C . ILE B 1 122 ? -15.891 -16.922 -3.014 1 57.38 122 ILE B C 1
ATOM 2892 O O . ILE B 1 122 ? -16.562 -16.578 -3.992 1 57.38 122 ILE B O 1
ATOM 2896 N N . ARG B 1 123 ? -15.242 -17.844 -3.596 1 52.94 123 ARG B N 1
ATOM 2897 C CA . ARG B 1 123 ? -15.938 -18.844 -4.41 1 52.94 123 ARG B CA 1
ATOM 2898 C C . ARG B 1 123 ? -16.969 -19.594 -3.578 1 52.94 123 ARG B C 1
ATOM 2900 O O . ARG B 1 123 ? -16.828 -19.719 -2.359 1 52.94 123 ARG B O 1
ATOM 2907 N N . ASN B 1 124 ? -18.125 -19.594 -4.059 1 45.28 124 ASN B N 1
ATOM 2908 C CA . ASN B 1 124 ? -19.391 -20.203 -3.654 1 45.28 124 ASN B CA 1
ATOM 2909 C C . ASN B 1 124 ? -19.172 -21.578 -3.039 1 45.28 124 ASN B C 1
ATOM 2911 O O . ASN B 1 124 ? -20.109 -22.172 -2.496 1 45.28 124 ASN B O 1
ATOM 2915 N N . ASP B 1 125 ? -18.297 -22.453 -3.67 1 43.59 125 ASP B N 1
ATOM 2916 C CA . ASP B 1 125 ? -18.766 -23.797 -3.367 1 43.59 125 ASP B CA 1
ATOM 2917 C C . ASP B 1 125 ? -18.891 -24.016 -1.861 1 43.59 125 ASP B C 1
ATOM 2919 O O . ASP B 1 125 ? -20 -24.016 -1.326 1 43.59 125 ASP B O 1
ATOM 2923 N N . GLU B 1 126 ? -18.141 -25.141 -1.256 1 43.97 126 GLU B N 1
ATOM 2924 C CA . GLU B 1 126 ? -18.469 -25.781 0.014 1 43.97 126 GLU B CA 1
ATOM 2925 C C . GLU B 1 126 ? -18.141 -24.875 1.192 1 43.97 126 GLU B C 1
ATOM 2927 O O . GLU B 1 126 ? -17.984 -25.344 2.322 1 43.97 126 GLU B O 1
ATOM 2932 N N . GLY B 1 127 ? -18.281 -23.641 1.132 1 42.47 127 GLY B N 1
ATOM 2933 C CA . GLY B 1 127 ? -18.234 -22.844 2.348 1 42.47 127 GLY B CA 1
ATOM 2934 C C . GLY B 1 127 ? -16.844 -22.344 2.686 1 42.47 127 GLY B C 1
ATOM 2935 O O . GLY B 1 127 ? -16.641 -21.672 3.695 1 42.47 127 GLY B O 1
ATOM 2936 N N . GLN B 1 128 ? -15.844 -23.062 2.09 1 46 128 GLN B N 1
ATOM 2937 C CA . GLN B 1 128 ? -14.578 -22.656 2.676 1 46 128 GLN B CA 1
ATOM 2938 C C . GLN B 1 128 ? -13.984 -21.469 1.922 1 46 128 GLN B C 1
ATOM 2940 O O . GLN B 1 128 ? -13.875 -21.5 0.694 1 46 128 GLN B O 1
ATOM 2945 N N . LYS B 1 129 ? -14.242 -20.297 2.377 1 47.69 129 LYS B N 1
ATOM 2946 C CA . LYS B 1 129 ? -13.555 -19.078 1.965 1 47.69 129 LYS B CA 1
ATOM 2947 C C . LYS B 1 129 ? -12.062 -19.312 1.795 1 47.69 129 LYS B C 1
ATOM 2949 O O . LYS B 1 129 ? -11.375 -19.688 2.75 1 47.69 129 LYS B O 1
ATOM 2954 N N . LYS B 1 130 ? -11.625 -19.891 0.586 1 52.84 130 LYS B N 1
ATOM 2955 C CA . LYS B 1 130 ? -10.188 -20.094 0.513 1 52.84 130 LYS B CA 1
ATOM 2956 C C . LYS B 1 130 ? -9.5 -18.891 -0.145 1 52.84 130 LYS B C 1
ATOM 2958 O O . LYS B 1 130 ? -9.992 -18.359 -1.141 1 52.84 130 LYS B O 1
ATOM 2963 N N . GLN B 1 131 ? -8.734 -18.094 0.583 1 53.56 131 GLN B N 1
ATOM 2964 C CA . GLN B 1 131 ? -7.863 -17.078 0.001 1 53.56 131 GLN B CA 1
ATOM 2965 C C . GLN B 1 131 ? -7.008 -17.656 -1.119 1 53.56 131 GLN B C 1
ATOM 2967 O O . GLN B 1 131 ? -6.391 -18.719 -0.951 1 53.56 131 GLN B O 1
ATOM 2972 N N . PRO B 1 132 ? -7.406 -17.094 -2.383 1 56.78 132 PRO B N 1
ATOM 2973 C CA . PRO B 1 132 ? -6.441 -17.547 -3.381 1 56.78 132 PRO B CA 1
ATOM 2974 C C . PRO B 1 132 ? -4.992 -17.344 -2.947 1 56.78 132 PRO B C 1
ATOM 2976 O O . PRO B 1 132 ? -4.707 -16.422 -2.166 1 56.78 132 PRO B O 1
ATOM 2979 N N . LEU B 1 133 ? -4.078 -18.266 -3.314 1 66.81 133 LEU B N 1
ATOM 2980 C CA . LEU B 1 133 ? -2.689 -18.422 -2.893 1 66.81 133 LEU B CA 1
ATOM 2981 C C . LEU B 1 133 ? -1.896 -17.141 -3.178 1 66.81 133 LEU B C 1
ATOM 2983 O O . LEU B 1 133 ? -1.173 -16.656 -2.311 1 66.81 133 LEU B O 1
ATOM 2987 N N . PHE B 1 134 ? -2.055 -16.438 -4.359 1 81.31 134 PHE B N 1
ATOM 2988 C CA . PHE B 1 134 ? -1.083 -15.438 -4.766 1 81.31 134 PHE B CA 1
ATOM 2989 C C . PHE B 1 134 ? -1.771 -14.102 -5.055 1 81.31 134 PHE B C 1
ATOM 2991 O O . PHE B 1 134 ? -1.731 -13.609 -6.184 1 81.31 134 PHE B O 1
ATOM 2998 N N . TYR B 1 135 ? -2.389 -13.484 -3.961 1 83.25 135 TYR B N 1
ATOM 2999 C CA . TYR B 1 135 ? -2.967 -12.172 -4.215 1 83.25 135 TYR B CA 1
ATOM 3000 C C . TYR B 1 135 ? -2.137 -11.07 -3.559 1 83.25 135 TYR B C 1
ATOM 3002 O O . TYR B 1 135 ? -1.687 -11.219 -2.42 1 83.25 135 TYR B O 1
ATOM 3010 N N . PRO B 1 136 ? -1.963 -10.023 -4.324 1 89.94 136 PRO B N 1
ATOM 3011 C CA . PRO B 1 136 ? -1.205 -8.898 -3.766 1 89.94 136 PRO B CA 1
ATOM 3012 C C . PRO B 1 136 ? -2.016 -8.078 -2.764 1 89.94 136 PRO B C 1
ATOM 3014 O O . PRO B 1 136 ? -3.248 -8.133 -2.766 1 89.94 136 PRO B O 1
ATOM 3017 N N . THR B 1 137 ? -1.353 -7.426 -1.889 1 91.75 137 THR B N 1
ATOM 3018 C CA . THR B 1 137 ? -1.953 -6.492 -0.94 1 91.75 137 THR B CA 1
ATOM 3019 C C . THR B 1 137 ? -1.491 -5.066 -1.219 1 91.75 137 THR B C 1
ATOM 3021 O O . THR B 1 137 ? -0.296 -4.816 -1.389 1 91.75 137 THR B O 1
ATOM 3024 N N . VAL B 1 138 ? -2.434 -4.148 -1.29 1 93.12 138 VAL B N 1
ATOM 3025 C CA . VAL B 1 138 ? -2.127 -2.727 -1.38 1 93.12 138 VAL B CA 1
ATOM 3026 C C . VAL B 1 138 ? -2.404 -2.053 -0.038 1 93.12 138 VAL B C 1
ATOM 3028 O O . VAL B 1 138 ? -3.465 -2.256 0.559 1 93.12 138 VAL B O 1
ATOM 3031 N N . SER B 1 139 ? -1.477 -1.193 0.366 1 94.56 139 SER B N 1
ATOM 3032 C CA . SER B 1 139 ? -1.653 -0.532 1.654 1 94.56 139 SER B CA 1
ATOM 3033 C C . SER B 1 139 ? -1.429 0.972 1.54 1 94.56 139 SER B C 1
ATOM 3035 O O . SER B 1 139 ? -0.554 1.42 0.796 1 94.56 139 SER B O 1
ATOM 3037 N N . LEU B 1 140 ? -2.18 1.671 2.27 1 93.94 140 LEU B N 1
ATOM 3038 C CA . LEU B 1 140 ? -2.012 3.105 2.467 1 93.94 140 LEU B CA 1
ATOM 3039 C C . LEU B 1 140 ? -1.622 3.414 3.91 1 93.94 140 LEU B C 1
ATOM 3041 O O . LEU B 1 140 ? -2.301 2.986 4.844 1 93.94 140 LEU B O 1
ATOM 3045 N N . GLU B 1 141 ? -0.538 4.039 4.051 1 93.69 141 GLU B N 1
ATOM 3046 C CA . GLU B 1 141 ? -0.094 4.535 5.352 1 93.69 141 GLU B CA 1
ATOM 3047 C C . GLU B 1 141 ? -0.244 6.051 5.441 1 93.69 141 GLU B C 1
ATOM 3049 O O . GLU B 1 141 ? 0.408 6.793 4.703 1 93.69 141 GLU B O 1
ATOM 3054 N N . THR B 1 142 ? -1.1 6.477 6.371 1 93.19 142 THR B N 1
ATOM 3055 C CA . THR B 1 142 ? -1.384 7.902 6.5 1 93.19 142 THR B CA 1
ATOM 3056 C C . THR B 1 142 ? -1.252 8.352 7.953 1 93.19 142 THR B C 1
ATOM 3058 O O . THR B 1 142 ? -0.927 7.543 8.828 1 93.19 142 THR B O 1
ATOM 3061 N N . TYR B 1 143 ? -1.496 9.648 8.172 1 94.12 143 TYR B N 1
ATOM 3062 C CA . TYR B 1 143 ? -1.251 10.234 9.484 1 94.12 143 TYR B CA 1
ATOM 3063 C C . TYR B 1 143 ? -2.561 10.484 10.227 1 94.12 143 TYR B C 1
ATOM 3065 O O . TYR B 1 143 ? -3.576 10.812 9.609 1 94.12 143 TYR B O 1
ATOM 3073 N N . PHE B 1 144 ? -2.467 10.328 11.477 1 95.06 144 PHE B N 1
ATOM 3074 C CA . PHE B 1 144 ? -3.535 10.664 12.414 1 95.06 144 PHE B CA 1
ATOM 3075 C C . PHE B 1 144 ? -2.994 11.469 13.586 1 95.06 144 PHE B C 1
ATOM 3077 O O . PHE B 1 144 ? -2.084 11.016 14.289 1 95.06 144 PHE B O 1
ATOM 3084 N N . VAL B 1 145 ? -3.568 12.625 13.773 1 96 145 VAL B N 1
ATOM 3085 C CA . VAL B 1 145 ? -3.088 13.508 14.82 1 96 145 VAL B CA 1
ATOM 3086 C C . VAL B 1 145 ? -4.152 13.648 15.906 1 96 145 VAL B C 1
ATOM 3088 O O . VAL B 1 145 ? -5.312 13.938 15.617 1 96 145 VAL B O 1
ATOM 3091 N N . VAL B 1 146 ? -3.736 13.375 17.125 1 96.62 146 VAL B N 1
ATOM 3092 C CA . VAL B 1 146 ? -4.582 13.695 18.281 1 96.62 146 VAL B CA 1
ATOM 3093 C C . VAL B 1 146 ? -4.168 15.047 18.859 1 96.62 146 VAL B C 1
ATOM 3095 O O . VAL B 1 146 ? -3.096 15.164 19.453 1 96.62 146 VAL B O 1
ATOM 3098 N N . ARG B 1 147 ? -5.055 15.953 18.688 1 97.12 147 ARG B N 1
ATOM 3099 C CA . ARG B 1 147 ? -4.777 17.297 19.172 1 97.12 147 ARG B CA 1
ATOM 3100 C C . ARG B 1 147 ? -4.984 17.391 20.672 1 97.12 147 ARG B C 1
ATOM 3102 O O . ARG B 1 147 ? -5.668 16.547 21.266 1 97.12 147 ARG B O 1
ATOM 3109 N N . PRO B 1 148 ? -4.395 18.484 21.281 1 97.38 148 PRO B N 1
ATOM 3110 C CA . PRO B 1 148 ? -4.598 18.688 22.719 1 97.38 148 PRO B CA 1
ATOM 3111 C C . PRO B 1 148 ? -6.066 18.875 23.078 1 97.38 148 PRO B C 1
ATOM 3113 O O . PRO B 1 148 ? -6.875 19.25 22.234 1 97.38 148 PRO B O 1
ATOM 3116 N N . LYS B 1 149 ? -6.344 18.578 24.297 1 95.25 149 LYS B N 1
ATOM 3117 C CA . LYS B 1 149 ? -7.703 18.781 24.797 1 95.25 149 LYS B CA 1
ATOM 3118 C C . LYS B 1 149 ? -8.164 20.219 24.578 1 95.25 149 LYS B C 1
ATOM 3120 O O . LYS B 1 149 ? -9.305 20.453 24.172 1 95.25 149 LYS B O 1
ATOM 3125 N N . ASP B 1 150 ? -7.215 21.156 24.938 1 95.38 150 ASP B N 1
ATOM 3126 C CA . ASP B 1 150 ? -7.438 22.594 24.719 1 95.38 150 ASP B CA 1
ATOM 3127 C C . ASP B 1 150 ? -6.41 23.156 23.734 1 95.38 150 ASP B C 1
ATOM 3129 O O . ASP B 1 150 ? -5.414 23.75 24.156 1 95.38 150 ASP B O 1
ATOM 3133 N N . PRO B 1 151 ? -6.715 22.984 22.484 1 96.44 151 PRO B N 1
ATOM 3134 C CA . PRO B 1 151 ? -5.738 23.5 21.516 1 96.44 151 PRO B CA 1
ATOM 3135 C C . PRO B 1 151 ? -5.492 25 21.656 1 96.44 151 PRO B C 1
ATOM 3137 O O . PRO B 1 151 ? -6.445 25.781 21.75 1 96.44 151 PRO B O 1
ATOM 3140 N N . ASP B 1 152 ? -4.281 25.375 21.734 1 97.44 152 ASP B N 1
ATOM 3141 C CA . ASP B 1 152 ? -3.85 26.766 21.828 1 97.44 152 ASP B CA 1
ATOM 3142 C C . ASP B 1 152 ? -3.123 27.219 20.562 1 97.44 152 ASP B C 1
ATOM 3144 O O . ASP B 1 152 ? -1.897 27.109 20.469 1 97.44 152 ASP B O 1
ATOM 3148 N N . PHE B 1 153 ? -3.939 27.766 19.688 1 97.31 153 PHE B N 1
ATOM 3149 C CA . PHE B 1 153 ? -3.377 28.234 18.422 1 97.31 153 PHE B CA 1
ATOM 3150 C C . PHE B 1 153 ? -2.662 29.562 18.625 1 97.31 153 PHE B C 1
ATOM 3152 O O . PHE B 1 153 ? -3.293 30.578 18.953 1 97.31 153 PHE B O 1
ATOM 3159 N N . LYS B 1 154 ? -1.381 29.562 18.453 1 97.81 154 LYS B N 1
ATOM 3160 C CA . LYS B 1 154 ? -0.536 30.734 18.578 1 97.81 154 LYS B CA 1
ATOM 3161 C C . LYS B 1 154 ? 0.631 30.688 17.594 1 97.81 154 LYS B C 1
ATOM 3163 O O . LYS B 1 154 ? 1.135 29.609 17.266 1 97.81 154 LYS B O 1
ATOM 3168 N N . TYR B 1 155 ? 1.003 31.828 17.125 1 98.12 155 TYR B N 1
ATOM 3169 C CA . TYR B 1 155 ? 2.162 31.891 16.25 1 98.12 155 TYR B CA 1
ATOM 3170 C C . TYR B 1 155 ? 2.885 33.219 16.391 1 98.12 155 TYR B C 1
ATOM 3172 O O . TYR B 1 155 ? 2.311 34.188 16.875 1 98.12 155 TYR B O 1
ATOM 3180 N N . ASP B 1 156 ? 4.16 33.219 16.031 1 98.19 156 ASP B N 1
ATOM 3181 C CA . ASP B 1 156 ? 4.969 34.406 15.906 1 98.19 156 ASP B CA 1
ATOM 3182 C C . ASP B 1 156 ? 5.48 34.594 14.477 1 98.19 156 ASP B C 1
ATOM 3184 O O . ASP B 1 156 ? 6.031 33.656 13.898 1 98.19 156 ASP B O 1
ATOM 3188 N N . LEU B 1 157 ? 5.27 35.75 13.906 1 97.62 157 LEU B N 1
ATOM 3189 C CA . LEU B 1 157 ? 5.648 36 12.516 1 97.62 157 LEU B CA 1
ATOM 3190 C C . LEU B 1 157 ? 6.555 37.219 12.422 1 97.62 157 LEU B C 1
ATOM 3192 O O . LEU B 1 157 ? 6.223 38.281 12.938 1 97.62 157 LEU B O 1
ATOM 3196 N N . ASN B 1 158 ? 7.656 37 11.883 1 96.38 158 ASN B N 1
ATOM 3197 C CA . ASN B 1 158 ? 8.547 38.062 11.484 1 96.38 158 ASN B CA 1
ATOM 3198 C C . ASN B 1 158 ? 8.703 38.125 9.969 1 96.38 158 ASN B C 1
ATOM 3200 O O . ASN B 1 158 ? 9.57 37.469 9.406 1 96.38 158 ASN B O 1
ATOM 3204 N N . ILE B 1 159 ? 7.988 38.938 9.344 1 92.94 159 ILE B N 1
ATOM 3205 C CA . ILE B 1 159 ? 7.906 39 7.891 1 92.94 159 ILE B CA 1
ATOM 3206 C C . ILE B 1 159 ? 9.25 39.438 7.32 1 92.94 159 ILE B C 1
ATOM 3208 O O . ILE B 1 159 ? 9.711 38.906 6.305 1 92.94 159 ILE B O 1
ATOM 3212 N N . ASN B 1 160 ? 9.859 40.406 7.914 1 93.75 160 ASN B N 1
ATOM 3213 C CA . ASN B 1 160 ? 11.109 40.969 7.398 1 93.75 160 ASN B CA 1
ATOM 3214 C C . ASN B 1 160 ? 12.211 39.906 7.355 1 93.75 160 ASN B C 1
ATOM 3216 O O . ASN B 1 160 ? 13.008 39.875 6.422 1 93.75 160 ASN B O 1
ATOM 3220 N N . GLN B 1 161 ? 12.172 39.094 8.367 1 94.88 161 GLN B N 1
ATOM 3221 C CA . GLN B 1 161 ? 13.203 38.062 8.445 1 94.88 161 GLN B CA 1
ATOM 3222 C C . GLN B 1 161 ? 12.734 36.75 7.781 1 94.88 161 GLN B C 1
ATOM 3224 O O . GLN B 1 161 ? 13.516 35.812 7.617 1 94.88 161 GLN B O 1
ATOM 3229 N N . GLY B 1 162 ? 11.5 36.719 7.449 1 95 162 GLY B N 1
ATOM 3230 C CA . GLY B 1 162 ? 10.93 35.531 6.824 1 95 162 GLY B CA 1
ATOM 3231 C C . GLY B 1 162 ? 10.82 34.344 7.773 1 95 162 GLY B C 1
ATOM 3232 O O . GLY B 1 162 ? 11.078 33.219 7.391 1 95 162 GLY B O 1
ATOM 3233 N N . ILE B 1 163 ? 10.516 34.688 9.016 1 96.12 163 ILE B N 1
ATOM 3234 C CA . ILE B 1 163 ? 10.492 33.625 10.031 1 96.12 163 ILE B CA 1
ATOM 3235 C C . ILE B 1 163 ? 9.07 33.438 10.562 1 96.12 163 ILE B C 1
ATOM 3237 O O . ILE B 1 163 ? 8.398 34.438 10.883 1 96.12 163 ILE B O 1
ATOM 3241 N N . LEU B 1 164 ? 8.547 32.281 10.539 1 96.25 164 LEU B N 1
ATOM 3242 C CA . LEU B 1 164 ? 7.281 31.891 11.148 1 96.25 164 LEU B CA 1
ATOM 3243 C C . LEU B 1 164 ? 7.484 30.797 12.195 1 96.25 164 LEU B C 1
ATOM 3245 O O . LEU B 1 164 ? 8.148 29.797 11.922 1 96.25 164 LEU B O 1
ATOM 3249 N N . LYS B 1 165 ? 6.922 31.031 13.391 1 97.38 165 LYS B N 1
ATOM 3250 C CA . LYS B 1 165 ? 7.07 30.078 14.484 1 97.38 165 LYS B CA 1
ATOM 3251 C C . LYS B 1 165 ? 5.711 29.656 15.039 1 97.38 165 LYS B C 1
ATOM 3253 O O . LYS B 1 165 ? 4.812 30.484 15.195 1 97.38 165 LYS B O 1
ATOM 3258 N N . ASN B 1 166 ? 5.543 28.391 15.258 1 97.25 166 ASN B N 1
ATOM 3259 C CA . ASN B 1 166 ? 4.391 27.891 16 1 97.25 166 ASN B CA 1
ATOM 3260 C C . ASN B 1 166 ? 4.641 27.938 17.5 1 97.25 166 ASN B C 1
ATOM 3262 O O . ASN B 1 166 ? 5.355 27.078 18.047 1 97.25 166 ASN B O 1
ATOM 3266 N N . THR B 1 167 ? 4.035 28.844 18.188 1 98.5 167 THR B N 1
ATOM 3267 C CA . THR B 1 167 ? 4.242 29.016 19.625 1 98.5 167 THR B CA 1
ATOM 3268 C C . THR B 1 167 ? 3.074 28.422 20.406 1 98.5 167 THR B C 1
ATOM 3270 O O . THR B 1 167 ? 2.979 28.609 21.625 1 98.5 167 THR B O 1
ATOM 3273 N N . GLY B 1 168 ? 2.152 27.844 19.688 1 98.38 168 GLY B N 1
ATOM 3274 C CA . GLY B 1 168 ? 1.028 27.172 20.328 1 98.38 168 GLY B CA 1
ATOM 3275 C C . GLY B 1 168 ? 1.298 25.703 20.609 1 98.38 168 GLY B C 1
ATOM 3276 O O . GLY B 1 168 ? 2.451 25.266 20.609 1 98.38 168 GLY B O 1
ATOM 3277 N N . ASN B 1 169 ? 0.2 24.938 20.906 1 97.88 169 ASN B N 1
ATOM 3278 C CA . ASN B 1 169 ? 0.374 23.531 21.281 1 97.88 169 ASN B CA 1
ATOM 3279 C C . ASN B 1 169 ? -0.263 22.594 20.25 1 97.88 169 ASN B C 1
ATOM 3281 O O . ASN B 1 169 ? -0.472 21.422 20.531 1 97.88 169 ASN B O 1
ATOM 3285 N N . THR B 1 170 ? -0.583 23.078 19.109 1 97.44 170 THR B N 1
ATOM 3286 C CA . THR B 1 170 ? -1.145 22.266 18.031 1 97.44 170 THR B CA 1
ATOM 3287 C C . THR B 1 170 ? -0.587 22.688 16.672 1 97.44 170 THR B C 1
ATOM 3289 O O . THR B 1 170 ? -0.233 23.844 16.484 1 97.44 170 THR B O 1
ATOM 3292 N N . TYR B 1 171 ? -0.527 21.719 15.734 1 95.69 171 TYR B N 1
ATOM 3293 C CA . TYR B 1 171 ? 0.069 22.016 14.438 1 95.69 171 TYR B CA 1
ATOM 3294 C C . TYR B 1 171 ? -0.876 22.859 13.578 1 95.69 171 TYR B C 1
ATOM 3296 O O . TYR B 1 171 ? -2.076 22.922 13.859 1 95.69 171 TYR B O 1
ATOM 3304 N N . PHE B 1 172 ? -0.325 23.469 12.602 1 95.44 172 PHE B N 1
ATOM 3305 C CA . PHE B 1 172 ? -1.128 24.141 11.586 1 95.44 172 PHE B CA 1
ATOM 3306 C C . PHE B 1 172 ? -0.44 24.078 10.227 1 95.44 172 PHE B C 1
ATOM 3308 O O . PHE B 1 172 ? 0.753 23.781 10.141 1 95.44 172 PHE B O 1
ATOM 3315 N N . ARG B 1 173 ? -1.253 24.328 9.195 1 93.31 173 ARG B N 1
ATOM 3316 C CA . ARG B 1 173 ? -0.799 24.312 7.805 1 93.31 173 ARG B CA 1
ATOM 3317 C C . ARG B 1 173 ? -0.57 25.734 7.293 1 93.31 173 ARG B C 1
ATOM 3319 O O . ARG B 1 173 ? -1.255 26.656 7.711 1 93.31 173 ARG B O 1
ATOM 3326 N N . VAL B 1 174 ? 0.412 25.859 6.398 1 93.62 174 VAL B N 1
ATOM 3327 C CA . VAL B 1 174 ? 0.736 27.172 5.848 1 93.62 174 VAL B CA 1
ATOM 3328 C C . VAL B 1 174 ? 0.684 27.109 4.32 1 93.62 174 VAL B C 1
ATOM 3330 O O . VAL B 1 174 ? 1.199 26.172 3.709 1 93.62 174 VAL B O 1
ATOM 3333 N N . LEU B 1 175 ? 0.061 28.062 3.777 1 92.75 175 LEU B N 1
ATOM 3334 C CA . LEU B 1 175 ? -0.033 28.219 2.33 1 92.75 175 LEU B CA 1
ATOM 3335 C C . LEU B 1 175 ? 0.655 29.5 1.877 1 92.75 175 LEU B C 1
ATOM 3337 O O . LEU B 1 175 ? 0.278 30.594 2.301 1 92.75 175 LEU B O 1
ATOM 3341 N N . LEU B 1 176 ? 1.639 29.375 1.055 1 92.62 176 LEU B N 1
ATOM 3342 C CA . LEU B 1 176 ? 2.334 30.547 0.507 1 92.62 176 LEU B CA 1
ATOM 3343 C C . LEU B 1 176 ? 2.082 30.672 -0.991 1 92.62 176 LEU B C 1
ATOM 3345 O O . LEU B 1 176 ? 2.623 29.891 -1.784 1 92.62 176 LEU B O 1
ATOM 3349 N N . HIS B 1 177 ? 1.338 31.641 -1.331 1 92.44 177 HIS B N 1
ATOM 3350 C CA . HIS B 1 177 ? 1.124 31.906 -2.748 1 92.44 177 HIS B CA 1
ATOM 3351 C C . HIS B 1 177 ? 2.297 32.688 -3.346 1 92.44 177 HIS B C 1
ATOM 3353 O O . HIS B 1 177 ? 3.176 33.156 -2.617 1 92.44 177 HIS B O 1
ATOM 3359 N N . GLN B 1 178 ? 2.311 32.844 -4.629 1 89.69 178 GLN B N 1
ATOM 3360 C CA . GLN B 1 178 ? 3.457 33.406 -5.312 1 89.69 178 GLN B CA 1
ATOM 3361 C C . GLN B 1 178 ? 3.301 34.938 -5.445 1 89.69 178 GLN B C 1
ATOM 3363 O O . GLN B 1 178 ? 4.289 35.656 -5.578 1 89.69 178 GLN B O 1
ATOM 3368 N N . ASN B 1 179 ? 2.094 35.344 -5.438 1 92 179 ASN B N 1
ATOM 3369 C CA . ASN B 1 179 ? 1.833 36.75 -5.641 1 92 179 ASN B CA 1
ATOM 3370 C C . ASN B 1 179 ? 0.555 37.188 -4.934 1 92 179 ASN B C 1
ATOM 3372 O O . ASN B 1 179 ? -0.074 36.406 -4.227 1 92 179 ASN B O 1
ATOM 3376 N N . CYS B 1 180 ? 0.275 38.469 -5.109 1 93.62 180 CYS B N 1
ATOM 3377 C CA . CYS B 1 180 ? -0.88 39.031 -4.438 1 93.62 180 CYS B CA 1
ATOM 3378 C C . CYS B 1 180 ? -2.123 38.969 -5.316 1 93.62 180 CYS B C 1
ATOM 3380 O O . CYS B 1 180 ? -3.188 39.438 -4.938 1 93.62 180 CYS B O 1
ATOM 3382 N N . ASP B 1 181 ? -2.02 38.312 -6.438 1 90.44 181 ASP B N 1
ATOM 3383 C CA . ASP B 1 181 ? -3.154 38.188 -7.348 1 90.44 181 ASP B CA 1
ATOM 3384 C C . ASP B 1 181 ? -4.145 37.125 -6.871 1 90.44 181 ASP B C 1
ATOM 3386 O O . ASP B 1 181 ? -3.838 35.938 -6.895 1 90.44 181 ASP B O 1
ATOM 3390 N N . GLY B 1 182 ? -5.305 37.531 -6.57 1 82 182 GLY B N 1
ATOM 3391 C CA . GLY B 1 182 ? -6.324 36.594 -6.074 1 82 182 GLY B CA 1
ATOM 3392 C C . GLY B 1 182 ? -6.773 35.594 -7.109 1 82 182 GLY B C 1
ATOM 3393 O O . GLY B 1 182 ? -7.293 34.531 -6.762 1 82 182 GLY B O 1
ATOM 3394 N N . ASP B 1 183 ? -6.516 35.969 -8.406 1 83.06 183 ASP B N 1
ATOM 3395 C CA . ASP B 1 183 ? -6.98 35.094 -9.477 1 83.06 183 ASP B CA 1
ATOM 3396 C C . ASP B 1 183 ? -5.895 34.094 -9.891 1 83.06 183 ASP B C 1
ATOM 3398 O O . ASP B 1 183 ? -6.109 33.281 -10.781 1 83.06 183 ASP B O 1
ATOM 3402 N N . ASP B 1 184 ? -4.816 34.25 -9.219 1 81.56 184 ASP B N 1
ATOM 3403 C CA . ASP B 1 184 ? -3.734 33.344 -9.523 1 81.56 184 ASP B CA 1
ATOM 3404 C C . ASP B 1 184 ? -4.105 31.906 -9.125 1 81.56 184 ASP B C 1
ATOM 3406 O O . ASP B 1 184 ? -4.352 31.625 -7.949 1 81.56 184 ASP B O 1
ATOM 3410 N N . ASP B 1 185 ? -4.141 30.922 -10.062 1 82 185 ASP B N 1
ATOM 3411 C CA . ASP B 1 185 ? -4.559 29.547 -9.836 1 82 185 ASP B CA 1
ATOM 3412 C C . ASP B 1 185 ? -3.354 28.641 -9.594 1 82 185 ASP B C 1
ATOM 3414 O O . ASP B 1 185 ? -3.492 27.406 -9.547 1 82 185 ASP B O 1
ATOM 3418 N N . SER B 1 186 ? -2.225 29.297 -9.484 1 83 186 SER B N 1
ATOM 3419 C CA . SER B 1 186 ? -1.054 28.469 -9.211 1 83 186 SER B CA 1
ATOM 3420 C C . SER B 1 186 ? -1.146 27.812 -7.836 1 83 186 SER B C 1
ATOM 3422 O O . SER B 1 186 ? -1.699 28.406 -6.902 1 83 186 SER B O 1
ATOM 3424 N N . GLU B 1 187 ? -0.642 26.594 -7.77 1 84.19 187 GLU B N 1
ATOM 3425 C CA . GLU B 1 187 ? -0.648 25.875 -6.496 1 84.19 187 GLU B CA 1
ATOM 3426 C C . GLU B 1 187 ? 0.293 26.531 -5.488 1 84.19 187 GLU B C 1
ATOM 3428 O O . GLU B 1 187 ? 1.461 26.781 -5.797 1 84.19 187 GLU B O 1
ATOM 3433 N N . PRO B 1 188 ? -0.242 26.859 -4.371 1 88.56 188 PRO B N 1
ATOM 3434 C CA . PRO B 1 188 ? 0.634 27.438 -3.35 1 88.56 188 PRO B CA 1
ATOM 3435 C C . PRO B 1 188 ? 1.643 26.422 -2.797 1 88.56 188 PRO B C 1
ATOM 3437 O O . PRO B 1 188 ? 1.457 25.219 -2.945 1 88.56 188 PRO B O 1
ATOM 3440 N N . TYR B 1 189 ? 2.697 27.078 -2.248 1 86 189 TYR B N 1
ATOM 3441 C CA . TYR B 1 189 ? 3.594 26.25 -1.443 1 86 189 TYR B CA 1
ATOM 3442 C C . TYR B 1 189 ? 2.975 25.938 -0.086 1 86 189 TYR B C 1
ATOM 3444 O O . TYR B 1 189 ? 2.514 26.844 0.615 1 86 189 TYR B O 1
ATOM 3452 N N . VAL B 1 190 ? 2.959 24.594 0.189 1 87.31 190 VAL B N 1
ATOM 3453 C CA . VAL B 1 190 ? 2.26 24.172 1.399 1 87.31 190 VAL B CA 1
ATOM 3454 C C . VAL B 1 190 ? 3.238 23.484 2.352 1 87.31 190 VAL B C 1
ATOM 3456 O O . VAL B 1 190 ? 4.074 22.688 1.925 1 87.31 190 VAL B O 1
ATOM 3459 N N . PHE B 1 191 ? 3.164 23.844 3.611 1 87.69 191 PHE B N 1
ATOM 3460 C CA . PHE B 1 191 ? 3.898 23.125 4.641 1 87.69 191 PHE B CA 1
ATOM 3461 C C . PHE B 1 191 ? 3.168 23.188 5.973 1 87.69 191 PHE B C 1
ATOM 3463 O O . PHE B 1 191 ? 2.143 23.859 6.094 1 87.69 191 PHE B O 1
ATOM 3470 N N . TYR B 1 192 ? 3.723 22.391 6.918 1 91.19 192 TYR B N 1
ATOM 3471 C CA . TYR B 1 192 ? 3.119 22.281 8.242 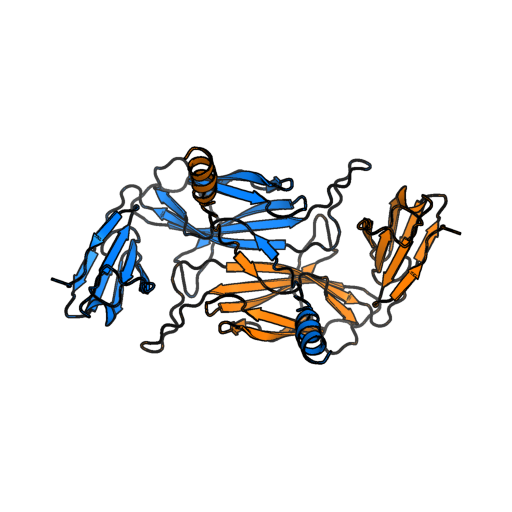1 91.19 192 TYR B CA 1
ATOM 3472 C C . TYR B 1 192 ? 4.113 22.688 9.328 1 91.19 192 TYR B C 1
ATOM 3474 O O . TYR B 1 192 ? 5.312 22.438 9.195 1 91.19 192 TYR B O 1
ATOM 3482 N N . LEU B 1 193 ? 3.627 23.297 10.336 1 93.5 193 LEU B N 1
ATOM 3483 C CA . LEU B 1 193 ? 4.449 23.609 11.5 1 93.5 193 LEU B CA 1
ATOM 3484 C C . LEU B 1 193 ? 3.867 22.969 12.758 1 93.5 193 LEU B C 1
ATOM 3486 O O . LEU B 1 193 ? 2.709 23.219 13.102 1 93.5 193 LEU B O 1
ATOM 3490 N N . LEU B 1 194 ? 4.703 22.188 13.352 1 94.88 194 LEU B N 1
ATOM 3491 C CA . LEU B 1 194 ? 4.336 21.578 14.633 1 94.88 194 LEU B CA 1
ATOM 3492 C C . LEU B 1 194 ? 4.605 22.547 15.781 1 94.88 194 LEU B C 1
ATOM 3494 O O . LEU B 1 194 ? 5.289 23.562 15.602 1 94.88 194 LEU B O 1
ATOM 3498 N N . PRO B 1 195 ? 4.016 22.203 16.938 1 96.5 195 PRO B N 1
ATOM 3499 C CA . PRO B 1 195 ? 4.328 23.047 18.109 1 96.5 195 PRO B CA 1
ATOM 3500 C C . PRO B 1 195 ? 5.828 23.203 18.328 1 96.5 195 PRO B C 1
ATOM 3502 O O . PRO B 1 195 ? 6.578 22.234 18.219 1 96.5 195 PRO B O 1
ATOM 3505 N N . ASN B 1 196 ? 6.262 24.484 18.562 1 95.25 196 ASN B N 1
ATOM 3506 C CA . ASN B 1 196 ? 7.637 24.844 18.891 1 95.25 196 ASN B CA 1
ATOM 3507 C C . ASN B 1 196 ? 8.547 24.766 17.672 1 95.25 196 ASN B C 1
ATOM 3509 O O . ASN B 1 196 ? 9.773 24.812 17.797 1 95.25 196 ASN B O 1
ATOM 3513 N N . GLN B 1 197 ? 7.969 24.609 16.547 1 92.94 197 GLN B N 1
ATOM 3514 C CA . GLN B 1 197 ? 8.773 24.609 15.336 1 92.94 197 GLN B CA 1
ATOM 3515 C C . GLN B 1 197 ? 8.781 26 14.688 1 92.94 197 GLN B C 1
ATOM 3517 O O . GLN B 1 197 ? 7.855 26.797 14.898 1 92.94 197 GLN B O 1
ATOM 3522 N N . GLN B 1 198 ? 9.852 26.188 13.93 1 94.25 198 GLN B N 1
ATOM 3523 C CA . GLN B 1 198 ? 9.984 27.438 13.18 1 94.25 198 GLN B CA 1
ATOM 3524 C C . GLN B 1 198 ? 10.539 27.172 11.789 1 94.25 198 GLN B C 1
ATOM 3526 O O . GLN B 1 198 ? 11.18 26.156 11.547 1 94.25 198 GLN B O 1
ATOM 3531 N N . ILE B 1 199 ? 10.164 28.094 10.898 1 91.44 199 ILE B N 1
ATOM 3532 C CA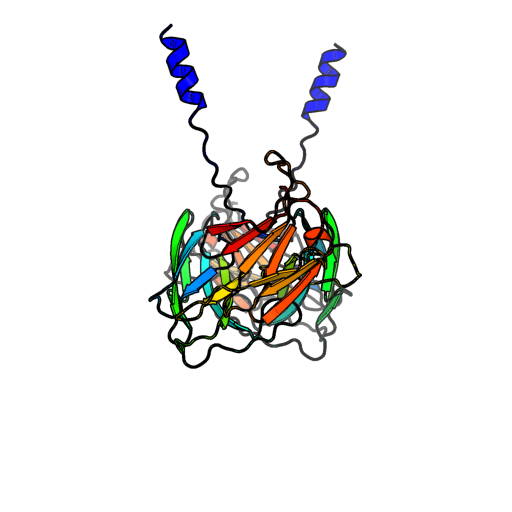 . ILE B 1 199 ? 10.703 28 9.547 1 91.44 199 ILE B CA 1
ATOM 3533 C C . ILE B 1 199 ? 11.195 29.375 9.094 1 91.44 199 ILE B C 1
ATOM 3535 O O . ILE B 1 199 ? 10.617 30.391 9.453 1 91.44 199 ILE B O 1
ATOM 3539 N N . LYS B 1 200 ? 12.352 29.344 8.5 1 92.12 200 LYS B N 1
ATOM 3540 C CA . LYS B 1 200 ? 12.844 30.516 7.773 1 92.12 200 LYS B CA 1
ATOM 3541 C C . LYS B 1 200 ? 12.773 30.297 6.266 1 92.12 200 LYS B C 1
ATOM 3543 O O . LYS B 1 200 ? 13.367 29.344 5.742 1 92.12 200 LYS B O 1
ATOM 3548 N N . ASP B 1 201 ? 12.031 31.094 5.672 1 89.56 201 ASP B N 1
ATOM 3549 C CA . ASP B 1 201 ? 11.82 30.938 4.234 1 89.56 201 ASP B CA 1
ATOM 3550 C C . ASP B 1 201 ? 11.68 32.312 3.555 1 89.56 201 ASP B C 1
ATOM 3552 O O . ASP B 1 201 ? 10.93 33.156 4.023 1 89.56 201 ASP B O 1
ATOM 3556 N N . LEU B 1 202 ? 12.383 32.375 2.43 1 89.88 202 LEU B N 1
ATOM 3557 C CA . LEU B 1 202 ? 12.352 33.656 1.704 1 89.88 202 LEU B CA 1
ATOM 3558 C C . LEU B 1 202 ? 10.945 33.969 1.202 1 89.88 202 LEU B C 1
ATOM 3560 O O . LEU B 1 202 ? 10.562 35.125 1.08 1 89.88 202 LEU B O 1
ATOM 3564 N N . ARG B 1 203 ? 10.148 33 1.011 1 90.94 203 ARG B N 1
ATOM 3565 C CA . ARG B 1 203 ? 8.797 33.188 0.49 1 90.94 203 ARG B CA 1
ATOM 3566 C C . ARG B 1 203 ? 7.91 33.906 1.506 1 90.94 203 ARG B C 1
ATOM 3568 O O . ARG B 1 203 ? 6.891 34.5 1.143 1 90.94 203 ARG B O 1
ATOM 3575 N N . ILE B 1 204 ? 8.328 33.781 2.713 1 93.62 204 ILE B N 1
ATOM 3576 C CA . ILE B 1 204 ? 7.551 34.406 3.773 1 93.62 204 ILE B CA 1
ATOM 3577 C C . ILE B 1 204 ? 7.75 35.938 3.727 1 93.62 204 ILE B C 1
ATOM 3579 O O . ILE B 1 204 ? 6.82 36.688 4.012 1 93.62 204 ILE B O 1
ATOM 3583 N N . SER B 1 205 ? 8.891 36.375 3.305 1 94.38 205 SER B N 1
ATOM 3584 C CA . SER B 1 205 ? 9.18 37.812 3.246 1 94.38 205 SER B CA 1
ATOM 3585 C C . SER B 1 205 ? 8.703 38.406 1.93 1 94.38 205 SER B C 1
ATOM 3587 O O . SER B 1 205 ? 8.555 39.625 1.819 1 94.38 205 SER B O 1
ATOM 3589 N N . GLN B 1 206 ? 8.516 37.594 0.986 1 94.25 206 GLN B N 1
ATOM 3590 C CA . GLN B 1 206 ? 8.086 38.094 -0.324 1 94.25 206 GLN B CA 1
ATOM 3591 C C . GLN B 1 206 ? 6.645 38.562 -0.284 1 94.25 206 GLN B C 1
ATOM 3593 O O . GLN B 1 206 ? 5.805 38 0.408 1 94.25 206 GLN B O 1
ATOM 3598 N N . LYS B 1 207 ? 6.406 39.656 -1.057 1 94.75 207 LYS B N 1
ATOM 3599 C CA . LYS B 1 207 ? 5.043 40.188 -1.126 1 94.75 207 LYS B CA 1
ATOM 3600 C C . LYS B 1 207 ? 4.113 39.188 -1.835 1 94.75 207 LYS B C 1
ATOM 3602 O O . LYS B 1 207 ? 4.219 39 -3.047 1 94.75 207 LYS B O 1
ATOM 3607 N N . SER B 1 208 ? 3.184 38.625 -1.066 1 95.19 208 SER B N 1
ATOM 3608 C CA . SER B 1 208 ? 2.256 37.656 -1.609 1 95.19 208 SER B CA 1
ATOM 3609 C C . SER B 1 208 ? 1.128 37.344 -0.626 1 95.19 208 SER B C 1
ATOM 3611 O O . SER B 1 208 ? 1.165 37.781 0.522 1 95.19 208 SER B O 1
ATOM 3613 N N . ARG B 1 209 ? 0.112 36.625 -1.183 1 95.12 209 ARG B N 1
ATOM 3614 C CA . ARG B 1 209 ? -0.919 36.062 -0.301 1 95.12 209 ARG B CA 1
ATOM 3615 C C . ARG B 1 209 ? -0.394 34.875 0.491 1 95.12 209 ARG B C 1
ATOM 3617 O O . ARG B 1 209 ? 0.277 34 -0.063 1 95.12 209 ARG B O 1
ATOM 3624 N N . LYS B 1 210 ? -0.6 34.938 1.827 1 95.56 210 LYS B N 1
ATOM 3625 C CA . LYS B 1 210 ? -0.176 33.875 2.732 1 95.56 210 LYS B CA 1
ATOM 3626 C C . LYS B 1 210 ? -1.244 33.594 3.783 1 95.56 210 LYS B C 1
ATOM 3628 O O . LYS B 1 210 ? -1.884 34.5 4.293 1 95.56 210 LYS B O 1
ATOM 3633 N N . TYR B 1 211 ? -1.383 32.312 4.016 1 96 211 TYR B N 1
ATOM 3634 C CA . TYR B 1 211 ? -2.416 31.953 4.98 1 96 211 TYR B CA 1
ATOM 3635 C C . TYR B 1 211 ? -1.921 30.859 5.93 1 96 211 TYR B C 1
ATOM 3637 O O . TYR B 1 211 ? -1.147 29.984 5.531 1 96 211 TYR B O 1
ATOM 3645 N N . ILE B 1 212 ? -2.34 30.969 7.172 1 97.12 212 ILE B N 1
ATOM 3646 C CA . ILE B 1 212 ? -2.33 29.828 8.086 1 97.12 212 ILE B CA 1
ATOM 3647 C C . ILE B 1 212 ? -3.707 29.172 8.102 1 97.12 212 ILE B C 1
ATOM 3649 O O . ILE B 1 212 ? -4.73 29.859 8.188 1 97.12 212 ILE B O 1
ATOM 3653 N N . VAL B 1 213 ? -3.705 27.891 7.898 1 95.25 213 VAL B N 1
ATOM 3654 C CA . VAL B 1 213 ? -4.973 27.172 7.898 1 95.25 213 VAL B CA 1
ATOM 3655 C C . VAL B 1 213 ? -5.023 26.219 9.102 1 95.25 213 VAL B C 1
ATOM 3657 O O . VAL B 1 213 ? -4.133 25.391 9.281 1 95.25 213 VAL B O 1
ATOM 3660 N N . ILE B 1 214 ? -6.031 26.344 9.898 1 95.06 214 ILE B N 1
ATOM 3661 C CA . ILE B 1 214 ? -6.242 25.453 11.039 1 95.06 214 ILE B CA 1
ATOM 3662 C C . ILE B 1 214 ? -7.73 25.391 11.367 1 95.06 214 ILE B C 1
ATOM 3664 O O . ILE B 1 214 ? -8.445 26.391 11.266 1 95.06 214 ILE B O 1
ATOM 3668 N N . PHE B 1 215 ? -8.242 24.188 11.734 1 91.81 215 PHE B N 1
ATOM 3669 C CA . PHE B 1 215 ? -9.648 23.953 12.055 1 91.81 215 PHE B CA 1
ATOM 3670 C C . PHE B 1 215 ? -10.547 24.484 10.945 1 91.81 215 PHE B C 1
ATOM 3672 O O . PHE B 1 215 ? -11.531 25.188 11.211 1 91.81 215 PHE B O 1
ATOM 3679 N N . ASP B 1 216 ? -10.109 24.375 9.758 1 87.88 216 ASP B N 1
ATOM 3680 C CA . ASP B 1 216 ? -10.852 24.719 8.547 1 87.88 216 ASP B CA 1
ATOM 3681 C C . ASP B 1 216 ? -11.055 26.219 8.422 1 87.88 216 ASP B C 1
ATOM 3683 O O . ASP B 1 216 ? -12.023 26.672 7.809 1 87.88 216 ASP B O 1
ATOM 3687 N N . LYS B 1 217 ? -10.219 26.953 9.094 1 94.44 217 LYS B N 1
ATOM 3688 C CA . LYS B 1 217 ? -10.234 28.422 8.992 1 94.44 217 LYS B CA 1
ATOM 3689 C C . LYS B 1 217 ? -8.93 28.938 8.391 1 94.44 217 LYS B C 1
ATOM 3691 O O . LYS B 1 217 ? -7.855 28.406 8.664 1 94.44 217 LYS B O 1
ATOM 3696 N N . TYR B 1 218 ? -9.094 30.031 7.625 1 95.38 218 TYR B N 1
ATOM 3697 C CA . TYR B 1 218 ? -7.953 30.656 6.98 1 95.38 218 TYR B CA 1
ATOM 3698 C C . TYR B 1 218 ? -7.59 31.969 7.672 1 95.38 218 TYR B C 1
ATOM 3700 O O . TYR B 1 218 ? -8.43 32.875 7.797 1 95.38 218 TYR B O 1
ATOM 3708 N N . TYR B 1 219 ? -6.383 32.094 8.125 1 96.69 219 TYR B N 1
ATOM 3709 C CA . TYR B 1 219 ? -5.848 33.312 8.711 1 96.69 219 TYR B CA 1
ATOM 3710 C C . TYR B 1 219 ? -4.812 33.969 7.793 1 96.69 219 TYR B C 1
ATOM 3712 O O . TYR B 1 219 ? -3.74 33.406 7.57 1 96.69 219 TYR B O 1
ATOM 3720 N N . SER B 1 220 ? -5.094 35.094 7.344 1 95.06 220 SER B N 1
ATOM 3721 C CA . SER B 1 220 ? -4.168 35.781 6.449 1 95.06 220 SER B CA 1
ATOM 3722 C C . SER B 1 220 ? -2.957 36.312 7.207 1 95.06 220 SER B C 1
ATOM 3724 O O . SER B 1 220 ? -3.105 36.969 8.234 1 95.06 220 SER B O 1
ATOM 3726 N N . ILE B 1 221 ? -1.849 36 6.664 1 95.25 221 ILE B N 1
ATOM 3727 C CA . ILE B 1 221 ? -0.628 36.5 7.27 1 95.25 221 ILE B CA 1
ATOM 3728 C C . ILE B 1 221 ? 0.23 37.188 6.199 1 95.25 221 ILE B C 1
ATOM 3730 O O . ILE B 1 221 ? 1.433 37.375 6.391 1 95.25 221 ILE B O 1
ATOM 3734 N N . GLY B 1 222 ? -0.39 37.344 5.059 1 90.94 222 GLY B N 1
ATOM 3735 C CA . GLY B 1 222 ? 0.315 37.938 3.936 1 90.94 222 GLY B CA 1
ATOM 3736 C C . GLY B 1 222 ? 0.57 39.438 4.109 1 90.94 222 GLY B C 1
ATOM 3737 O O . GLY B 1 222 ? 0.15 40.031 5.102 1 90.94 222 GLY B O 1
ATOM 3738 N N . ASN B 1 223 ? 1.309 39.938 3.125 1 90.94 223 ASN B N 1
ATOM 3739 C CA . ASN B 1 223 ? 1.674 41.375 3.162 1 90.94 223 ASN B CA 1
ATOM 3740 C C . ASN B 1 223 ? 1.31 42.062 1.859 1 90.94 223 ASN B C 1
ATOM 3742 O O . ASN B 1 223 ? 2.1 42.844 1.332 1 90.94 223 ASN B O 1
ATOM 3746 N N . CYS B 1 224 ? 0.27 41.688 1.313 1 91.06 224 CYS B N 1
ATOM 3747 C CA . CYS B 1 224 ? -0.16 42.281 0.056 1 91.06 224 CYS B CA 1
ATOM 3748 C C . CYS B 1 224 ? -0.764 43.656 0.289 1 91.06 224 CYS B C 1
ATOM 3750 O O . CYS B 1 224 ? -0.972 44.438 -0.659 1 91.06 224 CYS B O 1
ATOM 3752 N N . GLU B 1 225 ? -0.965 44.125 1.305 1 78.38 225 GLU B N 1
ATOM 3753 C CA . GLU B 1 225 ? -1.409 45.531 1.438 1 78.38 225 GLU B CA 1
ATOM 3754 C C . GLU B 1 225 ? -0.271 46.5 1.15 1 78.38 225 GLU B C 1
ATOM 3756 O O . GLU B 1 225 ? 0.902 46.156 1.326 1 78.38 225 GLU B O 1
#

pLDDT: mean 85.3, std 16.2, range [32.53, 98.5]

Foldseek 3Di:
DVVVVVVVVVPPVPPPPPPPPDDDFPFDQDEAEDELPDFKDKGKGAQQDQFKKKKAKDKWWWPDDDDPTDTDHDPPCQKDKPPRMDIDHHGDMDMMMIGGDDDQAQAKTKMKMKMKIWGWDCDPDPPDRDRDPDIDMDMRIHMYMHHHNDWDFDWDDDLQQQKIAGQTRAKWKKWQDQEADPPDPDGTDMDMHHHGDMDHDPSSNDQYWMWIADPNDTDTPGDPD/DVVVVVVVVVVPVPPPPPPPPDDDFPFDQDEAEDELPDFKDKGKGWQQDQFKKKKAKDKWWWPDDDDPTDTDHDPPCQKDKPPRMDIDHHGDMDMMMIGGDDDQAQAKTKMKMKMKIWGWDCDPDPPDRDRDPDIDMDMRIHMYMHHHNDWDFDWDDDLQQQKIAGQTRAKWKKWQDDEADPPDPDGTDMDMHHHGDMDHDPSSNDQYWMWIADPNDTDTPGDPD

Nearest PDB structures (foldseek):
  5dfk-assembly1_A  TM=8.048E-01  e=7.522E-16  Escherichia coli
  6fq0-assembly2_C  TM=5.658E-01  e=7.170E-12  Acinetobacter baumannii
  4b0m-assembly1_M  TM=5.560E-01  e=4.898E-08  Yersinia pestis
  2os7-assembly1_B  TM=5.489E-01  e=1.662E-07  Yersinia pestis
  2co6-assembly1_B  TM=5.915E-01  e=2.389E-06  Salmonella enterica subsp. enterica serovar Typhimurium str. LT2